Protein AF-A0A968YUV8-F1 (afdb_monomer)

Nearest PDB structures (foldseek):
  7p9b-assembly1_A  TM=7.953E-01  e=9.844E-22  Providencia stuartii
  5xx1-assembly1_D  TM=7.504E-01  e=1.394E-21  Salmonella enterica subsp. enterica serovar Typhi
  4isy-assembly1_C  TM=7.098E-01  e=1.917E-12  Mycobacterium tuberculosis
  1z7d-assembly3_F  TM=7.131E-01  e=1.363E-08  Plasmodium yoelii yoelii
  1z7d-assembly3_E  TM=6.632E-01  e=4.603E-08  Plasmodium yoelii yoelii

Structure (mmCIF, N/CA/C/O backbone):
data_AF-A0A968YUV8-F1
#
_entry.id   AF-A0A968YUV8-F1
#
loop_
_atom_site.group_PDB
_atom_site.id
_atom_site.type_symbol
_atom_site.label_atom_id
_atom_site.label_alt_id
_atom_site.label_comp_id
_atom_site.label_asym_id
_atom_site.label_entity_id
_atom_site.label_seq_id
_atom_site.pdbx_PDB_ins_code
_atom_site.Cartn_x
_atom_site.Cartn_y
_atom_site.Cartn_z
_atom_site.occupancy
_atom_site.B_iso_or_equiv
_atom_site.auth_seq_id
_atom_site.auth_comp_id
_atom_site.auth_asym_id
_atom_site.auth_atom_id
_atom_site.pdbx_PDB_model_num
ATOM 1 N N . MET A 1 1 ? -18.590 -7.197 -27.940 1.00 33.62 1 MET A N 1
ATOM 2 C CA . MET A 1 1 ? -18.731 -5.840 -28.508 1.00 33.62 1 MET A CA 1
ATOM 3 C C . MET A 1 1 ? -18.703 -4.886 -27.334 1.00 33.62 1 MET A C 1
ATOM 5 O O . MET A 1 1 ? -19.716 -4.773 -26.659 1.00 33.62 1 MET A O 1
ATOM 9 N N . LEU A 1 2 ? -17.546 -4.288 -27.047 1.00 39.06 2 LEU A N 1
ATOM 10 C CA . LEU A 1 2 ? -17.448 -3.199 -26.077 1.00 39.06 2 LEU A CA 1
ATOM 11 C C . LEU A 1 2 ? -18.312 -2.055 -26.619 1.00 39.06 2 LEU A C 1
ATOM 13 O O . LEU A 1 2 ? -18.036 -1.543 -27.708 1.00 39.06 2 LEU A O 1
ATOM 17 N N . GLN A 1 3 ? -19.401 -1.705 -25.930 1.00 37.09 3 GLN A N 1
ATOM 18 C CA . GLN A 1 3 ? -20.016 -0.398 -26.156 1.00 37.09 3 GLN A CA 1
ATOM 19 C C . GLN A 1 3 ? -18.906 0.627 -25.945 1.00 37.09 3 GLN A C 1
ATOM 21 O O . GLN A 1 3 ? -18.137 0.486 -25.001 1.00 37.09 3 GLN A O 1
ATOM 26 N N . ALA A 1 4 ? -18.774 1.602 -26.843 1.00 42.03 4 ALA A N 1
ATOM 27 C CA . ALA A 1 4 ? -17.791 2.664 -26.698 1.00 42.03 4 ALA A CA 1
ATOM 28 C C . ALA A 1 4 ? -18.073 3.423 -25.389 1.00 42.03 4 ALA A C 1
ATOM 30 O O . ALA A 1 4 ? -18.876 4.353 -25.354 1.00 42.03 4 ALA A O 1
ATOM 31 N N . THR A 1 5 ? -17.466 2.975 -24.292 1.00 56.03 5 THR A N 1
ATOM 32 C CA . THR A 1 5 ? -17.476 3.657 -23.005 1.00 56.03 5 THR A CA 1
ATOM 33 C C . THR A 1 5 ? -16.756 4.973 -23.231 1.00 56.03 5 THR A C 1
ATOM 35 O O . THR A 1 5 ? -15.581 4.980 -23.603 1.00 56.03 5 THR A O 1
ATOM 38 N N . SER A 1 6 ? -17.482 6.080 -23.097 1.00 68.75 6 SER A N 1
ATOM 39 C CA . SER A 1 6 ? -16.951 7.426 -23.286 1.00 68.75 6 SER A CA 1
ATOM 40 C C . SER A 1 6 ? -15.714 7.622 -22.410 1.00 68.75 6 SER A C 1
ATOM 42 O O . SER A 1 6 ? -15.828 7.546 -21.186 1.00 68.75 6 SER A O 1
ATOM 44 N N . SER A 1 7 ? -14.558 7.879 -23.026 1.00 83.19 7 SER A N 1
ATOM 45 C CA . SER A 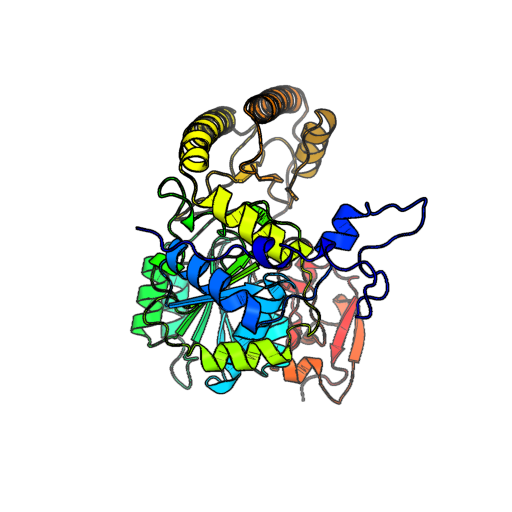1 7 ? -13.336 8.213 -22.289 1.00 83.19 7 SER A CA 1
ATOM 46 C C . SER A 1 7 ? -13.521 9.512 -21.505 1.00 83.19 7 SER A C 1
ATOM 48 O O . SER A 1 7 ? -14.225 10.414 -21.971 1.00 83.19 7 SER A O 1
ATOM 50 N N . LEU A 1 8 ? -12.849 9.661 -20.361 1.00 87.50 8 LEU A N 1
ATOM 51 C CA . LEU A 1 8 ? -12.784 10.944 -19.653 1.00 87.50 8 LEU A CA 1
ATOM 52 C C . LEU A 1 8 ? -12.232 12.063 -20.546 1.00 87.50 8 LEU A C 1
ATOM 54 O O . LEU A 1 8 ? -12.669 13.205 -20.411 1.00 87.50 8 LEU A O 1
ATOM 58 N N . LYS A 1 9 ? -11.354 11.747 -21.511 1.00 81.31 9 LYS A N 1
ATOM 59 C CA . LYS A 1 9 ? -10.840 12.714 -22.500 1.00 81.31 9 LYS A CA 1
ATOM 60 C C . LYS A 1 9 ? -11.964 13.375 -23.309 1.00 81.31 9 LYS A C 1
ATOM 62 O O . LYS A 1 9 ? -11.861 14.555 -23.622 1.00 81.31 9 LYS A O 1
ATOM 67 N N . SER A 1 10 ? -13.086 12.684 -23.532 1.00 83.12 10 SER A N 1
ATOM 68 C CA . SER A 1 10 ? -14.238 13.264 -24.243 1.00 83.12 10 SER A CA 1
ATOM 69 C C . SER A 1 10 ? -14.897 14.441 -23.512 1.00 83.12 10 SER A C 1
ATOM 71 O O . SER A 1 10 ? -15.624 15.221 -24.120 1.00 83.12 10 SER A O 1
ATOM 73 N N . LYS A 1 11 ? -14.633 14.631 -22.211 1.00 82.88 11 LYS A N 1
ATOM 74 C CA . LYS A 1 11 ? -15.097 15.815 -21.465 1.00 82.88 11 LYS A CA 1
ATOM 75 C C . LYS A 1 11 ? -14.399 17.104 -21.877 1.00 82.88 11 LYS A C 1
ATOM 77 O O . LYS A 1 11 ? -14.942 18.182 -21.641 1.00 82.88 11 LYS A O 1
ATOM 82 N N . PHE A 1 12 ? -13.225 16.987 -22.481 1.00 83.44 12 PHE A N 1
ATOM 83 C CA . PHE A 1 12 ? -12.457 18.111 -22.994 1.00 83.44 12 PHE A CA 1
ATOM 84 C C . PHE A 1 12 ? -12.844 18.429 -24.447 1.00 83.44 12 PHE A C 1
ATOM 86 O O . PHE A 1 12 ? -12.547 19.518 -24.939 1.00 83.44 12 PHE A O 1
ATOM 93 N N . ASP A 1 13 ? -13.579 17.536 -25.124 1.00 79.44 13 ASP A N 1
ATOM 94 C CA . ASP A 1 13 ? -14.019 17.751 -26.500 1.00 79.44 13 ASP A CA 1
ATOM 95 C C . ASP A 1 13 ? -14.919 18.988 -26.605 1.00 79.44 13 ASP A C 1
ATOM 97 O O . ASP A 1 13 ? -15.966 19.117 -25.963 1.00 79.44 13 ASP A O 1
ATOM 101 N N . GLY A 1 14 ? -14.502 19.926 -27.455 1.00 72.69 14 GLY A N 1
ATOM 102 C CA . GLY A 1 14 ? -15.211 21.184 -27.652 1.00 72.69 14 GLY A CA 1
ATOM 103 C C . GLY A 1 14 ? -15.078 22.166 -26.490 1.00 72.69 14 GLY A C 1
ATOM 104 O O . GLY A 1 14 ? -15.770 23.182 -26.509 1.00 72.69 14 GLY A O 1
ATOM 105 N N . PHE A 1 15 ? -14.206 21.928 -25.507 1.00 76.44 15 PHE A N 1
ATOM 106 C CA . PHE A 1 15 ? -13.905 22.921 -24.473 1.00 76.44 15 PHE A CA 1
ATOM 107 C C . PHE A 1 15 ? -13.150 24.134 -25.059 1.00 76.44 15 PHE A C 1
ATOM 109 O O . PHE A 1 15 ? -13.434 25.269 -24.681 1.00 76.44 15 PHE A O 1
ATOM 116 N N . ASP A 1 16 ? -12.359 23.927 -26.118 1.00 75.62 16 ASP A N 1
ATOM 117 C CA . ASP A 1 16 ? -11.696 24.988 -26.906 1.00 75.62 16 ASP A CA 1
ATOM 118 C C . ASP A 1 16 ? -12.649 25.921 -27.662 1.00 75.62 16 ASP A C 1
ATOM 120 O O . ASP A 1 16 ? -12.242 26.972 -28.159 1.00 75.62 16 ASP A O 1
ATOM 124 N N . ARG A 1 17 ? -13.935 25.564 -27.787 1.00 79.81 17 ARG A N 1
ATOM 125 C CA . ARG A 1 17 ? -14.904 26.408 -28.508 1.00 79.81 17 ARG A CA 1
ATOM 126 C C . ARG A 1 17 ? -15.236 27.697 -27.754 1.00 79.81 17 ARG A C 1
ATOM 128 O O . ARG A 1 17 ? -15.878 28.585 -28.316 1.00 79.81 17 ARG A O 1
ATOM 135 N N . PHE A 1 18 ? -14.881 27.777 -26.474 1.00 82.00 18 PHE A N 1
ATOM 136 C CA . PHE A 1 18 ? -15.180 28.913 -25.619 1.00 82.00 18 PHE A CA 1
ATOM 137 C C . PHE A 1 18 ? -13.998 29.884 -25.600 1.00 82.00 18 PHE A C 1
ATOM 139 O O . PHE A 1 18 ? -12.914 29.556 -25.147 1.00 82.00 18 PHE A O 1
ATOM 146 N N . ALA A 1 19 ? -14.223 31.117 -26.058 1.00 82.00 19 ALA A N 1
ATOM 147 C CA . ALA A 1 19 ? -13.194 32.163 -26.052 1.00 82.00 19 ALA A CA 1
ATOM 148 C C . ALA A 1 19 ? -12.966 32.801 -24.665 1.00 82.00 19 ALA A C 1
ATOM 150 O O . ALA A 1 19 ? -12.009 33.550 -24.477 1.00 82.00 19 ALA A O 1
ATOM 151 N N . LEU A 1 20 ? -13.868 32.554 -23.710 1.00 86.25 20 LEU A N 1
ATOM 152 C CA . LEU A 1 20 ? -13.816 33.092 -22.355 1.00 86.25 20 LEU A CA 1
ATOM 153 C C . LEU A 1 20 ? -14.309 32.034 -21.366 1.00 86.25 20 LEU A C 1
ATOM 155 O O . LEU A 1 20 ? -15.459 31.598 -21.429 1.00 86.25 20 LEU A O 1
ATOM 159 N N . HIS A 1 21 ? -13.445 31.672 -20.426 1.00 86.25 21 HIS A N 1
ATOM 160 C CA . HIS A 1 21 ? -13.748 30.761 -19.331 1.00 86.25 21 HIS A CA 1
ATOM 161 C C . HIS A 1 21 ? -14.087 31.585 -18.079 1.00 86.25 21 HIS A C 1
ATOM 163 O O . HIS A 1 21 ? -13.369 32.515 -17.736 1.00 86.25 21 HIS A O 1
ATOM 169 N N . LEU A 1 22 ? -15.207 31.296 -17.408 1.00 89.50 22 LEU A N 1
ATOM 170 C CA . LEU A 1 22 ? -15.669 32.018 -16.205 1.00 89.50 22 LEU A CA 1
ATOM 171 C C . LEU A 1 22 ? -16.064 31.037 -15.097 1.00 89.50 22 LEU A C 1
ATOM 173 O O . LEU A 1 22 ? -17.147 31.107 -14.522 1.00 89.50 22 LEU A O 1
ATOM 177 N N . HIS A 1 23 ? -15.184 30.083 -14.829 1.00 87.19 23 HIS A N 1
ATOM 178 C CA . HIS A 1 23 ? -15.353 29.074 -13.791 1.00 87.19 23 HIS A CA 1
ATOM 179 C C . HIS A 1 23 ? -14.056 28.934 -12.990 1.00 87.19 23 HIS A C 1
ATOM 181 O O . HIS A 1 23 ? -13.018 29.499 -13.340 1.00 87.19 23 HIS A O 1
ATOM 187 N N . THR A 1 24 ? -14.124 28.191 -11.894 1.00 86.94 24 THR A N 1
ATOM 188 C CA . THR A 1 24 ? -12.942 27.665 -11.215 1.00 86.94 24 THR A CA 1
ATOM 189 C C . THR A 1 24 ? -12.350 26.498 -12.032 1.00 86.94 24 THR A C 1
ATOM 191 O O . THR A 1 24 ? -13.085 25.883 -12.811 1.00 86.94 24 THR A O 1
ATOM 194 N N . PRO A 1 25 ? -11.064 26.146 -11.862 1.00 89.06 25 PRO A N 1
ATOM 195 C CA . PRO A 1 25 ? -10.045 26.854 -11.080 1.00 89.06 25 PRO A CA 1
ATOM 196 C C . PRO A 1 25 ? -9.649 28.190 -11.732 1.00 89.06 25 PRO A C 1
ATOM 198 O O . PRO A 1 25 ? -9.822 28.380 -12.930 1.00 89.06 25 PRO A O 1
ATOM 201 N N . ALA A 1 26 ? -9.113 29.133 -10.946 1.00 90.19 26 ALA A N 1
ATOM 202 C CA . ALA A 1 26 ? -8.850 30.511 -11.393 1.00 90.19 26 ALA A CA 1
ATOM 203 C C . ALA A 1 26 ? -7.865 30.627 -12.570 1.00 90.19 26 ALA A C 1
ATOM 205 O O . ALA A 1 26 ? -7.883 31.629 -13.278 1.00 90.19 26 ALA A O 1
ATOM 206 N N . HIS A 1 27 ? -7.019 29.614 -12.783 1.00 89.38 27 HIS A N 1
ATOM 207 C CA . HIS A 1 27 ? -6.126 29.579 -13.936 1.00 89.38 27 HIS A CA 1
ATOM 208 C C . HIS A 1 27 ? -6.891 29.336 -15.244 1.00 89.38 27 HIS A C 1
ATOM 210 O O . HIS A 1 27 ? -6.444 29.807 -16.275 1.00 89.38 27 HIS A O 1
ATOM 216 N N . GLN A 1 28 ? -8.056 28.672 -15.225 1.00 88.00 28 GLN A N 1
ATOM 217 C CA . GLN A 1 28 ? -8.953 28.541 -16.385 1.00 88.00 28 GLN A CA 1
ATOM 218 C C . GLN A 1 28 ? -8.273 27.993 -17.656 1.00 88.00 28 GLN A C 1
ATOM 220 O O . GLN A 1 28 ? -8.500 28.488 -18.755 1.00 88.00 28 GLN A O 1
ATOM 225 N N . GLY A 1 29 ? -7.372 27.019 -17.506 1.00 85.31 29 GLY A N 1
ATOM 226 C CA . GLY A 1 29 ? -6.545 26.524 -18.619 1.00 85.31 29 GLY A CA 1
ATOM 227 C C . GLY A 1 29 ? -5.423 27.467 -19.081 1.00 85.31 29 GLY A C 1
ATOM 228 O O . GLY A 1 29 ? -4.641 27.132 -19.965 1.00 85.31 29 GLY A O 1
ATOM 229 N N . MET A 1 30 ? -5.301 28.638 -18.463 1.00 81.94 30 MET A N 1
ATOM 230 C CA . MET A 1 30 ? -4.320 29.672 -18.769 1.00 81.94 30 MET A CA 1
ATOM 231 C C . MET A 1 30 ? -3.229 29.719 -17.700 1.00 81.94 30 MET A C 1
ATOM 233 O O . MET A 1 30 ? -3.464 29.468 -16.525 1.00 81.94 30 MET A O 1
ATOM 237 N N . GLY A 1 31 ? -2.015 30.087 -18.097 1.00 77.00 31 GLY A N 1
ATOM 238 C CA . GLY A 1 31 ? -0.882 30.253 -17.189 1.00 77.00 31 GLY A CA 1
ATOM 239 C C . GLY A 1 31 ? -0.056 31.490 -17.536 1.00 77.00 31 GLY A C 1
ATOM 240 O O . GLY A 1 31 ? -0.245 32.072 -18.612 1.00 77.00 31 GLY A O 1
ATOM 241 N N . PRO A 1 32 ? 0.863 31.909 -16.647 1.00 76.56 32 PRO A N 1
ATOM 242 C CA . PRO A 1 32 ? 1.800 32.985 -16.949 1.00 76.56 32 PRO A CA 1
ATOM 243 C C . PRO A 1 32 ? 2.667 32.631 -18.168 1.00 76.56 32 PRO A C 1
ATOM 245 O O . PRO A 1 32 ? 2.844 31.460 -18.502 1.00 76.56 32 PRO A O 1
ATOM 248 N N . GLN A 1 33 ? 3.221 33.646 -18.844 1.00 70.88 33 GLN A N 1
ATOM 249 C CA . GLN A 1 33 ? 4.026 33.449 -20.063 1.00 70.88 33 GLN A CA 1
ATOM 250 C C . GLN A 1 33 ? 5.253 32.551 -19.840 1.00 70.88 33 GLN A C 1
ATOM 252 O O . GLN A 1 33 ? 5.664 31.847 -20.757 1.00 70.88 33 GLN A O 1
ATOM 257 N N . VAL A 1 34 ? 5.805 32.557 -18.625 1.00 75.31 34 VAL A N 1
ATOM 258 C CA . VAL A 1 34 ? 6.846 31.631 -18.174 1.00 75.31 34 VAL A CA 1
ATOM 259 C C . VAL A 1 34 ? 6.282 30.872 -16.977 1.00 75.31 34 VAL A C 1
ATOM 261 O O . VAL A 1 34 ? 5.961 31.479 -15.957 1.00 75.31 34 VAL A O 1
ATOM 264 N N . SER A 1 35 ? 6.122 29.559 -17.119 1.00 82.50 35 SER A N 1
ATOM 265 C CA . SER A 1 35 ? 5.526 28.678 -16.114 1.00 82.50 35 SER A CA 1
ATOM 266 C C . SER A 1 35 ? 6.266 27.346 -16.095 1.00 82.50 35 SER A C 1
ATOM 268 O O . SER A 1 35 ? 6.693 26.864 -17.142 1.00 82.50 35 SER A O 1
ATOM 270 N N . LEU A 1 36 ? 6.383 26.743 -14.910 1.00 87.19 36 LEU A N 1
ATOM 271 C CA . LEU A 1 36 ? 6.841 25.359 -14.765 1.00 87.19 36 LEU A CA 1
ATOM 272 C C . LEU A 1 36 ? 5.846 24.373 -15.403 1.00 87.19 36 LEU A C 1
ATOM 274 O O . LEU A 1 36 ? 6.250 23.357 -15.956 1.00 87.19 36 LEU A O 1
ATOM 278 N N . LEU A 1 37 ? 4.549 24.684 -15.327 1.00 87.25 37 LEU A N 1
ATOM 279 C CA . LEU A 1 37 ? 3.474 23.887 -15.917 1.00 87.25 37 LEU A CA 1
ATOM 280 C C . LEU A 1 37 ? 3.105 24.436 -17.294 1.00 87.25 37 LEU A C 1
ATOM 282 O O . LEU A 1 37 ? 2.886 25.644 -17.439 1.00 87.25 37 LEU A O 1
ATOM 286 N N . SER A 1 38 ? 3.005 23.550 -18.288 1.00 87.94 38 SER A N 1
ATOM 287 C CA . SER A 1 38 ? 2.548 23.918 -19.627 1.00 87.94 38 SER A CA 1
ATOM 288 C C . SER A 1 38 ? 1.078 24.346 -19.612 1.00 87.94 38 SER A C 1
ATOM 290 O O . SER A 1 38 ? 0.303 23.964 -18.731 1.00 87.94 38 SER A O 1
ATOM 292 N N . LYS A 1 39 ? 0.677 25.126 -20.621 1.00 85.56 39 LYS A N 1
ATOM 293 C CA . LYS A 1 39 ? -0.736 25.470 -20.824 1.00 85.56 39 LYS A CA 1
ATOM 294 C C . LYS A 1 39 ? -1.593 24.221 -21.023 1.00 85.56 39 LYS A C 1
ATOM 296 O O . LYS A 1 39 ? -2.679 24.169 -20.472 1.00 85.56 39 LYS A O 1
ATOM 301 N N . ASP A 1 40 ? -1.069 23.202 -21.700 1.00 86.31 40 ASP A N 1
ATOM 302 C CA . ASP A 1 40 ? -1.778 21.938 -21.918 1.00 86.31 40 ASP A CA 1
ATOM 303 C C . ASP A 1 40 ? -2.083 21.213 -20.598 1.00 86.31 40 ASP A C 1
ATOM 305 O O . ASP A 1 40 ? -3.174 20.683 -20.426 1.00 86.31 40 ASP A O 1
ATOM 309 N N . LEU A 1 41 ? -1.170 21.236 -19.618 1.00 89.38 41 LEU A N 1
ATOM 310 C CA . LEU A 1 41 ? -1.437 20.657 -18.295 1.00 89.38 41 LEU A CA 1
ATOM 311 C C . LEU A 1 41 ? -2.510 21.438 -17.534 1.00 89.38 41 LEU A C 1
ATOM 313 O O . LEU A 1 41 ? -3.407 20.840 -16.947 1.00 89.38 41 LEU A O 1
ATOM 317 N N . LEU A 1 42 ? -2.440 22.771 -17.563 1.00 89.38 42 LEU A N 1
ATOM 318 C CA . LEU A 1 42 ? -3.464 23.624 -16.952 1.00 89.38 42 LEU A CA 1
ATOM 319 C C . LEU A 1 42 ? -4.815 23.462 -17.651 1.00 89.38 42 LEU A C 1
ATOM 321 O O . LEU A 1 42 ? -5.857 23.576 -17.011 1.00 89.38 42 LEU A O 1
ATOM 325 N N . TYR A 1 43 ? -4.802 23.204 -18.955 1.00 88.19 43 TYR A N 1
ATOM 326 C CA . TYR A 1 43 ? -5.989 22.883 -19.723 1.00 88.19 43 TYR A CA 1
ATOM 327 C C . TYR A 1 43 ? -6.570 21.542 -19.286 1.00 88.19 43 TYR A C 1
ATOM 329 O O . TYR A 1 43 ? -7.744 21.480 -18.978 1.00 88.19 43 TYR A O 1
ATOM 337 N N . LEU A 1 44 ? -5.771 20.484 -19.146 1.00 89.94 44 LEU A N 1
ATOM 338 C CA . LEU A 1 44 ? -6.271 19.184 -18.675 1.00 89.94 44 LEU A CA 1
ATOM 339 C C . LEU A 1 44 ? -6.801 19.219 -17.231 1.00 89.94 44 LEU A C 1
ATOM 341 O O . LEU A 1 44 ? -7.646 18.405 -16.860 1.00 89.94 44 LEU A O 1
ATOM 345 N N . ASP A 1 45 ? -6.378 20.190 -16.423 1.00 90.19 45 ASP A N 1
ATOM 346 C CA . ASP A 1 45 ? -6.956 20.447 -15.098 1.00 90.19 45 ASP A CA 1
ATOM 347 C C . ASP A 1 45 ? -8.319 21.186 -15.156 1.00 90.19 45 ASP A C 1
ATOM 349 O O . ASP A 1 45 ? -8.898 21.526 -14.126 1.00 90.19 45 ASP A O 1
ATOM 353 N N . SER A 1 46 ? -8.869 21.429 -16.358 1.00 85.19 46 SER A N 1
ATOM 354 C CA . SER A 1 46 ? -10.129 22.149 -16.592 1.00 85.19 46 SER A CA 1
ATOM 355 C C . SER A 1 46 ? -10.897 21.653 -17.844 1.00 85.19 46 SER A C 1
ATOM 357 O O . SER A 1 46 ? -10.355 21.671 -18.939 1.00 85.19 46 SER A O 1
ATOM 359 N N . PRO A 1 47 ? -12.201 21.317 -17.779 1.00 82.62 47 PRO A N 1
ATOM 360 C CA . PRO A 1 47 ? -13.162 21.629 -16.719 1.00 82.62 47 PRO A CA 1
ATOM 361 C C . PRO A 1 47 ? -13.177 20.597 -15.585 1.00 82.62 47 PRO A C 1
ATOM 363 O O . PRO A 1 47 ? -12.682 19.485 -15.738 1.00 82.62 47 PRO A O 1
ATOM 366 N N . TYR A 1 48 ? -13.784 20.944 -14.445 1.00 83.94 48 TYR A N 1
ATOM 367 C CA . TYR A 1 48 ? -13.903 20.026 -13.305 1.00 83.94 48 TYR A CA 1
ATOM 368 C C . TYR A 1 48 ? -14.645 18.734 -13.650 1.00 83.94 48 TYR A C 1
ATOM 370 O O . TYR A 1 48 ? -15.782 18.771 -14.123 1.00 83.94 48 TYR A O 1
ATOM 378 N N . ILE A 1 49 ? -14.037 17.600 -13.299 1.00 88.38 49 ILE A N 1
ATOM 379 C CA . ILE A 1 49 ? -14.680 16.286 -13.330 1.00 88.38 49 ILE A CA 1
ATOM 380 C C . ILE A 1 49 ? -15.373 16.032 -11.984 1.00 88.38 49 ILE A C 1
ATOM 382 O O . ILE A 1 49 ? -14.747 16.046 -10.920 1.00 88.38 49 ILE A O 1
ATOM 386 N N . THR A 1 50 ? -16.682 15.781 -12.019 1.00 88.69 50 THR A N 1
ATOM 387 C CA . THR A 1 50 ? -17.480 15.438 -10.832 1.00 88.69 50 THR A CA 1
ATOM 388 C C . THR A 1 50 ? -17.583 13.925 -10.642 1.00 88.69 50 THR A C 1
ATOM 390 O O . THR A 1 50 ? -17.276 13.145 -11.540 1.00 88.69 50 THR A O 1
ATOM 393 N N . ARG A 1 51 ? -18.081 13.465 -9.485 1.00 88.94 51 ARG A N 1
ATOM 394 C CA . ARG A 1 51 ? -18.295 12.025 -9.253 1.00 88.94 51 ARG A CA 1
ATOM 395 C C . ARG A 1 51 ? -19.294 11.410 -10.240 1.00 88.94 51 ARG A C 1
ATOM 397 O O . ARG A 1 51 ? -19.108 10.277 -10.664 1.00 88.94 51 ARG A O 1
ATOM 404 N N . CYS A 1 52 ? -20.311 12.167 -10.660 1.00 89.69 52 CYS A N 1
ATOM 405 C CA . CYS A 1 52 ? -21.255 11.724 -11.689 1.00 89.69 52 CYS A CA 1
ATOM 406 C C . CYS A 1 52 ? -20.562 11.435 -13.026 1.00 89.69 52 CYS A C 1
ATOM 408 O O . CYS A 1 52 ? -20.965 10.511 -13.730 1.00 89.69 52 CYS A O 1
ATOM 410 N N . ASP A 1 53 ? -19.513 12.192 -13.346 1.00 91.12 53 ASP A N 1
ATOM 411 C CA . ASP A 1 53 ? -18.730 12.022 -14.568 1.00 91.12 53 ASP A CA 1
ATOM 412 C C . ASP A 1 53 ? -17.807 10.798 -14.518 1.00 91.12 53 ASP A C 1
ATOM 414 O O . ASP A 1 53 ? -17.363 10.342 -15.567 1.00 91.12 53 ASP A O 1
ATOM 418 N N . LEU A 1 54 ? -17.548 10.237 -13.328 1.00 93.75 54 LEU A N 1
ATOM 419 C CA . LEU A 1 54 ? -16.734 9.029 -13.165 1.00 93.75 54 LEU A CA 1
ATOM 420 C C . LEU A 1 54 ? -17.505 7.740 -13.441 1.00 93.75 54 LEU A C 1
ATOM 422 O O . LEU A 1 54 ? -16.869 6.725 -13.688 1.00 93.75 54 LEU A O 1
ATOM 426 N N . LYS A 1 55 ? -18.846 7.758 -13.451 1.00 93.50 55 LYS A N 1
ATOM 427 C CA . LYS A 1 55 ? -19.660 6.542 -13.637 1.00 93.50 55 LYS A CA 1
ATOM 428 C C . LYS A 1 55 ? -19.273 5.722 -14.879 1.00 93.50 55 LYS A C 1
ATOM 430 O O . LYS A 1 55 ? -19.160 4.507 -14.742 1.00 93.50 55 LYS A O 1
ATOM 435 N N . PRO A 1 56 ? -19.041 6.319 -16.070 1.00 94.06 56 PRO A N 1
ATOM 436 C CA . PRO A 1 56 ? -18.612 5.553 -17.240 1.00 94.06 56 PRO A CA 1
ATOM 437 C C . PRO A 1 56 ? -17.227 4.925 -17.062 1.00 94.06 56 PRO A C 1
ATOM 439 O O . PRO A 1 56 ? -17.032 3.778 -17.457 1.00 94.06 56 PRO A O 1
ATOM 442 N N . LEU A 1 57 ? -16.287 5.651 -16.443 1.00 94.88 57 LEU A N 1
ATOM 443 C CA . LEU A 1 57 ? -14.960 5.120 -16.143 1.00 94.88 57 LEU A CA 1
ATOM 444 C C . LEU A 1 57 ? -15.064 3.981 -15.124 1.00 94.88 57 LEU A C 1
ATOM 446 O O . LEU A 1 57 ? -14.596 2.890 -15.401 1.00 94.88 57 LEU A O 1
ATOM 450 N N . GLU A 1 58 ? -15.722 4.189 -13.986 1.00 97.06 58 GLU A N 1
ATOM 451 C CA . GLU A 1 58 ? -15.913 3.171 -12.943 1.00 97.06 58 GLU A CA 1
ATOM 452 C C . GLU A 1 58 ? -16.604 1.908 -13.484 1.00 97.06 58 GLU A C 1
ATOM 454 O O . GLU A 1 58 ? -16.196 0.798 -13.146 1.00 97.06 58 GLU A O 1
ATOM 459 N N . ALA A 1 59 ? -17.579 2.048 -14.391 1.00 96.31 59 ALA A N 1
ATOM 460 C CA . ALA A 1 59 ? -18.204 0.917 -15.078 1.00 96.31 59 ALA A CA 1
ATOM 461 C C . ALA A 1 59 ? -17.221 0.173 -16.000 1.00 96.31 59 ALA A C 1
ATOM 463 O O . ALA A 1 59 ? -17.128 -1.052 -15.930 1.00 96.31 59 ALA A O 1
ATOM 464 N N . LYS A 1 60 ? -16.443 0.903 -16.812 1.00 95.50 60 LYS A N 1
ATOM 465 C CA . LYS A 1 60 ? -15.383 0.340 -17.667 1.00 95.50 60 LYS A CA 1
ATOM 466 C C . LYS A 1 60 ? -14.330 -0.405 -16.841 1.00 95.50 60 LYS A C 1
ATOM 468 O O . LYS A 1 60 ? -13.960 -1.527 -17.173 1.00 95.50 60 LYS A O 1
ATOM 473 N N . VAL A 1 61 ? -13.880 0.183 -15.732 1.00 96.75 61 VAL A N 1
ATOM 474 C CA . VAL A 1 61 ? -12.936 -0.468 -14.813 1.00 96.75 61 VAL A CA 1
ATOM 475 C C . VAL A 1 61 ? -13.574 -1.704 -14.174 1.00 96.75 61 VAL A C 1
ATOM 477 O O . VAL A 1 61 ? -12.929 -2.743 -14.076 1.00 96.75 61 VAL A O 1
ATOM 480 N N . SER A 1 62 ? -14.850 -1.641 -13.795 1.00 97.81 62 SER A N 1
ATOM 481 C CA . SER A 1 62 ? -15.545 -2.803 -13.231 1.00 97.81 62 SER A CA 1
ATOM 482 C C . SER A 1 62 ? -15.620 -3.968 -14.221 1.00 97.81 62 SER A C 1
ATOM 484 O O . SER A 1 62 ? -15.452 -5.114 -13.806 1.00 97.81 62 SER A O 1
ATOM 486 N N . GLU A 1 63 ? -15.789 -3.685 -15.519 1.00 96.56 63 GLU A N 1
ATOM 487 C CA . GLU A 1 63 ? -15.725 -4.681 -16.596 1.00 96.56 63 GLU A CA 1
ATOM 488 C C . GLU A 1 63 ? -14.327 -5.300 -16.714 1.00 96.56 63 GLU A C 1
ATOM 490 O O . GLU A 1 63 ? -14.216 -6.525 -16.679 1.00 96.56 63 GLU A O 1
ATOM 495 N N . TYR A 1 64 ? -13.269 -4.481 -16.777 1.00 95.38 64 TYR A N 1
ATOM 496 C CA . TYR A 1 64 ? -11.884 -4.967 -16.850 1.00 95.38 64 TYR A CA 1
ATOM 497 C C . TYR A 1 64 ? -11.523 -5.911 -15.696 1.00 95.38 64 TYR A C 1
ATOM 499 O O . TYR A 1 64 ? -10.891 -6.943 -15.910 1.00 95.38 64 TYR A O 1
ATOM 507 N N . TYR A 1 65 ? -11.954 -5.581 -14.478 1.00 97.06 65 TYR A N 1
ATOM 508 C CA . TYR A 1 65 ? -11.635 -6.347 -13.270 1.00 97.06 65 TYR A CA 1
ATOM 509 C C . TYR A 1 65 ? -12.677 -7.423 -12.915 1.00 97.06 65 TYR A C 1
ATOM 511 O O . TYR A 1 65 ? -12.476 -8.180 -11.967 1.00 97.06 65 TYR A O 1
ATOM 519 N N . GLY A 1 66 ? -13.810 -7.494 -13.623 1.00 96.81 66 GLY A N 1
ATOM 520 C CA . GLY A 1 66 ? -14.891 -8.444 -13.332 1.00 96.81 66 GLY A CA 1
ATOM 521 C C . GLY A 1 66 ? -15.609 -8.221 -11.990 1.00 96.81 66 GLY A C 1
ATOM 522 O O . GLY A 1 66 ? -16.135 -9.172 -11.410 1.00 96.81 66 GLY A O 1
ATOM 523 N N . THR A 1 67 ? -15.645 -6.984 -11.494 1.00 98.38 67 THR A N 1
ATOM 524 C CA . THR A 1 67 ? -16.199 -6.618 -10.172 1.00 98.38 67 THR A CA 1
ATOM 525 C C . THR A 1 67 ? -17.674 -6.209 -10.253 1.00 98.38 67 THR A C 1
ATOM 527 O O . THR A 1 67 ? -18.206 -6.033 -11.349 1.00 98.38 67 THR A O 1
ATOM 530 N N . GLU A 1 68 ? -18.355 -6.104 -9.106 1.00 97.94 68 GLU A N 1
ATOM 531 C CA . GLU A 1 68 ? -19.691 -5.489 -9.039 1.00 97.94 68 GLU A CA 1
ATOM 532 C C . GLU A 1 68 ? -19.576 -3.974 -9.214 1.00 97.94 68 GLU A C 1
ATOM 534 O O . GLU A 1 68 ? -20.273 -3.378 -10.030 1.00 97.94 68 GLU A O 1
ATOM 539 N N . HIS A 1 69 ? -18.647 -3.362 -8.476 1.00 98.62 69 HIS A N 1
ATOM 540 C CA . HIS A 1 69 ? -18.327 -1.946 -8.605 1.00 98.62 69 HIS A CA 1
ATOM 541 C C . HIS A 1 69 ? -16.851 -1.704 -8.301 1.00 98.62 69 HIS A C 1
ATOM 543 O O . HIS A 1 69 ? -16.275 -2.319 -7.402 1.00 98.62 69 HIS A O 1
ATOM 549 N N . THR A 1 70 ? -16.244 -0.763 -9.013 1.00 98.62 70 THR A N 1
ATOM 550 C CA . THR A 1 70 ? -14.908 -0.247 -8.720 1.00 98.62 70 THR A CA 1
ATOM 551 C C . THR A 1 70 ? -14.959 1.264 -8.569 1.00 98.62 70 THR A C 1
ATOM 553 O O . THR A 1 70 ? -15.437 1.969 -9.452 1.00 98.62 70 THR A O 1
ATOM 556 N N . PHE A 1 71 ? -14.421 1.768 -7.463 1.00 98.50 71 PHE A N 1
ATOM 557 C CA . PHE A 1 71 ? -14.283 3.191 -7.194 1.00 98.50 71 PHE A CA 1
ATOM 558 C C . PHE A 1 71 ? -12.897 3.686 -7.600 1.00 98.50 71 PHE A C 1
ATOM 560 O O . PHE A 1 71 ? -11.881 3.117 -7.190 1.00 98.50 71 PHE A O 1
ATOM 567 N N . VAL A 1 72 ? -12.855 4.785 -8.351 1.00 97.88 72 VAL A N 1
ATOM 568 C CA . VAL A 1 72 ? -11.605 5.467 -8.712 1.00 97.88 72 VAL A CA 1
ATOM 569 C C . VAL A 1 72 ? -11.247 6.494 -7.642 1.00 97.88 72 VAL A C 1
ATOM 571 O O . VAL A 1 72 ? -12.093 7.295 -7.243 1.00 97.88 72 VAL A O 1
ATOM 574 N N . LEU A 1 73 ? -9.992 6.490 -7.185 1.00 97.88 73 LEU A N 1
ATOM 575 C CA . LEU A 1 73 ? -9.514 7.338 -6.092 1.00 97.88 73 LEU A CA 1
ATOM 576 C C . LEU A 1 73 ? -8.343 8.227 -6.520 1.00 97.88 73 LEU A C 1
ATOM 578 O O . LEU A 1 73 ? -7.419 7.781 -7.203 1.00 97.88 73 LEU A O 1
ATOM 582 N N . THR A 1 74 ? -8.349 9.475 -6.043 1.00 96.94 74 THR A N 1
ATOM 583 C CA . THR A 1 74 ? -7.299 10.473 -6.329 1.00 96.94 74 THR A CA 1
ATOM 584 C C . THR A 1 74 ? -6.456 10.849 -5.109 1.00 96.94 74 THR A C 1
ATOM 586 O O . THR A 1 74 ? -5.638 11.760 -5.194 1.00 96.94 74 THR A O 1
ATOM 589 N N . ALA A 1 75 ? -6.660 10.199 -3.959 1.00 97.06 75 ALA A N 1
ATOM 590 C CA . ALA A 1 75 ? -5.869 10.409 -2.740 1.00 97.06 75 ALA A CA 1
ATOM 591 C C . ALA A 1 75 ? -5.198 9.111 -2.237 1.00 97.06 75 ALA A C 1
ATOM 593 O O . ALA A 1 75 ? -4.953 8.920 -1.043 1.00 97.06 75 ALA A O 1
ATOM 594 N N . GLY A 1 76 ? -4.859 8.226 -3.177 1.00 97.06 76 GLY A N 1
ATOM 595 C CA . GLY A 1 76 ? -4.100 6.994 -2.975 1.00 97.06 76 GLY A CA 1
ATOM 596 C C . GLY A 1 76 ? -4.867 5.894 -2.244 1.00 97.06 76 GLY A C 1
ATOM 597 O O . GLY A 1 76 ? -5.980 6.088 -1.759 1.00 97.06 76 GLY A O 1
ATOM 598 N N . ALA A 1 77 ? -4.238 4.722 -2.107 1.00 97.62 77 ALA A N 1
ATOM 599 C CA . ALA A 1 77 ? -4.824 3.598 -1.368 1.00 97.62 77 ALA A CA 1
ATOM 600 C C . ALA A 1 77 ? -5.075 3.934 0.108 1.00 97.62 77 ALA A C 1
ATOM 602 O O . ALA A 1 77 ? -5.945 3.338 0.730 1.00 97.62 77 ALA A O 1
ATOM 603 N N . SER A 1 78 ? -4.381 4.935 0.661 1.00 97.44 78 SER A N 1
ATOM 604 C CA . SER A 1 78 ? -4.700 5.482 1.980 1.00 97.44 78 SER A CA 1
ATOM 605 C C . SER A 1 78 ? -6.155 5.936 2.071 1.00 97.44 78 SER A C 1
ATOM 607 O O . SER A 1 78 ? -6.832 5.538 3.010 1.00 97.44 78 SER A O 1
ATOM 609 N N . GLN A 1 79 ? -6.665 6.692 1.092 1.00 98.25 79 GLN A N 1
ATOM 610 C CA . GLN A 1 79 ? -8.082 7.069 1.043 1.00 98.25 79 GLN A CA 1
ATOM 611 C C . GLN A 1 79 ? -8.985 5.833 0.981 1.00 98.25 79 GLN A C 1
ATOM 613 O O . GLN A 1 79 ? -9.986 5.772 1.693 1.00 98.25 79 GLN A O 1
ATOM 618 N N . GLY A 1 80 ? -8.608 4.833 0.179 1.00 98.44 80 GLY A N 1
ATOM 619 C CA . GLY A 1 80 ? -9.344 3.575 0.055 1.00 98.44 80 GLY A CA 1
ATOM 620 C C . GLY A 1 80 ? -9.438 2.813 1.375 1.00 98.44 80 GLY A C 1
ATOM 621 O O . GLY A 1 80 ? -10.529 2.418 1.780 1.00 98.44 80 GLY A O 1
ATOM 622 N N . LEU A 1 81 ? -8.327 2.685 2.104 1.00 98.56 81 LEU A N 1
ATOM 623 C CA . LEU A 1 81 ? -8.285 2.040 3.417 1.00 98.56 81 LEU A CA 1
ATOM 624 C C . LEU A 1 81 ? -9.073 2.835 4.464 1.00 98.56 81 LEU A C 1
ATOM 626 O O . LEU A 1 81 ? -9.886 2.250 5.170 1.00 98.56 81 LEU A O 1
ATOM 630 N N . LEU A 1 82 ? -8.912 4.162 4.538 1.00 98.69 82 LEU A N 1
ATOM 631 C CA . LEU A 1 82 ? -9.699 4.991 5.464 1.00 98.69 82 LEU A CA 1
ATOM 632 C C . LEU A 1 82 ? -11.203 4.824 5.212 1.00 98.69 82 LEU A C 1
ATOM 634 O O . LEU A 1 82 ? -11.957 4.569 6.149 1.00 98.69 82 LEU A O 1
ATOM 638 N N . THR A 1 83 ? -11.619 4.889 3.946 1.00 98.75 83 THR A N 1
ATOM 639 C CA . THR A 1 83 ? -13.013 4.675 3.531 1.00 98.75 83 THR A CA 1
ATOM 640 C C . THR A 1 83 ? -13.498 3.281 3.911 1.00 98.75 83 THR A C 1
ATOM 642 O O . THR A 1 83 ? -14.592 3.129 4.453 1.00 98.75 83 THR A O 1
ATOM 645 N N . THR A 1 84 ? -12.665 2.264 3.687 1.00 98.69 84 THR A N 1
ATOM 646 C CA . THR A 1 84 ? -12.969 0.874 4.038 1.00 98.69 84 THR A CA 1
ATOM 647 C C . THR A 1 84 ? -13.245 0.737 5.529 1.00 98.69 84 THR A C 1
ATOM 649 O O . THR A 1 84 ? -14.295 0.231 5.911 1.00 98.69 84 THR A O 1
ATOM 652 N N . LEU A 1 85 ? -12.360 1.242 6.392 1.00 98.62 85 LEU A N 1
ATOM 653 C CA . LEU A 1 85 ? -12.533 1.129 7.841 1.00 98.62 85 LEU A CA 1
ATOM 654 C C . LEU A 1 85 ? -13.746 1.936 8.340 1.00 98.62 85 LEU A C 1
ATOM 656 O O . LEU A 1 85 ? -14.465 1.457 9.215 1.00 98.62 85 LEU A O 1
ATOM 660 N N . ILE A 1 86 ? -14.025 3.113 7.767 1.00 98.56 86 ILE A N 1
ATOM 661 C CA . ILE A 1 86 ? -15.247 3.884 8.071 1.00 98.56 86 ILE A CA 1
ATOM 662 C C . ILE A 1 86 ? -16.503 3.097 7.668 1.00 98.56 86 ILE A C 1
ATOM 664 O O . ILE A 1 86 ? -17.463 3.049 8.435 1.00 98.56 86 ILE A O 1
ATOM 668 N N . THR A 1 87 ? -16.482 2.446 6.501 1.00 98.56 87 THR A N 1
ATOM 669 C CA . THR A 1 87 ? -17.579 1.591 6.017 1.00 98.56 87 THR A CA 1
ATOM 670 C C . THR A 1 87 ? -17.820 0.432 6.980 1.00 98.56 87 THR A C 1
ATOM 672 O O . THR A 1 87 ? -18.945 0.227 7.428 1.00 98.56 87 THR A O 1
ATOM 675 N N . LEU A 1 88 ? -16.758 -0.276 7.378 1.00 97.94 88 LEU A N 1
ATOM 676 C CA . LEU A 1 88 ? -16.841 -1.387 8.329 1.00 97.94 88 LEU A CA 1
ATOM 677 C C . LEU A 1 88 ? -17.339 -0.943 9.714 1.00 97.94 88 LEU A C 1
ATOM 679 O O . LEU A 1 88 ? -18.089 -1.672 10.358 1.00 97.94 88 LEU A O 1
ATOM 683 N N . GLY A 1 89 ? -16.986 0.264 10.163 1.00 96.81 89 GLY A N 1
ATOM 684 C CA . GLY A 1 89 ? -17.459 0.834 11.432 1.00 96.81 89 GLY A CA 1
ATOM 685 C C . GLY A 1 89 ? -18.978 1.021 11.528 1.00 96.81 89 GLY A C 1
ATOM 686 O O . GLY A 1 89 ? -19.496 1.231 12.623 1.00 96.81 89 GLY A O 1
ATOM 687 N N . ARG A 1 90 ? -19.714 0.921 10.412 1.00 94.50 90 ARG A N 1
ATOM 688 C CA . ARG A 1 90 ? -21.187 0.975 10.392 1.00 94.50 90 ARG A CA 1
ATOM 689 C C . ARG A 1 90 ? -21.823 -0.288 10.974 1.00 94.50 90 ARG A C 1
ATOM 691 O O . ARG A 1 90 ? -22.895 -0.210 11.568 1.00 94.50 90 ARG A O 1
ATOM 698 N N . THR A 1 91 ? -21.180 -1.439 10.791 1.00 92.56 91 THR A N 1
ATOM 699 C CA . THR A 1 91 ? -21.740 -2.766 11.104 1.00 92.56 91 THR A CA 1
ATOM 700 C C . THR A 1 91 ? -20.882 -3.574 12.070 1.00 92.56 91 THR A C 1
ATOM 702 O O . THR A 1 91 ? -21.361 -4.550 12.647 1.00 92.56 91 THR A O 1
ATOM 705 N N . HIS A 1 92 ? -19.629 -3.173 12.282 1.00 94.75 92 HIS A N 1
ATOM 706 C CA . HIS A 1 92 ? -18.677 -3.865 13.141 1.00 94.75 92 HIS A CA 1
ATOM 707 C C . HIS A 1 92 ? -18.193 -2.941 14.261 1.00 94.75 92 HIS A C 1
ATOM 709 O O . HIS A 1 92 ? -17.955 -1.758 14.050 1.00 94.75 92 HIS A O 1
ATOM 715 N N . GLN A 1 93 ? -18.018 -3.499 15.461 1.00 93.44 93 GLN A N 1
ATOM 716 C CA . GLN A 1 93 ? -17.331 -2.821 16.573 1.00 93.44 93 GLN A CA 1
ATOM 717 C C . GLN A 1 93 ? -15.886 -3.306 16.721 1.00 93.44 93 GLN A C 1
ATOM 719 O O . GLN A 1 93 ? -14.994 -2.520 17.028 1.00 93.44 93 GLN A O 1
ATOM 724 N N . ARG A 1 94 ? -15.649 -4.599 16.466 1.00 94.69 94 ARG A N 1
ATOM 725 C CA . ARG A 1 94 ? -14.332 -5.238 16.528 1.00 94.69 94 ARG A CA 1
ATOM 726 C C . ARG A 1 94 ? -13.963 -5.817 15.170 1.00 94.69 94 ARG A C 1
ATOM 728 O O . ARG A 1 94 ? -14.840 -6.343 14.482 1.00 94.69 94 ARG A O 1
ATOM 735 N N . VAL A 1 95 ? -12.681 -5.764 14.816 1.00 97.12 95 VAL A N 1
ATOM 736 C CA . VAL A 1 95 ? -12.147 -6.285 13.543 1.00 97.12 95 VAL A CA 1
ATOM 737 C C . VAL A 1 95 ? -10.842 -7.041 13.762 1.00 97.12 95 VAL A C 1
ATOM 739 O O . VAL A 1 95 ? -10.019 -6.630 14.576 1.00 97.12 95 VAL A O 1
ATOM 742 N N . TRP A 1 96 ? -10.631 -8.130 13.028 1.00 97.50 96 TRP A N 1
ATOM 743 C CA . TRP A 1 96 ? -9.313 -8.752 12.923 1.00 97.50 96 TRP A CA 1
ATOM 744 C C . TRP A 1 96 ? -8.422 -7.908 12.011 1.00 97.50 96 TRP A C 1
ATOM 746 O O . TRP A 1 96 ? -8.869 -7.448 10.959 1.00 97.50 96 TRP A O 1
ATOM 756 N N . VAL A 1 97 ? -7.164 -7.705 12.393 1.00 97.50 97 VAL A N 1
ATOM 757 C CA . VAL A 1 97 ? -6.217 -6.891 11.618 1.00 97.50 97 VAL A CA 1
ATOM 758 C C . VAL A 1 97 ? -4.865 -7.579 11.561 1.00 97.50 97 VAL A C 1
ATOM 760 O O . VAL A 1 97 ? -4.248 -7.839 12.592 1.00 97.50 97 VAL A O 1
ATOM 763 N N . GLN A 1 98 ? -4.358 -7.829 10.361 1.00 95.62 98 GLN A N 1
ATOM 764 C CA . GLN A 1 98 ? -2.987 -8.297 10.189 1.00 95.62 98 GLN A CA 1
ATOM 765 C C . GLN A 1 98 ? -1.984 -7.251 10.722 1.00 95.62 98 GLN A C 1
ATOM 767 O O . GLN A 1 98 ? -2.074 -6.060 10.417 1.00 95.62 98 GLN A O 1
ATOM 772 N N . ARG A 1 99 ? -1.027 -7.672 11.559 1.00 93.06 99 ARG A N 1
ATOM 773 C CA . ARG A 1 99 ? -0.144 -6.770 12.325 1.00 93.06 99 ARG A CA 1
ATOM 774 C C . ARG A 1 99 ? 0.742 -5.883 11.458 1.00 93.06 99 ARG A C 1
ATOM 776 O O . ARG A 1 99 ? 0.955 -4.721 11.811 1.00 93.06 99 ARG A O 1
ATOM 783 N N . ASN A 1 100 ? 1.257 -6.423 10.357 1.00 89.62 100 ASN A N 1
ATOM 784 C CA . ASN A 1 100 ? 2.100 -5.715 9.392 1.00 89.62 100 ASN A CA 1
ATOM 785 C C . ASN A 1 100 ? 1.280 -4.968 8.321 1.00 89.62 100 ASN A C 1
ATOM 787 O O . ASN A 1 100 ? 1.750 -4.770 7.204 1.00 89.62 100 ASN A O 1
ATOM 791 N N . CYS A 1 101 ? 0.067 -4.523 8.670 1.00 94.50 101 CYS A N 1
ATOM 792 C CA . CYS A 1 101 ? -0.737 -3.629 7.842 1.00 94.50 101 CYS A CA 1
ATOM 793 C C . CYS A 1 101 ? -0.103 -2.235 7.687 1.00 94.50 101 CYS A C 1
ATOM 795 O O . CYS A 1 101 ? 0.758 -1.814 8.463 1.00 94.50 101 CYS A O 1
ATOM 797 N N . HIS A 1 102 ? -0.565 -1.476 6.694 1.00 95.94 102 HIS A N 1
ATOM 798 C CA . HIS A 1 102 ? -0.135 -0.096 6.493 1.00 95.94 102 HIS A CA 1
ATOM 799 C C . HIS A 1 102 ? -0.716 0.850 7.561 1.00 95.94 102 HIS A C 1
ATOM 801 O O . HIS A 1 102 ? -1.855 0.694 8.003 1.00 95.94 102 HIS A O 1
ATOM 807 N N . LYS A 1 103 ? 0.015 1.914 7.918 1.00 95.62 103 LYS A N 1
ATOM 808 C CA . LYS A 1 103 ? -0.398 2.947 8.890 1.00 95.62 103 LYS A CA 1
ATOM 809 C C . LYS A 1 103 ? -1.791 3.543 8.643 1.00 95.62 103 LYS A C 1
ATOM 811 O O . LYS A 1 103 ? -2.452 3.976 9.584 1.00 95.62 103 LYS A O 1
ATOM 816 N N . SER A 1 104 ? -2.261 3.556 7.393 1.00 97.25 104 SER A N 1
ATOM 817 C CA . SER A 1 104 ? -3.610 4.031 7.053 1.00 97.25 104 SER A CA 1
ATOM 818 C C . SER A 1 104 ? -4.714 3.129 7.605 1.00 97.25 104 SER A C 1
ATOM 820 O O . SER A 1 104 ? -5.790 3.636 7.902 1.00 97.25 104 SER A O 1
ATOM 822 N N . VAL A 1 105 ? -4.457 1.833 7.819 1.00 98.25 105 VAL A N 1
ATOM 823 C CA . VAL A 1 105 ? -5.388 0.946 8.536 1.00 98.25 105 VAL A CA 1
ATOM 824 C C . VAL A 1 105 ? -5.557 1.437 9.969 1.00 98.25 105 VAL A C 1
ATOM 826 O O . VAL A 1 105 ? -6.685 1.630 10.410 1.00 98.25 105 VAL A O 1
ATOM 829 N N . ILE A 1 106 ? -4.461 1.760 10.666 1.00 97.94 106 ILE A N 1
ATOM 830 C CA . ILE A 1 106 ? -4.515 2.322 12.026 1.00 97.94 106 ILE A CA 1
ATOM 831 C C . ILE A 1 106 ? -5.249 3.666 12.046 1.00 97.94 106 ILE A C 1
ATOM 833 O O . ILE A 1 106 ? -6.109 3.882 12.900 1.00 97.94 106 ILE A O 1
ATOM 837 N N . GLY A 1 107 ? -4.975 4.545 11.077 1.00 97.69 107 GLY A N 1
ATOM 838 C CA . GLY A 1 107 ? -5.733 5.788 10.898 1.00 97.69 107 GLY A CA 1
ATOM 839 C C . GLY A 1 107 ? -7.234 5.535 10.725 1.00 97.69 107 GLY A C 1
ATOM 840 O O . GLY A 1 107 ? -8.052 6.187 11.370 1.00 97.69 107 GLY A O 1
ATOM 841 N N . GLY A 1 108 ? -7.600 4.533 9.926 1.00 98.12 108 GLY A N 1
ATOM 842 C CA . GLY A 1 108 ? -8.982 4.111 9.719 1.00 98.12 108 GLY A CA 1
ATOM 843 C C . GLY A 1 108 ? -9.641 3.591 10.997 1.00 98.12 108 GLY A C 1
ATOM 844 O O . GLY A 1 108 ? -10.767 3.982 11.296 1.00 98.12 108 GLY A O 1
ATOM 845 N N . LEU A 1 109 ? -8.931 2.787 11.798 1.00 98.44 109 LEU A N 1
ATOM 846 C CA . LEU A 1 109 ? -9.410 2.315 13.105 1.00 98.44 109 LEU A CA 1
ATOM 847 C C . LEU A 1 109 ? -9.704 3.485 14.055 1.00 98.44 109 LEU A C 1
ATOM 849 O O . LEU A 1 109 ? -10.728 3.480 14.739 1.00 98.44 109 LEU A O 1
ATOM 853 N N . ILE A 1 110 ? -8.843 4.510 14.069 1.00 98.19 110 ILE A N 1
ATOM 854 C CA . ILE A 1 110 ? -9.041 5.726 14.874 1.00 98.19 110 ILE A CA 1
ATOM 855 C C . ILE A 1 110 ? -10.297 6.478 14.421 1.00 98.19 110 ILE A C 1
ATOM 857 O O . ILE A 1 110 ? -11.125 6.835 15.261 1.00 98.19 110 ILE A O 1
ATOM 861 N N . LEU A 1 111 ? -10.458 6.711 13.114 1.00 97.56 111 LEU A N 1
ATOM 862 C CA . LEU A 1 111 ? -11.607 7.446 12.571 1.00 97.56 111 LEU A CA 1
ATOM 863 C C . LEU A 1 111 ? -12.926 6.702 12.809 1.00 97.56 111 LEU A C 1
ATOM 865 O O . LEU A 1 111 ? -13.903 7.302 13.261 1.00 97.56 111 LEU A O 1
ATOM 869 N N . ALA A 1 112 ? -12.939 5.394 12.556 1.00 97.56 112 ALA A N 1
ATOM 870 C CA . ALA A 1 112 ? -14.122 4.555 12.697 1.00 97.56 112 ALA A CA 1
ATOM 871 C C . ALA A 1 112 ? -14.453 4.229 14.164 1.00 97.56 112 ALA A C 1
ATOM 873 O O . ALA A 1 112 ? -15.604 3.964 14.491 1.00 97.56 112 ALA A O 1
ATOM 874 N N . GLY A 1 113 ? -13.478 4.293 15.078 1.00 96.81 113 GLY A N 1
ATOM 875 C CA . GLY A 1 113 ? -13.646 3.812 16.455 1.00 96.81 113 GLY A CA 1
ATOM 876 C C . GLY A 1 113 ? -13.739 2.295 16.559 1.00 96.81 113 GLY A C 1
ATOM 877 O O . GLY A 1 113 ? -14.407 1.793 17.455 1.00 96.81 113 GLY A O 1
ATOM 878 N N . LEU A 1 114 ? -13.081 1.590 15.640 1.00 97.25 114 LEU A N 1
ATOM 879 C CA . LEU A 1 114 ? -13.019 0.135 15.624 1.00 97.25 114 LEU A CA 1
ATOM 880 C C . LEU A 1 114 ? -11.978 -0.377 16.623 1.00 97.25 114 LEU A C 1
ATOM 882 O O . LEU A 1 114 ? -10.880 0.173 16.747 1.00 97.25 114 LEU A O 1
ATOM 886 N N . GLU A 1 115 ? -12.307 -1.473 17.295 1.00 96.06 115 GLU A N 1
ATOM 887 C CA . GLU A 1 115 ? -11.410 -2.185 18.201 1.00 96.06 115 GLU A CA 1
ATOM 888 C C . GLU A 1 115 ? -10.685 -3.322 17.457 1.00 96.06 115 GLU A C 1
ATOM 890 O O . GLU A 1 115 ? -11.315 -4.322 17.093 1.00 96.06 115 GLU A O 1
ATOM 895 N N . PRO A 1 116 ? -9.369 -3.209 17.211 1.00 96.31 116 PRO A N 1
ATOM 896 C CA . PRO A 1 116 ? -8.632 -4.250 16.512 1.00 96.31 116 PRO A CA 1
ATOM 897 C C . PRO A 1 116 ? -8.323 -5.442 17.422 1.00 96.31 116 PRO A C 1
ATOM 899 O O . PRO A 1 116 ? -7.935 -5.285 18.581 1.00 96.31 116 PRO A O 1
ATOM 902 N N . VAL A 1 117 ? -8.401 -6.639 16.852 1.00 95.25 117 VAL A N 1
ATOM 903 C CA . VAL A 1 117 ? -7.717 -7.835 17.343 1.00 95.25 117 VAL A CA 1
ATOM 904 C C . VAL A 1 117 ? -6.614 -8.151 16.340 1.00 95.25 117 VAL A C 1
ATOM 906 O O . VAL A 1 117 ? -6.885 -8.518 15.197 1.00 95.25 117 VAL A O 1
ATOM 909 N N . PHE A 1 118 ? -5.364 -7.919 16.736 1.00 94.94 118 PHE A N 1
ATOM 910 C CA . PHE A 1 118 ? -4.238 -8.057 15.821 1.00 94.94 118 PHE A CA 1
ATOM 911 C C . PHE A 1 118 ? -3.822 -9.512 15.627 1.00 94.94 118 PHE A C 1
ATOM 913 O O . PHE A 1 118 ? -3.890 -10.315 16.554 1.00 94.94 118 PHE A O 1
ATOM 920 N N . LEU A 1 119 ? -3.338 -9.813 14.427 1.00 93.19 119 LEU A N 1
ATOM 921 C CA . LEU A 1 119 ? -2.758 -11.093 14.043 1.00 93.19 119 LEU A CA 1
ATOM 922 C C . LEU A 1 119 ? -1.313 -10.851 13.617 1.00 93.19 119 LEU A C 1
ATOM 924 O O . LEU A 1 119 ? -1.070 -10.336 12.521 1.00 93.19 119 LEU A O 1
ATOM 928 N N . ALA A 1 120 ? -0.359 -11.150 14.496 1.00 90.19 120 ALA A N 1
ATOM 929 C CA . ALA A 1 120 ? 1.054 -11.085 14.152 1.00 90.19 120 ALA A CA 1
ATOM 930 C C . ALA A 1 120 ? 1.464 -12.327 13.348 1.00 90.19 120 ALA A C 1
ATOM 932 O O . ALA A 1 120 ? 1.288 -13.444 13.841 1.00 90.19 120 ALA A O 1
ATOM 933 N N . PRO A 1 121 ? 2.007 -12.166 12.127 1.00 84.56 121 PRO A N 1
ATOM 934 C CA . PRO A 1 121 ? 2.637 -13.286 11.447 1.00 84.56 121 PRO A CA 1
ATOM 935 C C . PRO A 1 121 ? 3.869 -13.725 12.248 1.00 84.56 121 PRO A C 1
ATOM 937 O O . PRO A 1 121 ? 4.593 -12.886 12.790 1.00 84.56 121 PRO A O 1
ATOM 940 N N . LYS A 1 122 ? 4.106 -15.039 12.338 1.00 77.62 122 LYS A N 1
ATOM 941 C CA . LYS A 1 122 ? 5.306 -15.580 13.008 1.00 77.62 122 LYS A CA 1
ATOM 942 C C . LYS A 1 122 ? 6.588 -15.163 12.288 1.00 77.62 122 LYS A C 1
ATOM 944 O O . LYS A 1 122 ? 7.597 -14.881 12.925 1.00 77.62 122 LYS A O 1
ATOM 949 N N . GLU A 1 123 ? 6.503 -15.093 10.964 1.00 76.75 123 GLU A N 1
ATOM 950 C CA . GLU A 1 123 ? 7.550 -14.607 10.070 1.00 76.75 123 GLU A CA 1
ATOM 951 C C . GLU A 1 123 ? 7.054 -13.356 9.325 1.00 76.75 123 GLU A C 1
ATOM 953 O O . GLU A 1 123 ? 6.381 -12.510 9.909 1.00 76.75 123 GLU A O 1
ATOM 958 N N . ARG A 1 124 ? 7.356 -13.211 8.029 1.00 81.19 124 ARG A N 1
ATOM 959 C CA . ARG A 1 124 ? 6.925 -12.063 7.210 1.00 81.19 124 ARG A CA 1
ATOM 960 C C . ARG A 1 124 ? 5.497 -12.154 6.672 1.00 81.19 124 ARG A C 1
ATOM 962 O O . ARG A 1 124 ? 4.906 -11.134 6.314 1.00 81.19 124 ARG A O 1
ATOM 969 N N . ILE A 1 125 ? 4.933 -13.357 6.644 1.00 89.31 125 ILE A N 1
ATOM 970 C CA . ILE A 1 125 ? 3.676 -13.669 5.963 1.00 89.31 125 ILE A CA 1
ATOM 971 C C . ILE A 1 125 ? 2.718 -14.323 6.952 1.00 89.31 125 ILE A C 1
ATOM 973 O O . ILE A 1 125 ? 3.117 -15.181 7.736 1.00 89.31 125 ILE A O 1
ATOM 977 N N . LEU A 1 126 ? 1.451 -13.910 6.913 1.00 90.31 126 LEU A N 1
ATOM 978 C CA . LEU A 1 126 ? 0.394 -14.540 7.694 1.00 90.31 126 LEU A CA 1
ATOM 979 C C . LEU A 1 126 ? -0.039 -15.841 7.011 1.00 90.31 126 LEU A C 1
ATOM 981 O O . LEU A 1 126 ? -0.450 -15.820 5.851 1.00 90.31 126 LEU A O 1
ATOM 985 N N . SER A 1 127 ? 0.028 -16.958 7.729 1.00 91.44 127 SER A N 1
ATOM 986 C CA . SER A 1 127 ? -0.394 -18.264 7.218 1.00 91.44 127 SER A CA 1
ATOM 987 C C . SER A 1 127 ? -1.834 -18.610 7.614 1.00 91.44 127 SER A C 1
ATOM 989 O O . SER A 1 127 ? -2.393 -18.059 8.568 1.00 91.44 127 SER A O 1
ATOM 991 N N . VAL A 1 128 ? -2.436 -19.594 6.936 1.00 93.38 128 VAL A N 1
ATOM 992 C CA . VAL A 1 128 ? -3.737 -20.141 7.361 1.00 93.38 128 VAL A CA 1
ATOM 993 C C . VAL A 1 128 ? -3.648 -20.786 8.751 1.00 93.38 128 VAL A C 1
ATOM 995 O O . VAL A 1 128 ? -4.612 -20.771 9.514 1.00 93.38 128 VAL A O 1
ATOM 998 N N . GLN A 1 129 ? -2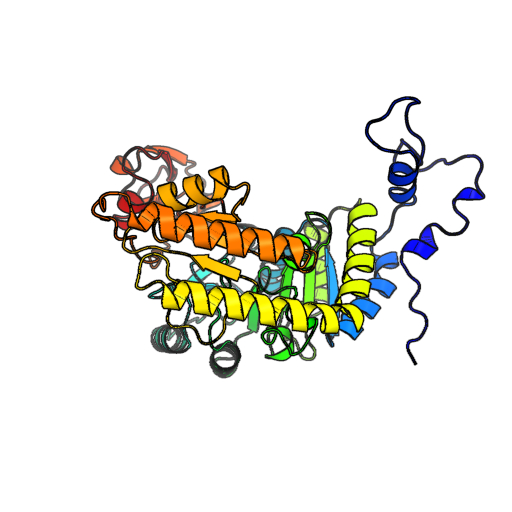.488 -21.331 9.121 1.00 92.06 129 GLN A N 1
ATOM 999 C CA . GLN A 1 129 ? -2.257 -21.908 10.442 1.00 92.06 129 GLN A CA 1
ATOM 1000 C C . GLN A 1 129 ? -2.334 -20.834 11.530 1.00 92.06 129 GLN A C 1
ATOM 1002 O O . GLN A 1 129 ? -2.925 -21.090 12.579 1.00 92.06 129 GLN A O 1
ATOM 1007 N N . ASP A 1 130 ? -1.801 -19.637 11.272 1.00 91.75 130 ASP A N 1
ATOM 1008 C CA . ASP A 1 130 ? -1.902 -18.504 12.198 1.00 91.75 130 ASP A CA 1
ATOM 1009 C C . ASP A 1 130 ? -3.362 -18.053 12.362 1.00 91.75 130 ASP A C 1
ATOM 1011 O O . ASP A 1 130 ? -3.808 -17.815 13.485 1.00 91.75 130 ASP A O 1
ATOM 1015 N N . LEU A 1 131 ? -4.137 -18.022 11.269 1.00 93.50 131 LEU A N 1
ATOM 1016 C CA . LEU A 1 131 ? -5.576 -17.726 11.308 1.00 93.50 131 LEU A CA 1
ATOM 1017 C C . LEU A 1 131 ? -6.354 -18.752 12.136 1.00 93.50 131 LEU A C 1
ATOM 1019 O O . LEU A 1 131 ? -7.091 -18.386 13.049 1.00 93.50 131 LEU A O 1
ATOM 1023 N N . ASN A 1 132 ? -6.179 -20.041 11.844 1.00 93.50 132 ASN A N 1
ATOM 1024 C CA . ASN A 1 132 ? -6.902 -21.110 12.531 1.00 93.50 132 ASN A CA 1
ATOM 1025 C C . ASN A 1 132 ? -6.579 -21.153 14.029 1.00 93.50 132 ASN A C 1
ATOM 1027 O O . ASN A 1 132 ? -7.484 -21.365 14.836 1.00 93.50 132 ASN A O 1
ATOM 1031 N N . ALA A 1 133 ? -5.316 -20.925 14.403 1.00 91.69 133 ALA A N 1
ATOM 1032 C CA . ALA A 1 133 ? -4.917 -20.821 15.803 1.00 91.69 133 ALA A CA 1
ATOM 1033 C C . ALA A 1 133 ? -5.620 -19.643 16.494 1.00 91.69 133 ALA A C 1
ATOM 1035 O O . ALA A 1 133 ? -6.247 -19.830 17.536 1.00 91.69 133 ALA A O 1
ATOM 1036 N N . ALA A 1 134 ? -5.606 -18.458 15.875 1.00 90.75 134 ALA A N 1
ATOM 1037 C CA . ALA A 1 134 ? -6.256 -17.277 16.435 1.00 90.75 134 ALA A CA 1
ATOM 1038 C C . ALA A 1 134 ? -7.781 -17.430 16.563 1.00 90.75 134 ALA A C 1
ATOM 1040 O O . ALA A 1 134 ? -8.365 -16.994 17.555 1.00 90.75 134 ALA A O 1
ATOM 1041 N N . PHE A 1 135 ? -8.438 -18.070 15.591 1.00 91.69 135 PHE A N 1
ATOM 1042 C CA . PHE A 1 135 ? -9.877 -18.335 15.650 1.00 91.69 135 PHE A CA 1
ATOM 1043 C C . PHE A 1 135 ? -10.239 -19.343 16.747 1.00 91.69 135 PHE A C 1
ATOM 1045 O O . PHE A 1 135 ? -11.261 -19.172 17.407 1.00 91.69 135 PHE A O 1
ATOM 1052 N N . ALA A 1 136 ? -9.406 -20.361 16.981 1.00 89.81 136 ALA A N 1
ATOM 1053 C CA . ALA A 1 136 ? -9.647 -21.364 18.020 1.00 89.81 136 ALA A CA 1
ATOM 1054 C C . ALA A 1 136 ? -9.548 -20.793 19.447 1.00 89.81 136 ALA A C 1
ATOM 1056 O O . ALA A 1 136 ? -10.248 -21.256 20.345 1.00 89.81 136 ALA A O 1
ATOM 1057 N N . GLU A 1 137 ? -8.703 -19.784 19.661 1.00 86.12 137 GLU A N 1
ATOM 1058 C CA . GLU A 1 137 ? -8.519 -19.137 20.967 1.00 86.12 137 GLU A CA 1
ATOM 1059 C C . GLU A 1 137 ? -9.644 -18.147 21.325 1.00 86.12 137 GLU A C 1
ATOM 1061 O O . GLU A 1 137 ? -9.750 -17.715 22.475 1.00 86.12 137 GLU A O 1
ATOM 1066 N N . PHE A 1 138 ? -10.512 -17.788 20.372 1.00 81.62 138 PHE A N 1
ATOM 1067 C CA . PHE A 1 138 ? -11.505 -16.726 20.536 1.00 81.62 138 PHE A CA 1
ATOM 1068 C C . PHE A 1 138 ? -12.931 -17.278 20.688 1.00 81.62 138 PHE A C 1
ATOM 1070 O O . PHE A 1 138 ? -13.582 -17.626 19.707 1.00 81.62 138 PHE A O 1
ATOM 1077 N N . SER A 1 139 ? -13.457 -17.331 21.920 1.00 68.19 139 SER A N 1
ATOM 1078 C CA . SER A 1 139 ? -14.750 -17.985 22.201 1.00 68.19 139 SER A CA 1
ATOM 1079 C C . SER A 1 139 ? -15.944 -17.051 22.467 1.00 68.19 139 SER A C 1
ATOM 1081 O O . SER A 1 139 ? -17.080 -17.493 22.322 1.00 68.19 139 SER A O 1
ATOM 1083 N N . GLU A 1 140 ? -15.752 -15.764 22.802 1.00 61.78 140 GLU A N 1
ATOM 1084 C CA . GLU A 1 140 ? -16.863 -14.806 22.993 1.00 61.78 140 GLU A CA 1
ATOM 1085 C C . GLU A 1 140 ? -16.612 -13.450 22.302 1.00 61.78 140 GLU A C 1
ATOM 1087 O O . GLU A 1 140 ? -15.547 -12.846 22.440 1.00 61.78 140 GLU A O 1
ATOM 1092 N N . LYS A 1 141 ? -17.618 -12.943 21.565 1.00 74.56 141 LYS A N 1
ATOM 1093 C CA . LYS A 1 141 ? -17.578 -11.677 20.791 1.00 74.56 141 LYS A CA 1
ATOM 1094 C C . LYS A 1 141 ? -16.407 -11.592 19.799 1.00 74.56 141 LYS A C 1
ATOM 1096 O O . LYS A 1 141 ? -15.702 -10.574 19.744 1.00 74.56 141 LYS A O 1
ATOM 1101 N N . ALA A 1 142 ? -16.205 -12.662 19.032 1.00 83.31 142 ALA A N 1
ATOM 1102 C CA . ALA A 1 142 ? -15.235 -12.680 17.946 1.00 83.31 142 ALA A CA 1
ATOM 1103 C C . ALA A 1 142 ? -15.570 -11.598 16.899 1.00 83.31 142 ALA A C 1
ATOM 1105 O O . ALA A 1 142 ? -16.749 -11.391 16.587 1.00 83.31 142 ALA A O 1
ATOM 1106 N N . PRO A 1 143 ? -14.561 -10.887 16.365 1.00 92.56 143 PRO A N 1
ATOM 1107 C CA . PRO A 1 143 ? -14.767 -9.989 15.237 1.00 92.56 143 PRO A CA 1
ATOM 1108 C C . PRO A 1 143 ? -15.399 -10.717 14.045 1.00 92.56 143 PRO A C 1
ATOM 1110 O O . PRO A 1 143 ? -15.046 -11.859 13.769 1.00 92.56 143 PRO A O 1
ATOM 1113 N N . THR A 1 144 ? -16.287 -10.040 13.314 1.00 93.56 144 THR A N 1
ATOM 1114 C CA . THR A 1 144 ? -16.980 -10.582 12.124 1.00 93.56 144 THR A CA 1
ATOM 1115 C C . THR A 1 144 ? -16.418 -10.055 10.799 1.00 93.56 144 THR A C 1
ATOM 1117 O O . THR A 1 144 ? -16.994 -10.263 9.733 1.00 93.56 144 THR A O 1
ATOM 1120 N N . CYS A 1 145 ? -15.273 -9.375 10.852 1.00 97.31 145 CYS A N 1
ATOM 1121 C CA . CYS A 1 145 ? -14.546 -8.876 9.693 1.00 97.31 145 CYS A CA 1
ATOM 1122 C C . CYS A 1 145 ? -13.039 -8.995 9.932 1.00 97.31 145 CYS A C 1
ATOM 1124 O O . CYS A 1 145 ? -12.584 -8.872 11.074 1.00 97.31 145 CYS A O 1
ATOM 1126 N N . ILE A 1 146 ? -12.278 -9.196 8.859 1.00 98.19 146 ILE A N 1
ATOM 1127 C CA . ILE A 1 146 ? -10.817 -9.250 8.862 1.00 98.19 146 ILE A CA 1
ATOM 1128 C C . ILE A 1 146 ? -10.223 -8.373 7.759 1.00 98.19 146 ILE A C 1
ATOM 1130 O O . ILE A 1 146 ? -10.751 -8.319 6.650 1.00 98.19 146 ILE A O 1
ATOM 1134 N N . ILE A 1 147 ? -9.127 -7.688 8.086 1.00 98.56 147 ILE A N 1
ATOM 1135 C CA . ILE A 1 147 ? -8.309 -6.917 7.153 1.00 98.56 147 ILE A CA 1
ATOM 1136 C C . ILE A 1 147 ? -6.957 -7.620 7.016 1.00 98.56 147 ILE A C 1
ATOM 1138 O O . ILE A 1 147 ? -6.205 -7.725 7.991 1.00 98.56 147 ILE A O 1
ATOM 1142 N N . LEU A 1 148 ? -6.663 -8.079 5.803 1.00 98.06 148 LEU A N 1
ATOM 1143 C CA . LEU A 1 148 ? -5.415 -8.733 5.417 1.00 98.06 148 LEU A CA 1
ATOM 1144 C C . LEU A 1 148 ? -4.586 -7.813 4.518 1.00 98.06 148 LEU A C 1
ATOM 1146 O O . LEU A 1 148 ? -5.134 -6.979 3.799 1.00 98.06 148 LEU A O 1
ATOM 1150 N N . THR A 1 149 ? -3.270 -7.989 4.529 1.00 96.31 149 THR A N 1
ATOM 1151 C CA . THR A 1 149 ? -2.349 -7.343 3.585 1.00 96.31 149 THR A CA 1
ATOM 1152 C C . THR A 1 149 ? -1.668 -8.434 2.777 1.00 96.31 149 THR A C 1
ATOM 1154 O O . THR A 1 149 ? -0.932 -9.247 3.340 1.00 96.31 149 THR A O 1
ATOM 1157 N N . ASN A 1 150 ? -1.930 -8.461 1.471 1.00 96.06 150 ASN A N 1
ATOM 1158 C CA . ASN A 1 150 ? -1.362 -9.444 0.556 1.00 96.06 150 ASN A CA 1
ATOM 1159 C C . ASN A 1 150 ? -1.221 -8.838 -0.852 1.00 96.06 150 ASN A C 1
ATOM 1161 O O . ASN A 1 150 ? -2.225 -8.363 -1.379 1.00 96.06 150 ASN A O 1
ATOM 1165 N N . PRO A 1 151 ? -0.032 -8.881 -1.481 1.00 95.56 151 PRO A N 1
ATOM 1166 C CA . PRO A 1 151 ? 1.231 -9.386 -0.932 1.00 95.56 151 PRO A CA 1
ATOM 1167 C C . PRO A 1 151 ? 1.830 -8.440 0.123 1.00 95.56 151 PRO A C 1
ATOM 1169 O O . PRO A 1 151 ? 1.346 -7.326 0.339 1.00 95.56 151 PRO A O 1
ATOM 1172 N N . THR A 1 152 ? 2.927 -8.863 0.752 1.00 93.19 152 THR A N 1
ATOM 1173 C CA . THR A 1 152 ? 3.819 -7.968 1.497 1.00 93.19 152 THR A CA 1
ATOM 1174 C C . THR A 1 152 ? 4.469 -6.941 0.561 1.00 93.19 152 THR A C 1
ATOM 1176 O O . THR A 1 152 ? 4.378 -7.023 -0.670 1.00 93.19 152 THR A O 1
ATOM 1179 N N . TYR A 1 153 ? 5.166 -5.961 1.138 1.00 92.12 153 TYR A N 1
ATOM 1180 C CA . TYR A 1 153 ? 5.864 -4.926 0.373 1.00 92.12 153 TYR A CA 1
ATOM 1181 C C . TYR A 1 153 ? 6.865 -5.518 -0.630 1.00 92.12 153 TYR A C 1
ATOM 1183 O O . TYR A 1 153 ? 6.886 -5.149 -1.809 1.00 92.12 153 TYR A O 1
ATOM 1191 N N . GLU A 1 154 ? 7.623 -6.505 -0.159 1.00 92.38 154 GLU A N 1
ATOM 1192 C CA . GLU A 1 154 ? 8.648 -7.260 -0.876 1.00 92.38 154 GLU A CA 1
ATOM 1193 C C . GLU A 1 154 ? 8.074 -8.157 -1.980 1.00 92.38 154 GLU A C 1
ATOM 1195 O O . GLU A 1 154 ? 8.815 -8.597 -2.852 1.00 92.38 154 GLU A O 1
ATOM 1200 N N . GLY A 1 155 ? 6.754 -8.378 -1.993 1.00 94.00 155 GLY A N 1
ATOM 1201 C CA . GLY A 1 155 ? 6.071 -9.171 -3.015 1.00 94.00 155 GLY A CA 1
ATOM 1202 C C . GLY A 1 155 ? 5.812 -10.618 -2.643 1.00 94.00 155 GLY A C 1
ATOM 1203 O O . GLY A 1 155 ? 5.498 -11.402 -3.535 1.00 94.00 155 GLY A O 1
ATOM 1204 N N . TRP A 1 156 ? 5.924 -10.997 -1.374 1.00 94.12 156 TRP A N 1
ATOM 1205 C CA . TRP A 1 156 ? 5.565 -12.348 -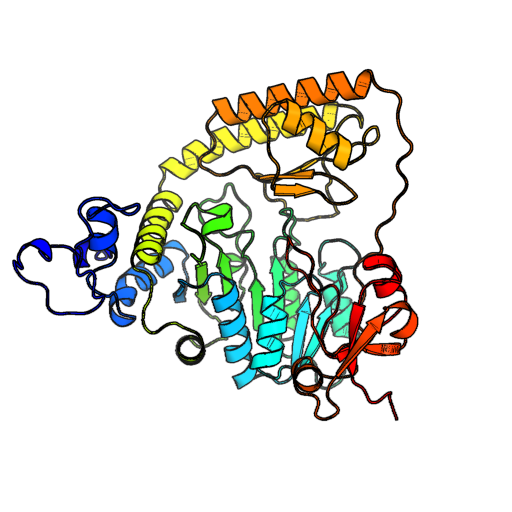0.957 1.00 94.12 156 TRP A CA 1
ATOM 1206 C C . TRP A 1 156 ? 4.101 -12.416 -0.537 1.00 94.12 156 TRP A C 1
ATOM 1208 O O . TRP A 1 156 ? 3.580 -11.498 0.093 1.00 94.12 156 TRP A O 1
ATOM 1218 N N . GLY A 1 157 ? 3.430 -13.504 -0.886 1.00 92.75 157 GLY A N 1
ATOM 1219 C CA . GLY A 1 157 ? 2.037 -13.752 -0.545 1.00 92.75 157 GLY A CA 1
ATOM 1220 C C . GLY A 1 157 ? 1.844 -15.105 0.125 1.00 92.75 157 GLY A C 1
ATOM 1221 O O . GLY A 1 157 ? 2.652 -16.029 -0.026 1.00 92.75 157 GLY A O 1
ATOM 1222 N N . CYS A 1 158 ? 0.753 -15.210 0.873 1.00 92.31 158 CYS A N 1
ATOM 1223 C CA . CYS A 1 158 ? 0.275 -16.481 1.397 1.00 92.31 158 CYS A CA 1
ATOM 1224 C C . CYS A 1 158 ? -0.588 -17.210 0.361 1.00 92.31 158 CYS A C 1
ATOM 1226 O O . CYS A 1 158 ? -0.939 -16.658 -0.685 1.00 92.31 158 CYS A O 1
ATOM 1228 N N . ASP A 1 159 ? -0.972 -18.446 0.676 1.00 95.19 159 ASP A N 1
ATOM 1229 C CA . ASP A 1 159 ? -2.128 -19.082 0.050 1.00 95.19 159 ASP A CA 1
ATOM 1230 C C . ASP A 1 159 ? -3.403 -18.337 0.484 1.00 95.19 159 ASP A C 1
ATOM 1232 O O . ASP A 1 159 ? -4.079 -18.681 1.463 1.00 95.19 159 ASP A O 1
ATOM 1236 N N . LEU A 1 160 ? -3.674 -17.234 -0.216 1.00 96.94 160 LEU A N 1
ATOM 1237 C CA . LEU A 1 160 ? -4.755 -16.321 0.116 1.00 96.94 160 LEU A CA 1
ATOM 1238 C C . LEU A 1 160 ? -6.125 -16.965 -0.123 1.00 96.94 160 LEU A C 1
ATOM 1240 O O . LEU A 1 160 ? -7.053 -16.663 0.622 1.00 96.94 160 LEU A O 1
ATOM 1244 N N . GLU A 1 161 ? -6.256 -17.873 -1.094 1.00 97.31 161 GLU A N 1
ATOM 1245 C CA . GLU A 1 161 ? -7.501 -18.611 -1.339 1.00 97.31 161 GLU A CA 1
ATOM 1246 C C . GLU A 1 161 ? -7.883 -19.434 -0.108 1.00 97.31 161 GLU A C 1
ATOM 1248 O O . GLU A 1 161 ? -8.986 -19.297 0.432 1.00 97.31 161 GLU A O 1
ATOM 1253 N N . THR A 1 162 ? -6.933 -20.214 0.410 1.00 97.25 162 THR A N 1
ATOM 1254 C CA . THR A 1 162 ? -7.136 -21.011 1.620 1.00 97.25 162 THR A CA 1
ATOM 1255 C C . THR A 1 162 ? -7.376 -20.121 2.847 1.00 97.25 162 THR A C 1
ATOM 1257 O O . THR A 1 162 ? -8.247 -20.422 3.670 1.00 97.25 162 THR A O 1
ATOM 1260 N N . CYS A 1 163 ? -6.676 -18.985 2.967 1.00 97.19 163 CYS A N 1
ATOM 1261 C CA . CYS A 1 163 ? -6.920 -18.010 4.039 1.00 97.19 163 CYS A CA 1
ATOM 1262 C C . CYS A 1 163 ? -8.337 -17.417 3.976 1.00 97.19 163 CYS A C 1
ATOM 1264 O O . CYS A 1 163 ? -9.025 -17.349 5.000 1.00 97.19 163 CYS A O 1
ATOM 1266 N N . ILE A 1 164 ? -8.798 -17.015 2.788 1.00 98.06 164 ILE A N 1
ATOM 1267 C CA . ILE A 1 164 ? -10.153 -16.498 2.570 1.00 98.06 164 ILE A CA 1
ATOM 1268 C C . ILE A 1 164 ? -11.168 -17.586 2.917 1.00 98.06 164 ILE A C 1
ATOM 1270 O O . ILE A 1 164 ? -12.087 -17.313 3.687 1.00 98.06 164 ILE A O 1
ATOM 1274 N N . ALA A 1 165 ? -10.990 -18.819 2.439 1.00 97.62 165 ALA A N 1
ATOM 1275 C CA . ALA A 1 165 ? -11.885 -19.935 2.744 1.00 97.62 165 ALA A CA 1
ATOM 1276 C C . ALA A 1 165 ? -12.012 -20.186 4.259 1.00 97.62 165 ALA A C 1
ATOM 1278 O O . ALA A 1 165 ? -13.129 -20.323 4.767 1.00 97.62 165 ALA A O 1
ATOM 1279 N N . ALA A 1 166 ? -10.898 -20.156 5.000 1.00 97.06 166 ALA A N 1
ATOM 1280 C CA . ALA A 1 166 ? -10.902 -20.269 6.460 1.00 97.06 166 ALA A CA 1
ATOM 1281 C C . ALA A 1 166 ? -11.678 -19.119 7.129 1.00 97.06 166 ALA A C 1
ATOM 1283 O O . ALA A 1 166 ? -12.505 -19.353 8.012 1.00 97.06 166 ALA A O 1
ATOM 1284 N N . CYS A 1 167 ? -11.489 -17.881 6.664 1.00 96.88 167 CYS A N 1
ATOM 1285 C CA . CYS A 1 167 ? -12.241 -16.722 7.151 1.00 96.88 167 CYS A CA 1
ATOM 1286 C C . CYS A 1 167 ? -13.744 -16.837 6.841 1.00 96.88 167 CYS A C 1
ATOM 1288 O O . CYS A 1 167 ? -14.590 -16.534 7.685 1.00 96.88 167 CYS A O 1
ATOM 1290 N N . ARG A 1 168 ? -14.104 -17.314 5.643 1.00 95.25 168 ARG A N 1
ATOM 1291 C CA . ARG A 1 168 ? -15.501 -17.520 5.232 1.00 95.25 168 ARG A CA 1
ATOM 1292 C C . ARG A 1 168 ? -16.198 -18.584 6.064 1.00 95.25 168 ARG A C 1
ATOM 1294 O O . ARG A 1 168 ? -17.363 -18.379 6.403 1.00 95.25 168 ARG A O 1
ATOM 1301 N N . ALA A 1 169 ? -15.504 -19.662 6.427 1.00 95.00 169 ALA A N 1
ATOM 1302 C CA . ALA A 1 169 ? -16.033 -20.703 7.309 1.00 95.00 169 ALA A CA 1
ATOM 1303 C C . ALA A 1 169 ? -16.415 -20.158 8.699 1.00 95.00 169 ALA A C 1
ATOM 1305 O O . ALA A 1 169 ? -17.349 -20.660 9.316 1.00 95.00 169 ALA A O 1
ATOM 1306 N N . GLN A 1 170 ? -15.754 -19.085 9.148 1.00 93.44 170 GLN A N 1
ATOM 1307 C CA . GLN A 1 170 ? -16.084 -18.345 10.375 1.00 93.44 170 GLN A CA 1
ATOM 1308 C C . GLN A 1 170 ? -17.126 -17.230 10.161 1.00 93.44 170 GLN A C 1
ATOM 1310 O O . GLN A 1 170 ? -17.420 -16.458 11.070 1.00 93.44 170 GLN A O 1
ATOM 1315 N N . GLY A 1 171 ? -17.682 -17.100 8.953 1.00 93.69 171 GLY A N 1
ATOM 1316 C CA . GLY A 1 171 ? -18.654 -16.059 8.629 1.00 93.69 171 GLY A CA 1
ATOM 1317 C C . GLY A 1 171 ? -18.054 -14.658 8.468 1.00 93.69 171 GLY A C 1
ATOM 1318 O O . GLY A 1 171 ? -18.815 -13.695 8.436 1.00 93.69 171 GLY A O 1
ATOM 1319 N N . LEU A 1 172 ? -16.734 -14.513 8.298 1.00 96.62 172 LEU A N 1
ATOM 1320 C CA . LEU A 1 172 ? -16.083 -13.200 8.221 1.00 96.62 172 LEU A CA 1
ATOM 1321 C C . LEU A 1 172 ? -16.276 -12.501 6.869 1.00 96.62 172 LEU A C 1
ATOM 1323 O O . LEU A 1 172 ? -16.206 -13.125 5.801 1.00 96.62 172 LEU A O 1
ATOM 1327 N N . THR A 1 173 ? -16.465 -11.184 6.926 1.00 98.06 173 THR A N 1
ATOM 1328 C CA . THR A 1 173 ? -16.186 -10.277 5.804 1.00 98.06 173 THR A CA 1
ATOM 1329 C C . THR A 1 173 ? -14.669 -10.138 5.647 1.00 98.06 173 THR A C 1
ATOM 1331 O O . THR A 1 173 ? -13.972 -9.929 6.641 1.00 98.06 173 THR A O 1
ATOM 1334 N N . VAL A 1 174 ? -14.143 -10.277 4.431 1.00 98.62 174 VAL A N 1
ATOM 1335 C CA . VAL A 1 174 ? -12.698 -10.287 4.156 1.00 98.62 174 VAL A CA 1
ATOM 1336 C C . VAL A 1 174 ? -12.310 -9.099 3.288 1.00 98.62 174 VAL A C 1
ATOM 1338 O O . VAL A 1 174 ? -12.707 -9.005 2.128 1.00 98.62 174 VAL A O 1
ATOM 1341 N N . VAL A 1 175 ? -11.497 -8.213 3.850 1.00 98.81 175 VAL A N 1
ATOM 1342 C CA . VAL A 1 175 ? -10.881 -7.079 3.159 1.00 98.81 175 VAL A CA 1
ATOM 1343 C C . VAL A 1 175 ? -9.416 -7.392 2.896 1.00 98.81 175 VAL A C 1
ATOM 1345 O O . VAL A 1 175 ? -8.711 -7.825 3.809 1.00 98.81 175 VAL A O 1
ATOM 1348 N N . VAL A 1 176 ? -8.943 -7.114 1.683 1.00 98.81 176 VAL A N 1
ATOM 1349 C CA . VAL A 1 176 ? -7.532 -7.275 1.320 1.00 98.81 176 VAL A CA 1
ATOM 1350 C C . VAL A 1 176 ? -6.945 -5.946 0.848 1.00 98.81 176 VAL A C 1
ATOM 1352 O O . VAL A 1 176 ? -7.372 -5.358 -0.147 1.00 98.81 176 VAL A O 1
ATOM 1355 N N . ASP A 1 177 ? -5.932 -5.471 1.566 1.00 98.50 177 ASP A N 1
ATOM 1356 C CA . ASP A 1 177 ? -5.004 -4.461 1.072 1.00 98.50 177 ASP A CA 1
ATOM 1357 C C . ASP A 1 177 ? -4.029 -5.130 0.096 1.00 98.50 177 ASP A C 1
ATOM 1359 O O . ASP A 1 177 ? -3.021 -5.713 0.501 1.00 98.50 177 ASP A O 1
ATOM 1363 N N . GLU A 1 178 ? -4.363 -5.059 -1.192 1.00 98.31 178 GLU A N 1
ATOM 1364 C CA . GLU A 1 178 ? -3.546 -5.536 -2.311 1.00 98.31 178 GLU A CA 1
ATOM 1365 C C . GLU A 1 178 ? -2.860 -4.353 -3.010 1.00 98.31 178 GLU A C 1
ATOM 1367 O O . GLU A 1 178 ? -2.586 -4.360 -4.212 1.00 98.31 178 GLU A O 1
ATOM 1372 N N . ALA A 1 179 ? -2.523 -3.296 -2.258 1.00 96.94 179 ALA A N 1
ATOM 1373 C CA . ALA A 1 179 ? -1.834 -2.138 -2.816 1.00 96.94 179 ALA A CA 1
ATOM 1374 C C . ALA A 1 179 ? -0.516 -2.516 -3.508 1.00 96.94 179 ALA A C 1
ATOM 1376 O O . ALA A 1 179 ? -0.069 -1.784 -4.391 1.00 96.94 179 ALA A O 1
ATOM 1377 N N . HIS A 1 180 ? 0.090 -3.637 -3.104 1.00 95.62 180 HIS A N 1
ATOM 1378 C CA . HIS A 1 180 ? 1.333 -4.159 -3.655 1.00 95.62 180 HIS A CA 1
ATOM 1379 C C . HIS A 1 180 ? 1.193 -5.207 -4.764 1.00 95.62 180 HIS A C 1
ATOM 1381 O O . HIS A 1 180 ? 2.217 -5.605 -5.311 1.00 95.62 180 HIS A O 1
ATOM 1387 N N . GLY A 1 181 ? -0.038 -5.598 -5.108 1.00 96.38 181 GLY A N 1
ATOM 1388 C CA . GLY A 1 181 ? -0.372 -6.548 -6.176 1.00 96.38 181 GLY A CA 1
ATOM 1389 C C . GLY A 1 181 ? -1.285 -5.942 -7.247 1.00 96.38 181 GLY A C 1
ATOM 1390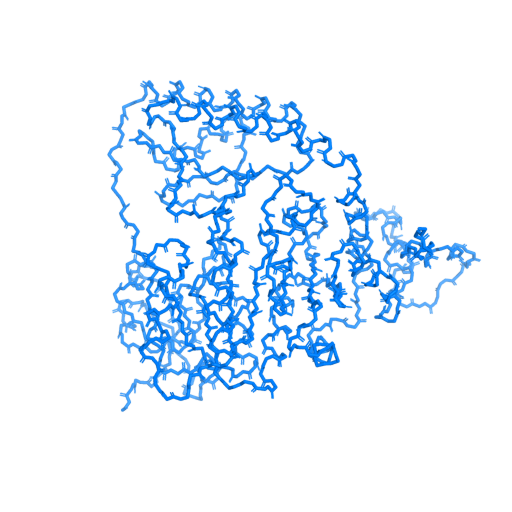 O O . GLY A 1 181 ? -2.009 -6.659 -7.921 1.00 96.38 181 GLY A O 1
ATOM 1391 N N . SER A 1 182 ? -1.283 -4.616 -7.417 1.00 96.44 182 SER A N 1
ATOM 1392 C CA . SER A 1 182 ? -2.234 -3.908 -8.292 1.00 96.44 182 SER A CA 1
ATOM 1393 C C . SER A 1 182 ? -2.123 -4.250 -9.785 1.00 96.44 182 SER A C 1
ATOM 1395 O O . SER A 1 182 ? -3.083 -4.041 -10.524 1.00 96.44 182 SER A O 1
ATOM 1397 N N . LEU A 1 183 ? -0.985 -4.798 -10.229 1.00 96.31 183 LEU A N 1
ATOM 1398 C CA . LEU A 1 183 ? -0.774 -5.265 -11.604 1.00 96.31 183 LEU A CA 1
ATOM 1399 C C . LEU A 1 183 ? -1.286 -6.698 -11.839 1.00 96.31 183 LEU A C 1
ATOM 1401 O O . LEU A 1 183 ? -1.523 -7.086 -12.978 1.00 96.31 183 LEU A O 1
ATOM 1405 N N . TRP A 1 184 ? -1.470 -7.493 -10.783 1.00 96.38 184 TRP A N 1
ATOM 1406 C CA . TRP A 1 184 ? -1.818 -8.917 -10.867 1.00 96.38 184 TRP A CA 1
ATOM 1407 C C . TRP A 1 184 ? -3.069 -9.231 -11.709 1.00 96.38 184 TRP A C 1
ATOM 1409 O O . TRP A 1 184 ? -3.045 -10.212 -12.449 1.00 96.38 184 TRP A O 1
ATOM 1419 N N . PRO A 1 185 ? -4.131 -8.400 -11.711 1.00 95.94 185 PRO A N 1
ATOM 1420 C CA . PRO A 1 185 ? -5.291 -8.618 -12.581 1.00 95.94 185 PRO A CA 1
ATOM 1421 C C . PRO A 1 185 ? -5.016 -8.512 -14.088 1.00 95.94 185 PRO A C 1
ATOM 1423 O O . PRO A 1 185 ? -5.852 -8.945 -14.875 1.00 95.94 185 PRO A O 1
ATOM 1426 N N . ALA A 1 186 ? -3.891 -7.923 -14.506 1.00 93.50 186 ALA A N 1
ATOM 1427 C CA . ALA A 1 186 ? -3.622 -7.612 -15.910 1.00 93.50 186 ALA A CA 1
ATOM 1428 C C . ALA A 1 186 ? -3.451 -8.860 -16.792 1.00 93.50 186 ALA A C 1
ATOM 1430 O O . ALA A 1 186 ? -3.766 -8.834 -17.980 1.00 93.50 186 ALA A O 1
ATOM 1431 N N . THR A 1 187 ? -2.909 -9.949 -16.239 1.00 93.62 187 THR A N 1
ATOM 1432 C CA . THR A 1 187 ? -2.575 -11.158 -17.001 1.00 93.62 187 THR A CA 1
ATOM 1433 C C . THR A 1 187 ? -2.397 -12.370 -16.091 1.00 93.62 187 THR A C 1
ATOM 1435 O O . THR A 1 187 ? -1.938 -12.250 -14.960 1.00 93.62 187 THR A O 1
ATOM 1438 N N . SER A 1 188 ? -2.669 -13.567 -16.615 1.00 93.75 188 SER A N 1
ATOM 1439 C CA . SER A 1 188 ? -2.438 -14.839 -15.918 1.00 93.75 188 SER A CA 1
ATOM 1440 C C . SER A 1 188 ? -0.957 -15.212 -15.753 1.00 93.75 188 SER A C 1
ATOM 1442 O O . SER A 1 188 ? -0.657 -16.257 -15.187 1.00 93.75 188 SER A O 1
ATOM 1444 N N . LEU A 1 189 ? -0.030 -14.409 -16.290 1.00 94.44 189 LEU A N 1
ATOM 1445 C CA . LEU A 1 189 ? 1.413 -14.557 -16.049 1.00 94.44 189 LEU A CA 1
ATOM 1446 C C . LEU A 1 189 ? 1.821 -14.103 -14.640 1.00 94.44 189 LEU A C 1
ATOM 1448 O O . LEU A 1 189 ? 2.915 -14.426 -14.181 1.00 94.44 189 LEU A O 1
ATOM 1452 N N . LEU A 1 190 ? 0.967 -13.317 -13.984 1.00 96.06 190 LEU A N 1
ATOM 1453 C CA . LEU A 1 190 ? 1.163 -12.804 -12.635 1.00 96.06 190 LEU A CA 1
ATOM 1454 C C . LEU A 1 190 ? 0.303 -13.602 -11.640 1.00 96.06 190 LEU A C 1
ATOM 1456 O O . LEU A 1 190 ? -0.599 -14.335 -12.058 1.00 96.06 190 LEU A O 1
ATOM 1460 N N . PRO A 1 191 ? 0.570 -13.489 -10.325 1.00 97.12 191 PRO A N 1
ATOM 1461 C CA . PRO A 1 191 ? -0.268 -14.123 -9.314 1.00 97.12 191 PRO A CA 1
ATOM 1462 C C . PRO A 1 191 ? -1.747 -13.740 -9.425 1.00 97.12 191 PRO A C 1
ATOM 1464 O O . PRO A 1 191 ? -2.094 -12.695 -9.966 1.00 97.12 191 PRO A O 1
ATOM 1467 N N . GLN A 1 192 ? -2.638 -14.571 -8.883 1.00 97.06 192 GLN A N 1
ATOM 1468 C CA . GLN A 1 192 ? -4.060 -14.237 -8.848 1.00 97.06 192 GLN A CA 1
ATOM 1469 C C . GLN A 1 192 ? -4.343 -13.143 -7.814 1.00 97.06 192 GLN A C 1
ATOM 1471 O O . GLN A 1 192 ? -3.915 -13.229 -6.665 1.00 97.06 192 GLN A O 1
ATOM 1476 N N . SER A 1 193 ? -5.109 -12.134 -8.229 1.00 97.81 193 SER A N 1
ATOM 1477 C CA . SER A 1 193 ? -5.587 -11.071 -7.345 1.00 97.81 193 SER A CA 1
ATOM 1478 C C . SER A 1 193 ? -6.639 -11.573 -6.358 1.00 97.81 193 SER A C 1
ATOM 1480 O O . SER A 1 193 ? -7.492 -12.398 -6.701 1.00 97.81 193 SER A O 1
ATOM 1482 N N . ALA A 1 194 ? -6.663 -10.972 -5.169 1.00 98.25 194 ALA A N 1
ATOM 1483 C CA . ALA A 1 194 ? -7.692 -11.147 -4.147 1.00 98.25 194 ALA A CA 1
ATOM 1484 C C . ALA A 1 194 ? -9.134 -10.969 -4.666 1.00 98.25 194 ALA A C 1
ATOM 1486 O O . ALA A 1 194 ? -10.067 -11.531 -4.090 1.00 98.25 194 ALA A O 1
ATOM 1487 N N . ILE A 1 195 ? -9.324 -10.228 -5.767 1.00 98.12 195 ILE A N 1
ATOM 1488 C CA . ILE A 1 195 ? -10.620 -10.075 -6.445 1.00 98.12 195 ILE A CA 1
ATOM 1489 C C . ILE A 1 195 ? -11.125 -11.436 -6.937 1.00 98.12 195 ILE A C 1
ATOM 1491 O O . ILE A 1 195 ? -12.272 -11.799 -6.682 1.00 98.12 195 ILE A O 1
ATOM 1495 N N . ALA A 1 196 ? -10.262 -12.200 -7.611 1.00 97.06 196 ALA A N 1
ATOM 1496 C CA . ALA A 1 196 ? -10.597 -13.516 -8.149 1.00 97.06 196 ALA A CA 1
ATOM 1497 C C . ALA A 1 196 ? -10.704 -14.586 -7.050 1.00 97.06 196 ALA A C 1
ATOM 1499 O O . ALA A 1 196 ? -11.435 -15.557 -7.213 1.00 97.06 196 ALA A O 1
ATOM 1500 N N . LEU A 1 197 ? -10.016 -14.381 -5.922 1.00 97.12 197 LEU A N 1
ATOM 1501 C CA . LEU A 1 197 ? -9.977 -15.313 -4.789 1.00 97.12 197 LEU A CA 1
ATOM 1502 C C . LEU A 1 197 ? -11.140 -15.133 -3.794 1.00 97.12 197 LEU A C 1
ATOM 1504 O O . LEU A 1 197 ? -11.195 -15.808 -2.768 1.00 97.12 197 LEU A O 1
ATOM 1508 N N . GLY A 1 198 ? -12.091 -14.238 -4.082 1.00 95.31 198 GLY A N 1
ATOM 1509 C CA . GLY A 1 198 ? -13.341 -14.123 -3.322 1.00 95.31 198 GLY A CA 1
ATOM 1510 C C . GLY A 1 198 ? -13.284 -13.219 -2.086 1.00 95.31 198 GLY A C 1
ATOM 1511 O O . GLY A 1 198 ? -14.079 -13.406 -1.152 1.00 95.31 198 GLY A O 1
ATOM 1512 N N . ALA A 1 199 ? -12.377 -12.237 -2.057 1.00 98.31 199 ALA A N 1
ATOM 1513 C CA . ALA A 1 199 ? -12.432 -11.148 -1.081 1.00 98.31 199 ALA A CA 1
ATOM 1514 C C . ALA A 1 199 ? -13.714 -10.302 -1.254 1.00 98.31 199 ALA A C 1
ATOM 1516 O O . ALA A 1 199 ? -14.289 -10.241 -2.338 1.00 98.31 199 ALA A O 1
ATOM 1517 N N . ASP A 1 200 ? -14.177 -9.634 -0.194 1.00 98.62 200 ASP A N 1
ATOM 1518 C CA . ASP A 1 200 ? -15.322 -8.707 -0.270 1.00 98.62 200 ASP A CA 1
ATOM 1519 C C . ASP A 1 200 ? -14.918 -7.309 -0.731 1.00 98.62 200 ASP A C 1
ATOM 1521 O O . ASP A 1 200 ? -15.734 -6.579 -1.292 1.00 98.62 200 ASP A O 1
ATOM 1525 N N . LEU A 1 201 ? -13.678 -6.911 -0.462 1.00 98.81 201 LEU A N 1
ATOM 1526 C CA . LEU A 1 201 ? -13.150 -5.616 -0.862 1.00 98.81 201 LEU A CA 1
ATOM 1527 C C . LEU A 1 201 ? -11.650 -5.719 -1.072 1.00 98.81 201 LEU A C 1
ATOM 1529 O O . LEU A 1 201 ? -10.942 -6.286 -0.235 1.00 98.81 201 LEU A O 1
ATOM 1533 N N . VAL A 1 202 ? -11.174 -5.138 -2.169 1.00 98.94 202 VAL A N 1
ATOM 1534 C CA . VAL A 1 202 ? -9.750 -5.103 -2.507 1.00 98.94 202 VAL A CA 1
ATOM 1535 C C . VAL A 1 202 ? -9.314 -3.671 -2.779 1.00 98.94 202 VAL A C 1
ATOM 1537 O O . VAL A 1 202 ? -9.978 -2.948 -3.521 1.00 98.94 202 VAL A O 1
ATOM 1540 N N . VAL A 1 203 ? -8.204 -3.249 -2.175 1.00 98.81 203 VAL A N 1
ATOM 1541 C CA . VAL A 1 203 ? -7.615 -1.919 -2.392 1.00 98.81 203 VAL A CA 1
ATOM 1542 C C . VAL A 1 203 ? -6.357 -2.043 -3.243 1.00 98.81 203 VAL A C 1
ATOM 1544 O O . VAL A 1 203 ? -5.458 -2.798 -2.891 1.00 98.81 203 VAL A O 1
ATOM 1547 N N . HIS A 1 204 ? -6.249 -1.259 -4.318 1.00 98.69 204 HIS A N 1
ATOM 1548 C CA . HIS A 1 204 ? -5.077 -1.219 -5.205 1.00 98.69 204 HIS A CA 1
ATOM 1549 C C . HIS A 1 204 ? -4.424 0.166 -5.227 1.00 98.69 204 HIS A C 1
ATOM 1551 O O . HIS A 1 204 ? -5.101 1.190 -5.282 1.00 98.69 204 HIS A O 1
ATOM 1557 N N . SER A 1 205 ? -3.086 0.213 -5.247 1.00 97.69 205 SER A N 1
ATOM 1558 C CA . SER A 1 205 ? -2.306 1.427 -5.543 1.00 97.69 205 SER A CA 1
ATOM 1559 C C . SER A 1 205 ? -1.771 1.350 -6.970 1.00 97.69 205 SER A C 1
ATOM 1561 O O . SER A 1 205 ? -0.801 0.635 -7.225 1.00 97.69 205 SER A O 1
ATOM 1563 N N . LEU A 1 206 ? -2.361 2.094 -7.904 1.00 97.50 206 LEU A N 1
ATOM 1564 C CA . LEU A 1 206 ? -1.958 2.020 -9.314 1.00 97.50 206 LEU A CA 1
ATOM 1565 C C . LEU A 1 206 ? -0.578 2.642 -9.564 1.00 97.50 206 LEU A C 1
ATOM 1567 O O . LEU A 1 206 ? 0.196 2.130 -10.368 1.00 97.50 206 LEU A O 1
ATOM 1571 N N . HIS A 1 207 ? -0.227 3.699 -8.831 1.00 95.19 207 HIS A N 1
ATOM 1572 C CA . HIS A 1 207 ? 1.061 4.374 -9.007 1.00 95.19 207 HIS A CA 1
ATOM 1573 C C . HIS A 1 207 ? 2.286 3.568 -8.590 1.00 95.19 207 HIS A C 1
ATOM 1575 O O . HIS A 1 207 ? 3.396 3.932 -8.961 1.00 95.19 207 HIS A O 1
ATOM 1581 N N . LYS A 1 208 ? 2.107 2.502 -7.804 1.00 93.19 208 LYS A N 1
ATOM 1582 C CA . LYS A 1 208 ? 3.236 1.680 -7.373 1.00 93.19 208 LYS A CA 1
ATOM 1583 C C . LYS A 1 208 ? 3.715 0.758 -8.496 1.00 93.19 208 LYS A C 1
ATOM 1585 O O . LYS A 1 208 ? 4.904 0.717 -8.776 1.00 93.19 208 LYS A O 1
ATOM 1590 N N . TYR A 1 209 ? 2.788 0.039 -9.136 1.00 90.44 209 TYR A N 1
ATOM 1591 C CA . TYR A 1 209 ? 3.134 -1.083 -10.025 1.00 90.44 209 TYR A CA 1
ATOM 1592 C C . TYR A 1 209 ? 2.493 -1.025 -11.411 1.00 90.44 209 TYR A C 1
ATOM 1594 O O . TYR A 1 209 ? 2.974 -1.686 -12.326 1.00 90.44 209 TYR A O 1
ATOM 1602 N N . CYS A 1 210 ? 1.440 -0.226 -11.592 1.00 93.12 210 CYS A N 1
ATOM 1603 C CA . CYS A 1 210 ? 0.724 -0.129 -12.866 1.00 93.12 210 CYS A CA 1
ATOM 1604 C C . CYS A 1 210 ? 1.207 1.054 -13.713 1.00 93.12 210 CYS A C 1
ATOM 1606 O O . CYS A 1 210 ? 0.931 1.097 -14.906 1.00 93.12 210 CYS A O 1
ATOM 1608 N N . GLY A 1 211 ? 1.911 2.028 -13.120 1.00 91.81 211 GLY A N 1
ATOM 1609 C CA . GLY A 1 211 ? 2.470 3.160 -13.862 1.00 91.81 211 GLY A CA 1
ATOM 1610 C C . GLY A 1 211 ? 1.649 4.440 -13.886 1.00 91.81 211 GLY A C 1
ATOM 1611 O O . GLY A 1 211 ? 2.000 5.364 -14.613 1.00 91.81 211 GLY A O 1
ATOM 1612 N N . ALA A 1 212 ? 0.544 4.500 -13.145 1.00 96.62 212 ALA A N 1
ATOM 1613 C CA . ALA A 1 212 ? -0.219 5.738 -13.008 1.00 96.62 212 ALA A CA 1
ATOM 1614 C C . ALA A 1 212 ? 0.531 6.754 -12.124 1.00 96.62 212 ALA A C 1
ATOM 1616 O O . ALA A 1 212 ? 1.411 6.394 -11.344 1.00 96.62 212 ALA A O 1
ATOM 1617 N N . ILE A 1 213 ? 0.188 8.039 -12.202 1.00 97.38 213 ILE A N 1
ATOM 1618 C CA . ILE A 1 213 ? 0.848 9.055 -11.369 1.00 97.38 213 ILE A CA 1
ATOM 1619 C C . ILE A 1 213 ? 0.497 8.888 -9.885 1.00 97.38 213 ILE A C 1
ATOM 1621 O O . ILE A 1 213 ? -0.568 8.364 -9.539 1.00 97.38 213 ILE A O 1
ATOM 1625 N N . VAL A 1 214 ? 1.402 9.332 -9.003 1.00 97.44 214 VAL A N 1
ATOM 1626 C CA . VAL A 1 214 ? 1.281 9.232 -7.536 1.00 97.44 214 VAL A CA 1
ATOM 1627 C 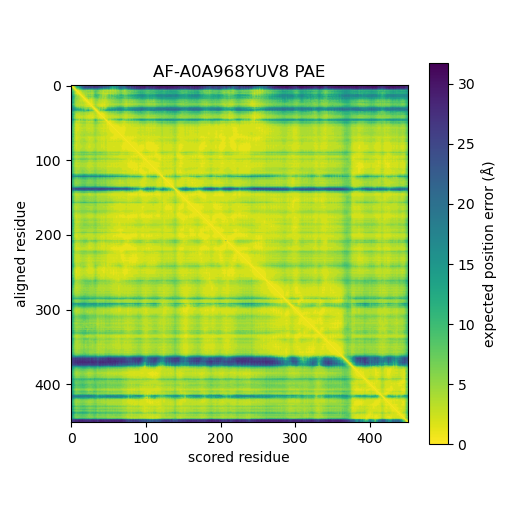C . VAL A 1 214 ? -0.104 9.685 -7.060 1.00 97.44 214 VAL A C 1
ATOM 1629 O O . VAL A 1 214 ? -0.674 10.629 -7.595 1.00 97.44 214 VAL A O 1
ATOM 1632 N N . GLN A 1 215 ? -0.630 9.008 -6.031 1.00 97.62 215 GLN A N 1
ATOM 1633 C CA . GLN A 1 215 ? -1.997 9.144 -5.491 1.00 97.62 215 GLN A CA 1
ATOM 1634 C C . GLN A 1 215 ? -3.111 8.467 -6.307 1.00 97.62 215 GLN A C 1
ATOM 1636 O O . GLN A 1 215 ? -4.251 8.431 -5.846 1.00 97.62 215 GLN A O 1
ATOM 1641 N N . SER A 1 216 ? -2.814 7.852 -7.450 1.00 98.38 216 SER A N 1
ATOM 1642 C CA . SER A 1 216 ? -3.777 6.978 -8.129 1.00 98.38 216 SER A CA 1
ATOM 1643 C C . SER A 1 216 ? -4.000 5.667 -7.365 1.00 98.38 216 SER A C 1
ATOM 1645 O O . SER A 1 216 ? -3.048 4.995 -6.936 1.00 98.38 216 SER A O 1
ATOM 1647 N N . ALA A 1 217 ? -5.268 5.302 -7.184 1.00 98.44 217 ALA A N 1
ATOM 1648 C CA . ALA A 1 217 ? -5.689 4.072 -6.524 1.00 98.44 217 ALA A CA 1
ATOM 1649 C C . ALA A 1 217 ? -7.102 3.660 -6.948 1.00 98.44 217 ALA A C 1
ATOM 1651 O O . ALA A 1 217 ? -7.864 4.477 -7.467 1.00 98.44 217 ALA A O 1
ATOM 1652 N N . LEU A 1 218 ? -7.442 2.401 -6.682 1.00 98.75 218 LEU A N 1
ATOM 1653 C CA . LEU A 1 218 ? -8.771 1.837 -6.893 1.00 98.75 218 LEU A CA 1
ATOM 1654 C C . LEU A 1 218 ? -9.239 1.112 -5.632 1.00 98.75 218 LEU A C 1
ATOM 1656 O O . LEU A 1 218 ? -8.424 0.594 -4.861 1.00 98.75 218 LEU A O 1
ATOM 1660 N N . VAL A 1 219 ? -10.554 1.057 -5.445 1.00 98.88 219 VAL A N 1
ATOM 1661 C CA . VAL A 1 219 ? -11.191 0.117 -4.518 1.00 98.88 219 VAL A CA 1
ATOM 1662 C C . VAL A 1 219 ? -12.217 -0.701 -5.270 1.00 98.88 219 VAL A C 1
ATOM 1664 O O . VAL A 1 219 ? -13.088 -0.150 -5.936 1.00 98.88 219 VAL A O 1
ATOM 1667 N N . HIS A 1 220 ? -12.123 -2.011 -5.124 1.00 98.88 220 HIS A N 1
ATOM 1668 C CA . HIS A 1 220 ? -12.952 -2.983 -5.808 1.00 98.88 220 HIS A CA 1
ATOM 1669 C C . HIS A 1 220 ? -13.915 -3.626 -4.820 1.00 98.88 220 HIS A C 1
ATOM 1671 O O . HIS A 1 220 ? -13.490 -4.084 -3.760 1.00 98.88 220 HIS A O 1
ATOM 1677 N N . LEU A 1 221 ? -15.186 -3.713 -5.200 1.00 98.69 221 LEU A N 1
ATOM 1678 C CA . LEU A 1 221 ? -16.187 -4.574 -4.582 1.00 98.69 221 LEU A CA 1
ATOM 1679 C C . LEU A 1 221 ? -16.466 -5.731 -5.552 1.00 98.69 221 LEU A C 1
ATOM 1681 O O . LEU A 1 221 ? -17.155 -5.532 -6.558 1.00 98.69 221 LEU A O 1
ATOM 1685 N N . PRO A 1 222 ? -15.902 -6.930 -5.319 1.00 98.00 222 PRO A N 1
ATOM 1686 C CA . PRO A 1 222 ? -16.156 -8.089 -6.168 1.00 98.00 222 PRO A CA 1
ATOM 1687 C C . PRO A 1 222 ? -17.632 -8.506 -6.167 1.00 98.00 222 PRO A C 1
ATOM 1689 O O . PRO A 1 222 ? -18.407 -8.159 -5.272 1.00 98.00 222 PRO A O 1
ATOM 1692 N N . LYS A 1 223 ? -18.032 -9.283 -7.177 1.00 95.88 223 LYS A N 1
ATOM 1693 C CA . LYS A 1 223 ? -19.396 -9.821 -7.272 1.00 95.88 223 LYS A CA 1
ATOM 1694 C C . LYS A 1 223 ? -19.710 -10.694 -6.060 1.00 95.88 223 LYS A C 1
ATOM 1696 O O . LYS A 1 223 ? -18.941 -11.588 -5.721 1.00 95.88 223 LYS A O 1
ATOM 1701 N N . GLY A 1 224 ? -20.853 -10.444 -5.424 1.00 94.81 224 GLY A N 1
ATOM 1702 C CA . GLY A 1 224 ? -21.235 -11.134 -4.189 1.00 94.81 224 GLY A CA 1
ATOM 1703 C C . GLY A 1 224 ? -20.525 -10.623 -2.930 1.00 94.81 224 GLY A C 1
ATOM 1704 O O . GLY A 1 224 ? -20.595 -11.296 -1.900 1.00 94.81 224 GLY A O 1
ATOM 1705 N N . SER A 1 225 ? -19.868 -9.457 -2.993 1.00 97.31 225 SER A N 1
ATOM 1706 C CA . SER A 1 225 ? -19.343 -8.771 -1.810 1.00 97.31 225 SER A CA 1
ATOM 1707 C C . SER A 1 225 ? -20.420 -8.610 -0.736 1.00 97.31 225 SER A C 1
ATOM 1709 O O . SER A 1 225 ? -21.569 -8.266 -1.017 1.00 97.31 225 SER A O 1
ATOM 1711 N N . ARG A 1 226 ? -20.032 -8.825 0.524 1.00 95.88 226 ARG A N 1
ATOM 1712 C CA . ARG A 1 226 ? -20.872 -8.550 1.701 1.00 95.88 226 ARG A CA 1
ATOM 1713 C C . ARG A 1 226 ? -20.946 -7.065 2.068 1.00 95.88 226 ARG A C 1
ATOM 1715 O O . ARG A 1 226 ? -21.616 -6.725 3.040 1.00 95.88 226 ARG A O 1
ATOM 1722 N N . ILE A 1 227 ? -20.251 -6.195 1.335 1.00 97.69 227 ILE A N 1
ATOM 1723 C CA . ILE A 1 227 ? -20.260 -4.743 1.527 1.00 97.69 227 ILE A CA 1
ATOM 1724 C C . ILE A 1 227 ? -21.109 -4.114 0.422 1.00 97.69 227 ILE A C 1
ATOM 1726 O O . ILE A 1 227 ? -20.826 -4.291 -0.762 1.00 97.69 227 ILE A O 1
ATOM 1730 N N . ALA A 1 228 ? -22.143 -3.366 0.809 1.00 97.62 228 ALA A N 1
ATOM 1731 C CA . ALA A 1 228 ? -22.998 -2.667 -0.142 1.00 97.62 228 ALA A CA 1
ATOM 1732 C C . ALA A 1 228 ? -22.262 -1.483 -0.791 1.00 97.62 228 ALA A C 1
ATOM 1734 O O . ALA A 1 228 ? -21.542 -0.733 -0.122 1.00 97.62 228 ALA A O 1
ATOM 1735 N N . VAL A 1 229 ? -22.489 -1.287 -2.093 1.00 98.12 229 VAL A N 1
ATOM 1736 C CA . VAL A 1 229 ? -21.896 -0.192 -2.879 1.00 98.12 229 VAL A CA 1
ATOM 1737 C C . VAL A 1 229 ? -22.271 1.161 -2.272 1.00 98.12 229 VAL A C 1
ATOM 1739 O O . VAL A 1 229 ? -21.418 2.036 -2.124 1.00 98.12 229 VAL A O 1
ATOM 1742 N N . GLU A 1 230 ? -23.523 1.320 -1.845 1.00 97.75 230 GLU A N 1
ATOM 1743 C CA . GLU A 1 230 ? -24.061 2.555 -1.272 1.00 97.75 230 GLU A CA 1
ATOM 1744 C C . GLU A 1 230 ? -23.437 2.890 0.087 1.00 97.75 230 GLU A C 1
ATOM 1746 O O . GLU A 1 230 ? -23.205 4.064 0.390 1.00 97.75 230 GLU A O 1
ATOM 1751 N N . ASP A 1 231 ? -23.134 1.874 0.900 1.00 98.12 231 ASP A N 1
ATOM 1752 C CA . ASP A 1 231 ? -22.473 2.063 2.192 1.00 98.12 231 ASP A CA 1
ATOM 1753 C C . ASP A 1 231 ? -21.033 2.550 2.001 1.00 98.12 231 ASP A C 1
ATOM 1755 O O . ASP A 1 231 ? -20.609 3.491 2.681 1.00 98.12 231 ASP A O 1
ATOM 1759 N N . PHE A 1 232 ? -20.302 1.964 1.045 1.00 98.50 232 PHE A N 1
ATOM 1760 C CA . PHE A 1 232 ? -18.943 2.402 0.726 1.00 98.50 232 PHE A CA 1
ATOM 1761 C C . PHE A 1 232 ? -18.928 3.801 0.098 1.00 98.50 232 PHE A C 1
ATOM 1763 O O . PHE A 1 232 ? -18.148 4.654 0.519 1.00 98.50 232 PHE A O 1
ATOM 1770 N N . GLN A 1 233 ? -19.821 4.072 -0.860 1.00 97.62 233 GLN A N 1
ATOM 1771 C CA . GLN A 1 233 ? -20.010 5.395 -1.467 1.00 97.62 233 GLN A CA 1
ATOM 1772 C C . GLN A 1 233 ? -20.258 6.462 -0.387 1.00 97.62 233 GLN A C 1
ATOM 1774 O O . GLN A 1 233 ? -19.590 7.495 -0.377 1.00 97.62 233 GLN A O 1
ATOM 1779 N N . SER A 1 234 ? -21.160 6.186 0.562 1.00 97.56 234 SER A N 1
ATOM 1780 C CA . SER A 1 234 ? -21.484 7.109 1.659 1.00 97.56 234 SER A CA 1
ATOM 1781 C C . SER A 1 234 ? -20.282 7.382 2.569 1.00 97.56 234 SER A C 1
ATOM 1783 O O . SER A 1 234 ? -20.098 8.502 3.043 1.00 97.56 234 SER A O 1
ATOM 1785 N N . ALA A 1 23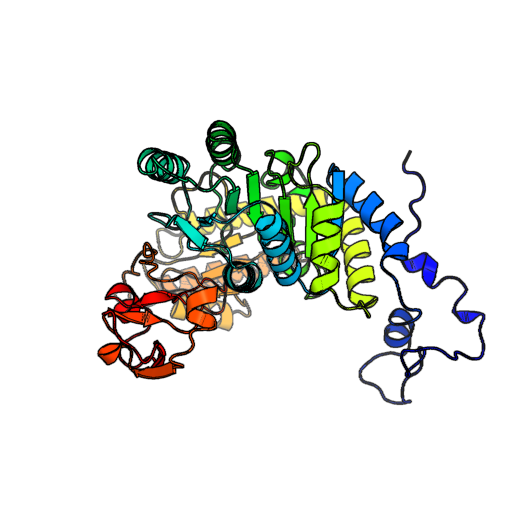5 ? -19.447 6.372 2.830 1.00 98.31 235 ALA A N 1
ATOM 1786 C CA . ALA A 1 235 ? -18.212 6.552 3.590 1.00 98.31 235 ALA A CA 1
ATOM 1787 C C . ALA A 1 235 ? -17.157 7.341 2.800 1.00 98.31 235 ALA A C 1
ATOM 1789 O O . ALA A 1 235 ? -16.435 8.153 3.382 1.00 98.31 235 ALA A O 1
ATOM 1790 N N . LEU A 1 236 ? -17.072 7.127 1.484 1.00 97.88 236 LEU A N 1
ATOM 1791 C CA . LEU A 1 236 ? -16.096 7.786 0.619 1.00 97.88 236 LEU A CA 1
ATOM 1792 C C . LEU A 1 236 ? -16.327 9.297 0.583 1.00 97.88 236 LEU A C 1
ATOM 1794 O O . LEU A 1 236 ? -15.370 10.064 0.663 1.00 97.88 236 LEU A O 1
ATOM 1798 N N . GLU A 1 237 ? -17.589 9.724 0.549 1.00 96.06 237 GLU A N 1
ATOM 1799 C CA . GLU A 1 237 ? -17.990 11.137 0.577 1.00 96.06 237 GLU A CA 1
ATOM 1800 C C . GLU A 1 237 ? -17.479 11.900 1.813 1.00 96.06 237 GLU A C 1
ATOM 1802 O O . GLU A 1 237 ? -17.317 13.117 1.751 1.00 96.06 237 GLU A O 1
ATOM 1807 N N . LEU A 1 238 ? -17.162 11.210 2.916 1.00 96.50 238 LEU A N 1
ATOM 1808 C CA . LEU A 1 238 ? -16.621 11.834 4.131 1.00 96.50 238 LEU A CA 1
ATOM 1809 C C . LEU A 1 238 ? -15.135 12.198 4.023 1.00 96.50 238 LEU A C 1
ATOM 1811 O O . LEU A 1 238 ? -14.671 13.089 4.734 1.00 96.50 238 LEU A O 1
ATOM 1815 N N . VAL A 1 239 ? -14.374 11.484 3.190 1.00 96.06 239 VAL A N 1
ATOM 1816 C CA . VAL A 1 239 ? -12.905 11.613 3.104 1.00 96.06 239 VAL A CA 1
ATOM 1817 C C . VAL A 1 239 ? -12.420 12.039 1.722 1.00 96.06 239 VAL A C 1
ATOM 1819 O O . VAL A 1 239 ? -11.235 12.316 1.533 1.00 96.06 239 VAL A O 1
ATOM 1822 N N . GLU A 1 240 ? -13.311 12.075 0.739 1.00 94.88 240 GLU A N 1
ATOM 1823 C CA . GLU A 1 240 ? -13.001 12.477 -0.619 1.00 94.88 240 GLU A CA 1
ATOM 1824 C C . GLU A 1 240 ? -13.047 13.993 -0.806 1.00 94.88 240 GLU A C 1
ATOM 1826 O O . GLU A 1 240 ? -13.963 14.683 -0.369 1.00 94.88 240 GLU A O 1
ATOM 1831 N N . THR A 1 241 ? -12.054 14.517 -1.527 1.00 93.12 241 THR A N 1
ATOM 1832 C CA . THR A 1 241 ? -12.065 15.916 -1.952 1.00 93.12 241 THR A CA 1
ATOM 1833 C C . THR A 1 241 ? -13.239 16.198 -2.897 1.00 93.12 241 THR A C 1
ATOM 1835 O O . THR A 1 241 ? -13.521 15.449 -3.844 1.00 93.12 241 THR A O 1
ATOM 1838 N N . THR A 1 242 ? -13.890 17.340 -2.687 1.00 89.94 242 THR A N 1
ATOM 1839 C CA . THR A 1 242 ? -14.888 17.885 -3.617 1.00 89.94 242 THR A CA 1
ATOM 1840 C C . THR A 1 242 ? -14.255 18.393 -4.919 1.00 89.94 242 THR A C 1
ATOM 1842 O O . THR A 1 242 ? -14.960 18.533 -5.914 1.00 89.94 242 THR A O 1
ATOM 1845 N N . SER A 1 243 ? -12.930 18.581 -4.938 1.00 90.94 243 SER A N 1
ATOM 1846 C CA . SER A 1 243 ? -12.128 19.022 -6.085 1.00 90.94 243 SER A CA 1
ATOM 1847 C C . SER A 1 243 ? -11.086 17.956 -6.432 1.00 90.94 243 SER A C 1
ATOM 1849 O O . SER A 1 243 ? -9.958 17.990 -5.935 1.00 90.94 243 SER A O 1
ATOM 1851 N N . LYS A 1 244 ? -11.483 16.961 -7.229 1.00 92.38 244 LYS A N 1
ATOM 1852 C CA . LYS A 1 244 ? -10.609 15.861 -7.673 1.00 92.38 244 LYS A CA 1
ATOM 1853 C C . LYS A 1 244 ? -9.616 16.364 -8.719 1.00 92.38 244 LYS A C 1
ATOM 1855 O O . LYS A 1 244 ? -9.949 17.246 -9.501 1.00 92.38 244 LYS A O 1
ATOM 1860 N N . SER A 1 245 ? -8.416 15.783 -8.750 1.00 94.31 245 SER A N 1
ATOM 1861 C CA . SER A 1 245 ? -7.438 16.109 -9.791 1.00 94.31 245 SER A CA 1
ATOM 1862 C C . SER A 1 245 ? -7.784 15.384 -11.086 1.00 94.31 245 SER A C 1
ATOM 1864 O O . SER A 1 245 ? -7.749 14.151 -11.139 1.00 94.31 245 SER A O 1
ATOM 1866 N N . ASN A 1 246 ? -8.056 16.148 -12.142 1.00 94.06 246 ASN A N 1
ATOM 1867 C CA . ASN A 1 246 ? -8.286 15.596 -13.474 1.00 94.06 246 ASN A CA 1
ATOM 1868 C C . ASN A 1 246 ? -7.051 14.860 -13.998 1.00 94.06 246 ASN A C 1
ATOM 1870 O O . ASN A 1 246 ? -7.184 13.812 -14.618 1.00 94.06 246 ASN A O 1
ATOM 1874 N N . LEU A 1 247 ? -5.850 15.376 -13.714 1.00 94.50 247 LEU A N 1
ATOM 1875 C CA . LEU A 1 247 ? -4.592 14.771 -14.158 1.00 94.50 247 LEU A CA 1
ATOM 1876 C C . LEU A 1 247 ? -4.421 13.351 -13.604 1.00 94.50 247 LEU A C 1
ATOM 1878 O O . LEU A 1 247 ? -4.015 12.449 -14.335 1.00 94.50 247 LEU A O 1
ATOM 1882 N N . ILE A 1 248 ? -4.794 13.130 -12.338 1.00 96.88 248 ILE A N 1
ATOM 1883 C CA . ILE A 1 248 ? -4.775 11.791 -11.734 1.00 96.88 248 ILE A CA 1
ATOM 1884 C C . ILE A 1 248 ? -5.813 10.892 -12.409 1.00 96.88 248 ILE A C 1
ATOM 1886 O O . ILE A 1 248 ? -5.493 9.766 -12.770 1.00 96.88 248 ILE A O 1
ATOM 1890 N N . LEU A 1 249 ? -7.036 11.382 -12.625 1.00 96.56 249 LEU A N 1
ATOM 1891 C CA . LEU A 1 249 ? -8.111 10.604 -13.253 1.00 96.56 249 LEU A CA 1
ATOM 1892 C C . LEU A 1 249 ? -7.781 10.196 -14.697 1.00 96.56 249 LEU A C 1
ATOM 1894 O O . LEU A 1 249 ? -7.991 9.045 -15.075 1.00 96.56 249 LEU A O 1
ATOM 1898 N N . LEU A 1 250 ? -7.225 11.118 -15.484 1.00 95.19 250 LEU A N 1
ATOM 1899 C CA . LEU A 1 250 ? -6.762 10.859 -16.847 1.00 95.19 250 LEU A CA 1
ATOM 1900 C C . LEU A 1 250 ? -5.610 9.852 -16.864 1.00 95.19 250 LEU A C 1
ATOM 1902 O O . LEU A 1 250 ? -5.617 8.935 -17.681 1.00 95.19 250 LEU A O 1
ATOM 1906 N N . SER A 1 251 ? -4.658 9.982 -15.936 1.00 96.88 251 SER A N 1
ATOM 1907 C CA . SER A 1 251 ? -3.579 9.006 -15.781 1.00 96.88 251 SER A CA 1
ATOM 1908 C C . SER A 1 251 ? -4.109 7.621 -15.411 1.00 96.88 251 SER A C 1
ATOM 1910 O O . SER A 1 251 ? -3.603 6.639 -15.937 1.00 96.88 251 SER A O 1
ATOM 1912 N N . ILE A 1 252 ? -5.129 7.525 -14.551 1.00 97.62 252 ILE A N 1
ATOM 1913 C CA . ILE A 1 252 ? -5.760 6.245 -14.203 1.00 97.62 252 ILE A CA 1
ATOM 1914 C C . ILE A 1 252 ? -6.380 5.597 -15.438 1.00 97.62 252 ILE A C 1
ATOM 1916 O O . ILE A 1 252 ? -6.096 4.434 -15.707 1.00 97.62 252 ILE A O 1
ATOM 1920 N N . GLU A 1 253 ? -7.202 6.330 -16.194 1.00 96.12 253 GLU A N 1
ATOM 1921 C CA . GLU A 1 253 ? -7.836 5.786 -17.400 1.00 96.12 253 GLU A CA 1
ATOM 1922 C C . GLU A 1 253 ? -6.792 5.288 -18.409 1.00 96.12 253 GLU A C 1
ATOM 1924 O O . GLU A 1 253 ? -6.890 4.160 -18.892 1.00 96.12 253 GLU A O 1
ATOM 1929 N N . GLU A 1 254 ? -5.765 6.096 -18.678 1.00 94.88 254 GLU A N 1
ATOM 1930 C CA . GLU A 1 254 ? -4.713 5.753 -19.634 1.00 94.88 254 GLU A CA 1
ATOM 1931 C C . GLU A 1 254 ? -3.887 4.542 -19.187 1.00 94.88 254 GLU A C 1
ATOM 1933 O O . GLU A 1 254 ? -3.644 3.632 -19.981 1.00 94.88 254 GLU A O 1
ATOM 1938 N N . THR A 1 255 ? -3.508 4.483 -17.909 1.00 95.56 255 THR A N 1
ATOM 1939 C CA . THR A 1 255 ? -2.797 3.336 -17.338 1.00 95.56 255 THR A CA 1
ATOM 1940 C C . THR A 1 255 ? -3.618 2.055 -17.440 1.00 95.56 255 THR A C 1
ATOM 1942 O O . THR A 1 255 ? -3.070 1.011 -17.780 1.00 95.56 255 THR A O 1
ATOM 1945 N N . LEU A 1 256 ? -4.923 2.105 -17.166 1.00 95.38 256 LEU A N 1
ATOM 1946 C CA . LEU A 1 256 ? -5.779 0.919 -17.220 1.00 95.38 256 LEU A CA 1
ATOM 1947 C C . LEU A 1 256 ? -5.959 0.402 -18.650 1.00 95.38 256 LEU A C 1
ATOM 1949 O O . LEU A 1 256 ? -5.913 -0.808 -18.865 1.00 95.38 256 LEU A O 1
ATOM 1953 N N . ASP A 1 257 ? -6.085 1.297 -19.629 1.00 93.88 257 ASP A N 1
ATOM 1954 C CA . ASP A 1 257 ? -6.156 0.910 -21.041 1.00 93.88 257 ASP A CA 1
ATOM 1955 C C . ASP A 1 257 ? -4.865 0.243 -21.527 1.00 93.88 257 ASP A C 1
ATOM 1957 O O . ASP A 1 257 ? -4.916 -0.732 -22.276 1.00 93.88 257 ASP A O 1
ATOM 1961 N N . GLN A 1 258 ? -3.705 0.719 -21.069 1.00 92.81 258 GLN A N 1
ATOM 1962 C CA . GLN A 1 258 ? -2.428 0.060 -21.351 1.00 92.81 258 GLN A CA 1
ATOM 1963 C C . GLN A 1 258 ? -2.317 -1.286 -20.630 1.00 92.81 258 GLN A C 1
ATOM 1965 O O . GLN A 1 258 ? -1.888 -2.275 -21.230 1.00 92.81 258 GLN A O 1
ATOM 1970 N N . MET A 1 259 ? -2.730 -1.334 -19.363 1.00 93.25 259 MET A N 1
ATOM 1971 C CA . MET A 1 259 ? -2.604 -2.510 -18.510 1.00 93.25 259 MET A CA 1
ATOM 1972 C C . MET A 1 259 ? -3.419 -3.702 -19.019 1.00 93.25 259 MET A C 1
ATOM 1974 O O . MET A 1 259 ? -2.931 -4.824 -18.992 1.00 93.25 259 MET A O 1
ATOM 1978 N N . PHE A 1 260 ? -4.626 -3.479 -19.537 1.00 92.62 260 PHE A N 1
ATOM 1979 C CA . PHE A 1 260 ? -5.460 -4.547 -20.105 1.00 92.62 260 PHE A CA 1
ATOM 1980 C C . PHE A 1 260 ? -5.282 -4.726 -21.623 1.00 92.62 260 PHE A C 1
ATOM 1982 O O . PHE A 1 260 ? -6.085 -5.393 -22.278 1.00 92.62 260 PHE A O 1
ATOM 1989 N N . SER A 1 261 ? -4.227 -4.151 -22.209 1.00 91.31 261 SER A N 1
ATOM 1990 C CA . SER A 1 261 ? -3.903 -4.342 -23.625 1.00 91.31 261 SER A CA 1
ATOM 1991 C C . SER A 1 261 ? -3.119 -5.637 -23.868 1.00 91.31 261 SER A C 1
ATOM 1993 O O . SER A 1 261 ? -2.297 -6.055 -23.053 1.00 91.31 261 SER A O 1
ATOM 1995 N N . ALA A 1 262 ? -3.294 -6.241 -25.049 1.00 88.00 262 ALA A N 1
ATOM 1996 C CA . ALA A 1 262 ? -2.521 -7.423 -25.451 1.00 88.00 262 ALA A CA 1
ATOM 1997 C C . ALA A 1 262 ? -0.999 -7.162 -25.486 1.00 88.00 262 ALA A C 1
ATOM 1999 O O . ALA A 1 262 ? -0.208 -8.054 -25.192 1.00 88.00 262 ALA A O 1
ATOM 2000 N N . LEU A 1 263 ? -0.593 -5.920 -25.778 1.00 88.81 263 LEU A N 1
ATOM 2001 C CA . LEU A 1 263 ? 0.812 -5.516 -25.864 1.00 88.81 263 LEU A CA 1
ATOM 2002 C C . LEU A 1 263 ? 1.552 -5.646 -24.528 1.00 88.81 263 LEU A C 1
ATOM 2004 O O . LEU A 1 263 ? 2.748 -5.947 -24.525 1.00 88.81 263 LEU A O 1
ATOM 2008 N N . LEU A 1 264 ? 0.868 -5.424 -23.397 1.00 90.56 264 LEU A N 1
ATOM 2009 C CA . LEU A 1 264 ? 1.490 -5.619 -22.089 1.00 90.56 264 LEU A CA 1
ATOM 2010 C C . LEU A 1 264 ? 1.844 -7.094 -21.872 1.00 90.56 264 LEU A C 1
ATOM 2012 O O . LEU A 1 264 ? 2.937 -7.388 -21.394 1.00 90.56 264 LEU A O 1
ATOM 2016 N N . GLY A 1 265 ? 0.939 -8.007 -22.237 1.00 89.56 265 GLY A N 1
ATOM 2017 C CA . GLY A 1 265 ? 1.151 -9.448 -22.098 1.00 89.56 265 GLY A CA 1
ATOM 2018 C C . GLY A 1 265 ? 2.417 -9.912 -22.815 1.00 89.56 265 GLY A C 1
ATOM 2019 O O . GLY A 1 265 ? 3.274 -10.537 -22.193 1.00 89.56 265 GLY A O 1
ATOM 2020 N N . ASP A 1 266 ? 2.577 -9.529 -24.083 1.00 90.50 266 ASP A N 1
ATOM 2021 C CA . ASP A 1 266 ? 3.749 -9.892 -24.890 1.00 90.50 266 ASP A CA 1
ATOM 2022 C C . ASP A 1 266 ? 5.058 -9.356 -24.287 1.00 90.50 266 ASP A C 1
ATOM 2024 O O . ASP A 1 266 ? 6.054 -10.079 -24.205 1.00 90.50 266 ASP A O 1
ATOM 2028 N N . ARG A 1 267 ? 5.056 -8.106 -23.803 1.00 91.56 267 ARG A N 1
ATOM 2029 C CA . ARG A 1 267 ? 6.222 -7.510 -23.133 1.00 91.56 267 ARG A CA 1
ATOM 2030 C C . ARG A 1 267 ? 6.559 -8.237 -21.832 1.00 91.56 267 ARG A C 1
ATOM 2032 O O . ARG A 1 267 ? 7.729 -8.520 -21.580 1.00 91.56 267 ARG A O 1
ATOM 2039 N N . LEU A 1 268 ? 5.550 -8.542 -21.016 1.00 94.44 268 LEU A N 1
ATOM 2040 C CA . LEU A 1 268 ? 5.745 -9.225 -19.741 1.00 94.44 268 LEU A CA 1
ATOM 2041 C C . LEU A 1 268 ? 6.357 -10.611 -19.937 1.00 94.44 268 LEU A C 1
ATOM 2043 O O . LEU A 1 268 ? 7.233 -10.974 -19.164 1.00 94.44 268 LEU A O 1
ATOM 2047 N N . ILE A 1 269 ? 5.986 -11.365 -20.977 1.00 95.12 269 ILE A N 1
ATOM 2048 C CA . ILE A 1 269 ? 6.609 -12.673 -21.259 1.00 95.12 269 ILE A CA 1
ATOM 2049 C C . ILE A 1 269 ? 8.133 -12.541 -21.376 1.00 95.12 269 ILE A C 1
ATOM 2051 O O . ILE A 1 269 ? 8.872 -13.299 -20.744 1.00 95.12 269 ILE A O 1
ATOM 2055 N N . LEU A 1 270 ? 8.603 -11.567 -22.158 1.00 94.50 270 LEU A N 1
ATOM 2056 C CA . LEU A 1 270 ? 10.033 -11.340 -22.381 1.00 94.50 270 LEU A CA 1
ATOM 2057 C C . LEU A 1 270 ? 10.733 -10.853 -21.106 1.00 94.50 270 LEU A C 1
ATOM 2059 O O . LEU A 1 270 ? 11.763 -11.407 -20.714 1.00 94.50 270 LEU A O 1
ATOM 2063 N N . GLN A 1 271 ? 10.139 -9.875 -20.419 1.00 96.31 271 GLN A N 1
ATOM 2064 C CA . GLN A 1 271 ? 10.679 -9.329 -19.175 1.00 96.31 271 GLN A CA 1
ATOM 2065 C C . GLN A 1 271 ? 10.784 -10.400 -18.081 1.00 96.31 271 GLN A C 1
ATOM 2067 O O . GLN A 1 271 ? 11.820 -10.519 -17.428 1.00 96.31 271 GLN A O 1
ATOM 2072 N N . LEU A 1 272 ? 9.742 -11.213 -17.896 1.00 96.94 272 LEU A N 1
ATOM 2073 C CA . LEU A 1 272 ? 9.720 -12.284 -16.901 1.00 96.94 272 LEU A CA 1
ATOM 2074 C C . LEU A 1 272 ? 10.760 -13.364 -17.213 1.00 96.94 272 LEU A C 1
ATOM 2076 O O . LEU A 1 272 ? 11.446 -13.822 -16.302 1.00 96.94 272 LEU A O 1
ATOM 2080 N N . ALA A 1 273 ? 10.948 -13.725 -18.487 1.00 96.56 273 ALA A N 1
ATOM 2081 C CA . ALA A 1 273 ? 11.991 -14.669 -18.885 1.00 96.56 273 ALA A CA 1
ATOM 2082 C C . ALA A 1 273 ? 13.398 -14.150 -18.539 1.00 96.56 273 ALA A C 1
ATOM 2084 O O . ALA A 1 273 ? 14.223 -14.897 -18.008 1.00 96.56 273 ALA A O 1
ATOM 2085 N N . LYS A 1 274 ? 13.670 -12.864 -18.784 1.00 96.81 274 LYS A N 1
ATOM 2086 C CA . LYS A 1 274 ? 14.947 -12.227 -18.432 1.00 96.81 274 LYS A CA 1
ATOM 2087 C C . LYS A 1 274 ? 15.149 -12.147 -16.916 1.00 96.81 274 LYS A C 1
ATOM 2089 O O . LYS A 1 274 ? 16.221 -12.473 -16.410 1.00 96.81 274 LYS A O 1
ATOM 2094 N N . LEU A 1 275 ? 14.110 -11.779 -16.172 1.00 97.31 275 LEU A N 1
ATOM 2095 C CA . LEU A 1 275 ? 14.142 -11.744 -14.709 1.00 97.31 275 LEU A CA 1
ATOM 2096 C C . LEU A 1 275 ? 14.349 -13.128 -14.088 1.00 97.31 275 LEU A C 1
ATOM 2098 O O . LEU A 1 275 ? 14.976 -13.234 -13.033 1.00 97.31 275 LEU A O 1
ATOM 2102 N N . GLU A 1 276 ? 13.867 -14.185 -14.732 1.00 96.69 276 GLU A N 1
ATOM 2103 C CA . GLU A 1 276 ? 14.133 -15.561 -14.317 1.00 96.69 276 GLU A CA 1
ATOM 2104 C C . GLU A 1 276 ? 15.593 -15.962 -14.589 1.00 96.69 276 GLU A C 1
ATOM 2106 O O . GLU A 1 276 ? 16.230 -16.604 -13.755 1.00 96.69 276 GLU A O 1
ATOM 2111 N N . GLN A 1 277 ? 16.192 -15.521 -15.700 1.00 96.50 277 GLN A N 1
ATOM 2112 C CA . GLN A 1 277 ? 17.634 -15.704 -15.939 1.00 96.50 277 GLN A CA 1
ATOM 2113 C C . GLN A 1 277 ? 18.479 -15.006 -14.864 1.00 96.50 277 GLN A C 1
ATOM 2115 O O . GLN A 1 277 ? 19.413 -15.606 -14.327 1.00 96.50 277 GLN A O 1
ATOM 2120 N N . ILE A 1 278 ? 18.117 -13.772 -14.503 1.00 96.88 278 ILE A N 1
ATOM 2121 C CA . ILE A 1 278 ? 18.769 -13.013 -13.427 1.00 96.88 278 ILE A CA 1
ATOM 2122 C C . ILE A 1 278 ? 18.654 -13.762 -12.091 1.00 96.88 278 ILE A C 1
ATOM 2124 O O . ILE A 1 278 ? 19.657 -13.924 -11.397 1.00 96.88 278 ILE A O 1
ATOM 2128 N N . ARG A 1 279 ? 17.474 -14.298 -11.748 1.00 96.31 279 ARG A N 1
ATOM 2129 C CA . ARG A 1 279 ? 17.293 -15.118 -10.531 1.00 96.31 279 ARG A CA 1
ATOM 2130 C C . ARG A 1 279 ? 18.223 -16.319 -10.507 1.00 96.31 279 ARG A C 1
ATOM 2132 O O . ARG A 1 279 ? 18.927 -16.524 -9.523 1.00 96.31 279 ARG A O 1
ATOM 2139 N N . ASN A 1 280 ? 18.272 -17.071 -11.603 1.00 95.50 280 ASN A N 1
ATOM 2140 C CA . ASN A 1 280 ? 19.127 -18.249 -11.710 1.00 95.50 280 ASN A CA 1
ATOM 2141 C C . ASN A 1 280 ? 20.613 -17.905 -11.539 1.00 95.50 280 ASN A C 1
ATOM 2143 O O . ASN A 1 280 ? 21.343 -18.651 -10.884 1.00 95.50 280 ASN A O 1
ATOM 2147 N N . ARG A 1 281 ? 21.061 -16.756 -12.059 1.00 94.62 281 ARG A N 1
ATOM 2148 C CA . ARG A 1 281 ? 22.426 -16.255 -11.840 1.00 94.62 281 ARG A CA 1
ATOM 2149 C C . ARG A 1 281 ? 22.699 -15.901 -10.380 1.00 94.62 281 ARG A C 1
ATOM 2151 O O . ARG A 1 281 ? 23.733 -16.317 -9.863 1.00 94.62 281 ARG A O 1
ATOM 2158 N N . ILE A 1 282 ? 21.780 -15.201 -9.709 1.00 95.38 282 ILE A N 1
ATOM 2159 C CA . ILE A 1 282 ? 21.902 -14.883 -8.275 1.00 95.38 282 ILE A CA 1
ATOM 2160 C C . ILE A 1 282 ? 22.039 -16.175 -7.468 1.00 95.38 282 ILE A C 1
ATOM 2162 O O . ILE A 1 282 ? 23.001 -16.330 -6.717 1.00 95.38 282 ILE A O 1
ATOM 2166 N N . THR A 1 283 ? 21.137 -17.133 -7.679 1.00 92.69 283 THR A N 1
ATOM 2167 C CA . THR A 1 283 ? 21.153 -18.433 -6.991 1.00 92.69 283 THR A CA 1
ATOM 2168 C C . THR A 1 283 ? 22.436 -19.222 -7.267 1.00 92.69 283 THR A C 1
ATOM 2170 O O . THR A 1 283 ? 22.958 -19.885 -6.375 1.00 92.69 283 THR A O 1
ATOM 2173 N N . SER A 1 284 ? 22.996 -19.110 -8.474 1.00 94.19 284 SER A N 1
ATOM 2174 C CA . SER A 1 284 ? 24.246 -19.784 -8.859 1.00 94.19 284 SER A CA 1
ATOM 2175 C C . SER A 1 284 ? 25.511 -19.127 -8.292 1.00 94.19 284 SER A C 1
ATOM 2177 O O . SER A 1 284 ? 26.601 -19.669 -8.464 1.00 94.19 284 SER A O 1
ATOM 2179 N N . SER A 1 285 ? 25.400 -17.977 -7.619 1.00 91.12 285 SER A N 1
ATOM 2180 C CA . SER A 1 285 ? 26.552 -17.237 -7.083 1.00 91.12 285 SER A CA 1
ATOM 2181 C C . SER A 1 285 ? 27.061 -17.739 -5.719 1.00 91.12 285 SER A C 1
ATOM 2183 O O . SER A 1 285 ? 27.944 -17.116 -5.130 1.00 91.12 285 SER A O 1
ATOM 2185 N N . ASP A 1 286 ? 26.533 -18.864 -5.222 1.00 87.06 286 ASP A N 1
ATOM 2186 C CA . ASP A 1 286 ? 26.994 -19.580 -4.017 1.00 87.06 286 ASP A CA 1
ATOM 2187 C C . ASP A 1 286 ? 27.157 -18.663 -2.783 1.00 87.06 286 ASP A C 1
ATOM 2189 O O . ASP A 1 286 ? 28.238 -18.497 -2.201 1.00 87.06 286 ASP A O 1
ATOM 2193 N N . GLY A 1 287 ? 26.067 -17.964 -2.445 1.00 86.31 287 GLY A N 1
ATOM 2194 C CA . GLY A 1 287 ? 25.968 -17.080 -1.277 1.00 86.31 287 GLY A CA 1
ATOM 2195 C C . GLY A 1 287 ? 26.662 -15.721 -1.426 1.00 86.31 287 GLY A C 1
ATOM 2196 O O . GLY A 1 287 ? 26.571 -14.888 -0.520 1.00 86.31 287 GLY A O 1
ATOM 2197 N N . VAL A 1 288 ? 27.341 -15.446 -2.553 1.00 92.12 288 VAL A N 1
ATOM 2198 C CA . VAL A 1 288 ? 27.852 -14.093 -2.849 1.00 92.12 288 VAL A CA 1
ATOM 2199 C C . VAL A 1 288 ? 26.687 -13.123 -2.986 1.00 92.12 288 VAL A C 1
ATOM 2201 O O . VAL A 1 288 ? 26.677 -12.094 -2.319 1.00 92.12 288 VAL A O 1
ATOM 2204 N N . LEU A 1 289 ? 25.693 -13.478 -3.790 1.00 94.94 289 LEU A N 1
ATOM 2205 C CA . LEU A 1 289 ? 24.348 -12.932 -3.730 1.00 94.94 289 LEU A CA 1
ATOM 2206 C C . LEU A 1 289 ? 23.374 -14.092 -3.512 1.00 94.94 289 LEU A C 1
ATOM 2208 O O . LEU A 1 289 ? 23.637 -15.237 -3.877 1.00 94.94 289 LEU A O 1
ATOM 2212 N N . LYS A 1 290 ? 22.230 -13.803 -2.910 1.00 94.75 290 LYS A N 1
ATOM 2213 C CA . LYS A 1 290 ? 21.130 -14.755 -2.778 1.00 94.75 290 LYS A CA 1
ATOM 2214 C C . LYS A 1 290 ? 19.804 -14.023 -2.825 1.00 94.75 290 LYS A C 1
ATOM 2216 O O . LYS A 1 290 ? 19.727 -12.844 -2.484 1.00 94.75 290 LYS A O 1
ATOM 2221 N N . LEU A 1 291 ? 18.763 -14.733 -3.227 1.00 94.38 291 LEU A N 1
ATOM 2222 C CA . LEU A 1 291 ? 17.401 -14.242 -3.094 1.00 94.38 291 LEU A CA 1
ATOM 2223 C C . LEU A 1 291 ? 16.901 -14.583 -1.701 1.00 94.38 291 LEU A C 1
ATOM 2225 O O . LEU A 1 291 ? 17.068 -15.712 -1.238 1.00 94.38 291 LEU A O 1
ATOM 2229 N N . MET A 1 292 ? 16.308 -13.604 -1.030 1.00 89.69 292 MET A N 1
ATOM 2230 C CA . MET A 1 292 ? 15.563 -13.880 0.182 1.00 89.69 292 MET A CA 1
ATOM 2231 C C . MET A 1 292 ? 14.168 -14.368 -0.187 1.00 89.69 292 MET A C 1
ATOM 2233 O O . MET A 1 292 ? 13.400 -13.660 -0.839 1.00 89.69 292 MET A O 1
ATOM 2237 N N . GLU A 1 293 ? 13.855 -15.582 0.248 1.00 81.50 293 GLU A N 1
ATOM 2238 C CA . GLU A 1 293 ? 12.574 -16.230 0.002 1.00 81.50 293 GLU A CA 1
ATOM 2239 C C . GLU A 1 293 ? 12.093 -16.844 1.320 1.00 81.50 293 GLU A C 1
ATOM 2241 O O . GLU A 1 293 ? 12.555 -17.924 1.694 1.00 81.50 293 GLU A O 1
ATOM 2246 N N . PRO A 1 294 ? 11.228 -16.147 2.084 1.00 83.38 294 PRO A N 1
ATOM 2247 C CA . PRO A 1 294 ? 10.545 -16.782 3.202 1.00 83.38 294 PRO A CA 1
ATOM 2248 C C . PRO A 1 294 ? 9.645 -17.908 2.677 1.00 83.38 294 PRO A C 1
ATOM 2250 O O . PRO A 1 294 ? 9.340 -17.962 1.484 1.00 83.38 294 PRO A O 1
ATOM 2253 N N . ASP A 1 295 ? 9.186 -18.781 3.576 1.00 83.62 295 ASP A N 1
ATOM 2254 C CA . ASP A 1 295 ? 8.185 -19.801 3.250 1.00 83.62 295 ASP A CA 1
ATOM 2255 C C . ASP A 1 295 ? 6.887 -19.115 2.781 1.00 83.62 295 ASP A C 1
ATOM 2257 O O . ASP A 1 295 ? 6.092 -18.615 3.580 1.00 83.62 295 ASP A O 1
ATOM 2261 N N . CYS A 1 296 ? 6.743 -18.985 1.462 1.00 87.19 296 CYS A N 1
ATOM 2262 C CA . CYS A 1 296 ? 5.688 -18.241 0.794 1.00 87.19 296 CYS A CA 1
ATOM 2263 C C . CYS A 1 296 ? 5.060 -19.098 -0.302 1.00 87.19 296 CYS A C 1
ATOM 2265 O O . CYS A 1 296 ? 5.738 -19.842 -1.008 1.00 87.19 296 CYS A O 1
ATOM 2267 N N . SER A 1 297 ? 3.742 -18.985 -0.455 1.00 90.31 297 SER A N 1
ATOM 2268 C CA . SER A 1 297 ? 3.005 -19.716 -1.495 1.00 90.31 297 SER A CA 1
ATOM 2269 C C . SER A 1 297 ? 2.984 -18.952 -2.816 1.00 90.31 297 SER A C 1
ATOM 2271 O O . SER A 1 297 ? 2.806 -19.543 -3.878 1.00 90.31 297 SER A O 1
ATOM 2273 N N . VAL A 1 298 ? 3.149 -17.630 -2.749 1.00 93.06 298 VAL A N 1
ATOM 2274 C CA . VAL A 1 298 ? 3.080 -16.723 -3.891 1.00 93.06 298 VAL A CA 1
ATOM 2275 C C . VAL A 1 298 ? 4.250 -15.746 -3.833 1.00 93.06 298 VAL A C 1
ATOM 2277 O O . VAL A 1 298 ? 4.574 -15.212 -2.773 1.00 93.06 298 VAL A O 1
ATOM 2280 N N . ARG A 1 299 ? 4.856 -15.469 -4.990 1.00 93.62 299 ARG A N 1
ATOM 2281 C CA . ARG A 1 299 ? 5.927 -14.481 -5.155 1.00 93.62 299 ARG A CA 1
ATOM 2282 C C . ARG A 1 299 ? 5.628 -13.596 -6.356 1.00 93.62 299 ARG A C 1
ATOM 2284 O O . ARG A 1 299 ? 5.355 -14.103 -7.442 1.00 93.62 299 ARG A O 1
ATOM 2291 N N . ASP A 1 300 ? 5.740 -12.289 -6.174 1.00 96.25 300 ASP A N 1
ATOM 2292 C CA . ASP A 1 300 ? 5.707 -11.322 -7.264 1.00 96.25 300 ASP A CA 1
ATOM 2293 C C . ASP A 1 300 ? 6.979 -11.467 -8.122 1.00 96.25 300 ASP A C 1
ATOM 2295 O O . ASP A 1 300 ? 8.092 -11.223 -7.636 1.00 96.25 300 ASP A O 1
ATOM 2299 N N . PRO A 1 301 ? 6.865 -11.877 -9.396 1.00 95.81 301 PRO A N 1
ATOM 2300 C CA . PRO A 1 301 ? 8.036 -12.119 -10.227 1.00 95.81 301 PRO A CA 1
ATOM 2301 C C . PRO A 1 301 ? 8.729 -10.821 -10.677 1.00 95.81 301 PRO A C 1
ATOM 2303 O O . PRO A 1 301 ? 9.872 -10.862 -11.138 1.00 95.81 301 PRO A O 1
ATOM 2306 N N . LEU A 1 302 ? 8.103 -9.658 -10.486 1.00 96.94 302 LEU A N 1
ATOM 2307 C CA . LEU A 1 302 ? 8.686 -8.350 -10.786 1.00 96.94 302 LEU A CA 1
ATOM 2308 C C . LEU A 1 302 ? 9.476 -7.763 -9.608 1.00 96.94 302 LEU A C 1
ATOM 2310 O O . LEU A 1 302 ? 9.914 -6.616 -9.676 1.00 96.94 302 LEU A O 1
ATOM 2314 N N . LYS A 1 303 ? 9.689 -8.526 -8.529 1.00 96.75 303 LYS A N 1
ATOM 2315 C CA . LYS A 1 303 ? 10.448 -8.075 -7.356 1.00 96.75 303 LYS A CA 1
ATOM 2316 C C . LYS A 1 303 ? 11.581 -9.024 -7.000 1.00 96.75 303 LYS A C 1
ATOM 2318 O O . LYS A 1 303 ? 11.415 -10.244 -6.994 1.00 96.75 303 LYS A O 1
ATOM 2323 N N . LEU A 1 304 ? 12.738 -8.447 -6.690 1.00 97.12 304 LEU A N 1
ATOM 2324 C CA . LEU A 1 304 ? 13.930 -9.160 -6.245 1.00 97.12 304 LEU A CA 1
ATOM 2325 C C . LEU A 1 304 ? 14.366 -8.625 -4.890 1.00 97.12 304 LEU A C 1
ATOM 2327 O O . LEU A 1 304 ? 14.803 -7.484 -4.794 1.00 97.12 304 LEU A O 1
ATOM 2331 N N . PHE A 1 305 ? 14.286 -9.460 -3.859 1.00 96.00 305 PHE A N 1
ATOM 2332 C CA . PHE A 1 305 ? 14.884 -9.157 -2.567 1.00 96.00 305 PHE A CA 1
ATOM 2333 C C . PHE A 1 305 ? 16.255 -9.832 -2.486 1.00 96.00 305 PHE A C 1
ATOM 2335 O O . PHE A 1 305 ? 16.349 -11.043 -2.290 1.00 96.00 305 PHE A O 1
ATOM 2342 N N . VAL A 1 306 ? 17.318 -9.060 -2.694 1.00 96.81 306 VAL A N 1
ATOM 2343 C CA . VAL A 1 306 ? 18.693 -9.555 -2.821 1.00 96.81 306 VAL A CA 1
ATOM 2344 C C . VAL A 1 306 ? 19.442 -9.381 -1.504 1.00 96.81 306 VAL A C 1
ATOM 2346 O O . VAL A 1 306 ? 19.553 -8.280 -0.973 1.00 96.81 306 VAL A O 1
ATOM 2349 N N . ALA A 1 307 ? 20.000 -10.473 -1.001 1.00 94.62 307 ALA A N 1
ATOM 2350 C CA . ALA A 1 307 ? 20.845 -10.533 0.184 1.00 94.62 307 ALA A CA 1
ATOM 2351 C C . ALA A 1 307 ? 22.234 -11.095 -0.170 1.00 94.62 307 ALA A C 1
ATOM 2353 O O . ALA A 1 307 ? 22.500 -11.472 -1.313 1.00 94.62 307 ALA A O 1
ATOM 2354 N N . SER A 1 308 ? 23.129 -11.167 0.814 1.00 92.75 308 SER A N 1
ATOM 2355 C CA . SER A 1 308 ? 24.465 -11.754 0.668 1.00 92.75 308 SER A CA 1
ATOM 2356 C C . SER A 1 308 ? 24.926 -12.371 1.987 1.00 92.75 308 SER A C 1
ATOM 2358 O O . SER A 1 308 ? 24.639 -11.835 3.054 1.00 92.75 308 SER A O 1
ATOM 2360 N N . ASP A 1 309 ? 25.666 -13.480 1.921 1.00 90.38 309 ASP A N 1
ATOM 2361 C CA . ASP A 1 309 ? 26.362 -14.049 3.087 1.00 90.38 309 ASP A CA 1
ATOM 2362 C C . ASP A 1 309 ? 27.736 -13.396 3.314 1.00 90.38 309 ASP A C 1
ATOM 2364 O O . ASP A 1 309 ? 28.397 -13.644 4.324 1.00 90.38 309 ASP A O 1
ATOM 2368 N N . LYS A 1 310 ? 28.194 -12.581 2.356 1.00 90.12 310 LYS A N 1
ATOM 2369 C CA . LYS A 1 310 ? 29.555 -12.027 2.299 1.00 90.12 310 LYS A CA 1
ATOM 2370 C C . LYS A 1 310 ? 29.592 -10.499 2.360 1.00 90.12 310 LYS A C 1
ATOM 2372 O O . LYS A 1 310 ? 30.668 -9.945 2.572 1.00 90.12 310 LYS A O 1
ATOM 2377 N N . ALA A 1 311 ? 28.448 -9.838 2.200 1.00 90.06 311 ALA A N 1
ATOM 2378 C CA . ALA A 1 311 ? 28.295 -8.392 2.287 1.00 90.06 311 ALA A CA 1
ATOM 2379 C C . ALA A 1 311 ? 27.027 -8.025 3.066 1.00 90.06 311 ALA A C 1
ATOM 2381 O O . ALA A 1 311 ? 26.003 -8.697 2.963 1.00 90.06 311 ALA A O 1
ATOM 2382 N N . ASN A 1 312 ? 27.079 -6.935 3.829 1.00 90.31 312 ASN A N 1
ATOM 2383 C CA . ASN A 1 312 ? 25.889 -6.392 4.478 1.00 90.31 312 ASN A CA 1
ATOM 2384 C C . ASN A 1 312 ? 25.033 -5.588 3.475 1.00 90.31 312 ASN A C 1
ATOM 2386 O O . ASN A 1 312 ? 25.544 -5.125 2.450 1.00 90.31 312 ASN A O 1
ATOM 2390 N N . PRO A 1 313 ? 23.741 -5.358 3.762 1.00 91.69 313 PRO A N 1
ATOM 2391 C CA . PRO A 1 313 ? 22.858 -4.625 2.850 1.00 91.69 313 PRO A CA 1
ATOM 2392 C C . PRO A 1 313 ? 23.335 -3.206 2.505 1.00 91.69 313 PRO A C 1
ATOM 2394 O O . PRO A 1 313 ? 23.175 -2.770 1.368 1.00 91.69 313 PRO A O 1
ATOM 2397 N N . ALA A 1 314 ? 23.994 -2.501 3.433 1.00 92.12 314 ALA A N 1
ATOM 2398 C CA . ALA A 1 314 ? 24.537 -1.166 3.165 1.00 92.12 314 ALA A CA 1
ATOM 2399 C C . ALA A 1 314 ? 25.695 -1.198 2.147 1.00 92.12 314 ALA A C 1
ATOM 2401 O O . ALA A 1 314 ? 25.829 -0.291 1.323 1.00 92.12 314 ALA A O 1
ATOM 2402 N N . GLN A 1 315 ? 26.517 -2.253 2.165 1.00 93.00 315 GLN A N 1
ATOM 2403 C CA . GLN A 1 315 ? 27.527 -2.499 1.135 1.00 93.00 315 GLN A CA 1
ATOM 2404 C C . GLN A 1 315 ? 26.872 -2.804 -0.210 1.00 93.00 315 GLN A C 1
ATOM 2406 O O . GLN A 1 315 ? 27.273 -2.201 -1.202 1.00 93.00 315 GLN A O 1
ATOM 2411 N N . LEU A 1 316 ? 25.855 -3.674 -0.245 1.00 95.12 316 LEU A N 1
ATOM 2412 C CA . LEU A 1 316 ? 25.127 -3.996 -1.478 1.00 95.12 316 LEU A CA 1
ATOM 2413 C C . LEU A 1 316 ? 24.554 -2.735 -2.129 1.00 95.12 316 LEU A C 1
ATOM 2415 O O . LEU A 1 316 ? 24.827 -2.485 -3.300 1.00 95.12 316 LEU A O 1
ATOM 2419 N N . VAL A 1 317 ? 23.850 -1.904 -1.356 1.00 95.75 317 VAL A N 1
ATOM 2420 C CA . VAL A 1 317 ? 23.319 -0.614 -1.821 1.00 95.75 317 VAL A CA 1
ATOM 2421 C C . VAL A 1 317 ? 24.412 0.246 -2.444 1.00 95.75 317 VAL A C 1
ATOM 2423 O O . VAL A 1 317 ? 24.253 0.726 -3.562 1.00 95.75 317 VAL A O 1
ATOM 2426 N N . ARG A 1 318 ? 25.547 0.412 -1.755 1.00 95.94 318 ARG A N 1
ATOM 2427 C CA . ARG A 1 318 ? 26.672 1.192 -2.284 1.00 95.94 318 ARG A CA 1
ATOM 2428 C C . ARG A 1 318 ? 27.209 0.598 -3.586 1.00 95.94 318 ARG A C 1
ATOM 2430 O O . ARG A 1 318 ? 27.509 1.345 -4.506 1.00 95.94 318 ARG A O 1
ATOM 2437 N N . TYR A 1 319 ? 27.342 -0.724 -3.670 1.00 96.50 319 TYR A N 1
ATOM 2438 C CA . TYR A 1 319 ? 27.920 -1.384 -4.842 1.00 96.50 319 TYR A CA 1
ATOM 2439 C C . TYR A 1 319 ? 27.021 -1.281 -6.071 1.00 96.50 319 TYR A C 1
ATOM 2441 O O . TYR A 1 319 ? 27.535 -1.023 -7.154 1.00 96.50 319 TYR A O 1
ATOM 2449 N N . PHE A 1 320 ? 25.705 -1.412 -5.908 1.00 98.06 320 PHE A N 1
ATOM 2450 C CA . PHE A 1 320 ? 24.752 -1.156 -6.989 1.00 98.06 320 PHE A CA 1
ATOM 2451 C C . PHE A 1 320 ? 24.703 0.333 -7.368 1.00 98.06 320 PHE A C 1
ATOM 2453 O O . PHE A 1 320 ? 24.742 0.655 -8.556 1.00 98.06 320 PHE A O 1
ATOM 2460 N N . ALA A 1 321 ? 24.729 1.244 -6.389 1.00 97.50 321 ALA A N 1
ATOM 2461 C CA . ALA A 1 321 ? 24.719 2.685 -6.643 1.00 97.50 321 ALA A CA 1
ATOM 2462 C C . ALA A 1 321 ? 25.966 3.167 -7.410 1.00 97.50 321 ALA A C 1
ATOM 2464 O O . ALA A 1 321 ? 25.839 3.969 -8.335 1.00 97.50 321 ALA A O 1
ATOM 2465 N N . ASP A 1 322 ? 27.155 2.636 -7.093 1.00 97.38 322 ASP A N 1
ATOM 2466 C CA . ASP A 1 322 ? 28.407 2.902 -7.828 1.00 97.38 322 ASP A CA 1
ATOM 2467 C C . ASP A 1 322 ? 28.304 2.514 -9.321 1.00 97.38 322 ASP A C 1
ATOM 2469 O O . ASP A 1 322 ? 29.058 3.019 -10.154 1.00 97.38 322 ASP A O 1
ATOM 2473 N N . LEU A 1 323 ? 27.368 1.621 -9.660 1.00 97.75 323 LEU A N 1
ATOM 2474 C CA . LEU A 1 323 ? 27.100 1.112 -11.007 1.00 97.75 323 LEU A CA 1
ATOM 2475 C C . LEU A 1 323 ? 25.853 1.749 -11.645 1.00 97.75 323 LEU A C 1
ATOM 2477 O O . LEU A 1 323 ? 25.435 1.334 -12.724 1.00 97.75 323 LEU A O 1
ATOM 2481 N N . GLY A 1 324 ? 25.265 2.762 -11.002 1.00 97.12 324 GLY A N 1
ATOM 2482 C CA . GLY A 1 324 ? 24.093 3.479 -11.507 1.00 97.12 324 GLY A CA 1
ATOM 2483 C C . GLY A 1 324 ? 22.764 2.742 -11.326 1.00 97.12 324 GLY A C 1
ATOM 2484 O O . GLY A 1 324 ? 21.796 3.089 -11.999 1.00 97.12 324 GLY A O 1
ATOM 2485 N N . VAL A 1 325 ? 22.701 1.746 -10.437 1.00 98.06 325 VAL A N 1
ATOM 2486 C CA . VAL A 1 325 ? 21.471 1.011 -10.111 1.00 98.06 325 VAL A CA 1
ATOM 2487 C C . VAL A 1 325 ? 20.939 1.478 -8.758 1.00 98.06 325 VAL A C 1
ATOM 2489 O O . VAL A 1 325 ? 21.592 1.295 -7.730 1.00 98.06 325 VAL A O 1
ATOM 2492 N N . ASP A 1 326 ? 19.749 2.079 -8.770 1.00 96.56 326 ASP A N 1
ATOM 2493 C CA . ASP A 1 326 ? 19.019 2.455 -7.555 1.00 96.56 326 ASP A CA 1
ATOM 2494 C C . ASP A 1 326 ? 18.176 1.282 -7.020 1.00 96.56 326 ASP A C 1
ATOM 2496 O O . ASP A 1 326 ? 18.029 0.241 -7.668 1.00 96.56 326 ASP A O 1
ATOM 2500 N N . TYR A 1 327 ? 17.632 1.437 -5.819 1.00 95.50 327 TYR A N 1
ATOM 2501 C CA . TYR A 1 327 ? 16.864 0.424 -5.103 1.00 95.50 327 TYR A CA 1
ATOM 2502 C C . TYR A 1 327 ? 15.573 1.014 -4.523 1.00 95.50 327 TYR A C 1
ATOM 2504 O O . TYR A 1 327 ? 15.432 2.222 -4.360 1.00 95.50 327 TYR A O 1
ATOM 2512 N N . GLU A 1 328 ? 14.621 0.150 -4.175 1.00 94.75 328 GLU A N 1
ATOM 2513 C CA . GLU A 1 328 ? 13.358 0.576 -3.558 1.00 94.75 328 GLU A CA 1
ATOM 2514 C C . GLU A 1 328 ? 13.511 0.796 -2.046 1.00 94.75 328 GLU A C 1
ATOM 2516 O O . GLU A 1 328 ? 13.088 1.799 -1.473 1.00 94.75 328 GLU A O 1
ATOM 2521 N N . LEU A 1 329 ? 14.059 -0.214 -1.377 1.00 91.25 329 LEU A N 1
ATOM 2522 C CA . LEU A 1 329 ? 14.201 -0.304 0.070 1.00 91.25 329 LEU A CA 1
ATOM 2523 C C . LEU A 1 329 ? 15.394 -1.210 0.359 1.00 91.25 329 LEU A C 1
ATOM 2525 O O . LEU A 1 329 ? 15.623 -2.173 -0.367 1.00 91.25 329 LEU A O 1
ATOM 2529 N N . TYR A 1 330 ? 16.109 -0.964 1.448 1.00 90.88 330 TYR A N 1
ATOM 2530 C CA . TYR A 1 330 ? 16.916 -2.006 2.070 1.00 90.88 330 TYR A CA 1
ATOM 2531 C C . TYR A 1 330 ? 16.621 -2.058 3.562 1.00 90.88 330 TYR A C 1
ATOM 2533 O O . TYR A 1 330 ? 16.310 -1.039 4.185 1.00 90.88 330 TYR A O 1
ATOM 2541 N N . ASP A 1 331 ? 16.694 -3.255 4.120 1.00 85.69 331 ASP A N 1
ATOM 2542 C CA . ASP A 1 331 ? 16.615 -3.496 5.553 1.00 85.69 331 ASP A CA 1
ATOM 2543 C C . ASP A 1 331 ? 17.905 -4.181 6.029 1.00 85.69 331 ASP A C 1
ATOM 2545 O O . ASP A 1 331 ? 18.941 -4.137 5.365 1.00 85.69 331 ASP A O 1
ATOM 2549 N N . THR A 1 332 ? 17.884 -4.773 7.219 1.00 81.81 332 THR A N 1
ATOM 2550 C CA . THR A 1 332 ? 19.058 -5.461 7.768 1.00 81.81 332 THR A CA 1
ATOM 2551 C C . THR A 1 332 ? 19.346 -6.812 7.113 1.00 81.81 332 THR A C 1
ATOM 2553 O O . THR A 1 332 ? 20.411 -7.371 7.361 1.00 81.81 332 THR A O 1
ATOM 2556 N N . GLU A 1 333 ? 18.435 -7.345 6.303 1.00 86.00 333 GLU A N 1
ATOM 2557 C CA . GLU A 1 333 ? 18.570 -8.639 5.629 1.00 86.00 333 GLU A CA 1
ATOM 2558 C C . GLU A 1 333 ? 18.963 -8.491 4.155 1.00 86.00 333 GLU A C 1
ATOM 2560 O O . GLU A 1 333 ? 19.701 -9.329 3.637 1.00 86.00 333 GLU A O 1
ATOM 2565 N N . GLY A 1 334 ? 18.542 -7.423 3.474 1.00 92.12 334 GLY A N 1
ATOM 2566 C CA . GLY A 1 334 ? 18.909 -7.218 2.071 1.00 92.12 334 GLY A CA 1
ATOM 2567 C C . GLY A 1 334 ? 18.283 -5.994 1.419 1.00 92.12 334 GLY A C 1
ATOM 2568 O O . GLY A 1 334 ? 17.811 -5.078 2.087 1.00 92.12 334 GLY A O 1
ATOM 2569 N N . VAL A 1 335 ? 18.335 -5.983 0.090 1.00 96.00 335 VAL A N 1
ATOM 2570 C CA . VAL A 1 335 ? 17.960 -4.866 -0.780 1.00 96.00 335 VAL A CA 1
ATOM 2571 C C . VAL A 1 335 ? 16.848 -5.311 -1.723 1.00 96.00 335 VAL A C 1
ATOM 2573 O O . VAL A 1 335 ? 16.983 -6.304 -2.435 1.00 96.00 335 VAL A O 1
ATOM 2576 N N . LEU A 1 336 ? 15.748 -4.569 -1.737 1.00 96.31 336 LEU A N 1
ATOM 2577 C CA . LEU A 1 336 ? 14.611 -4.785 -2.618 1.00 96.31 336 LEU A CA 1
ATOM 2578 C C . LEU A 1 336 ? 14.775 -3.982 -3.911 1.00 96.31 336 LEU A C 1
ATOM 2580 O O . LEU A 1 336 ? 14.904 -2.757 -3.889 1.00 96.31 336 LEU A O 1
ATOM 2584 N N . PHE A 1 337 ? 14.673 -4.681 -5.034 1.00 97.69 337 PHE A N 1
ATOM 2585 C CA . PHE A 1 337 ? 14.586 -4.121 -6.376 1.00 97.69 337 PHE A CA 1
ATOM 2586 C C . PHE A 1 337 ? 13.222 -4.431 -6.982 1.00 97.69 337 PHE A C 1
ATOM 2588 O O . PHE A 1 337 ? 12.699 -5.542 -6.840 1.00 97.69 337 PHE A O 1
ATOM 2595 N N . ILE A 1 338 ? 12.653 -3.445 -7.672 1.00 96.00 338 ILE A N 1
ATOM 2596 C CA . ILE A 1 338 ? 11.332 -3.535 -8.292 1.00 96.00 338 ILE A CA 1
ATOM 2597 C C . ILE A 1 338 ? 11.457 -3.240 -9.781 1.00 96.00 338 ILE A C 1
ATOM 2599 O O . ILE A 1 338 ? 11.962 -2.197 -10.190 1.00 96.00 338 ILE A O 1
ATOM 2603 N N . PHE A 1 339 ? 10.940 -4.152 -10.596 1.00 95.81 339 PHE A N 1
ATOM 2604 C CA . PHE A 1 339 ? 10.982 -4.065 -12.045 1.00 95.81 339 PHE A CA 1
ATOM 2605 C C . PHE A 1 339 ? 9.621 -3.630 -12.579 1.00 95.81 339 PHE A C 1
ATOM 2607 O O . PHE A 1 339 ? 8.692 -4.414 -12.724 1.00 95.81 339 PHE A O 1
ATOM 2614 N N . SER A 1 340 ? 9.516 -2.341 -12.885 1.00 92.69 340 SER A N 1
ATOM 2615 C CA . SER A 1 340 ? 8.384 -1.759 -13.604 1.00 92.69 340 SER A CA 1
ATOM 2616 C C . SER A 1 340 ? 8.188 -2.375 -14.996 1.00 92.69 340 SER A C 1
ATOM 2618 O O . SER A 1 340 ? 9.158 -2.725 -15.673 1.00 92.69 340 SER A O 1
ATOM 2620 N N . ILE A 1 341 ? 6.938 -2.386 -15.464 1.00 91.12 341 ILE A N 1
ATOM 2621 C CA . ILE A 1 341 ? 6.528 -2.761 -16.832 1.00 91.12 341 ILE A CA 1
ATOM 2622 C C . ILE A 1 341 ? 7.084 -1.832 -17.932 1.00 91.12 341 ILE A C 1
ATOM 2624 O O . ILE A 1 341 ? 6.908 -2.088 -19.129 1.00 91.12 341 ILE A O 1
ATOM 2628 N N . TYR A 1 342 ? 7.725 -0.728 -17.536 1.00 91.31 342 TYR A N 1
ATOM 2629 C CA . TYR A 1 342 ? 8.387 0.215 -18.440 1.00 91.31 342 TYR A CA 1
ATOM 2630 C C . TYR A 1 342 ? 9.892 -0.001 -18.580 1.00 91.31 342 TYR A C 1
ATOM 2632 O O . TYR A 1 342 ? 10.484 0.639 -19.446 1.00 91.31 342 TYR A O 1
ATOM 2640 N N . HIS A 1 343 ? 10.509 -0.876 -17.779 1.00 94.25 343 HIS A N 1
ATOM 2641 C CA . HIS A 1 343 ? 11.914 -1.211 -17.993 1.00 94.25 343 HIS A CA 1
ATOM 2642 C C . HIS A 1 343 ? 12.082 -1.908 -19.343 1.00 94.25 343 HIS A C 1
ATOM 2644 O O . HIS A 1 343 ? 11.364 -2.857 -19.668 1.00 94.25 343 HIS A O 1
ATOM 2650 N N . SER A 1 344 ? 13.022 -1.401 -20.128 1.00 93.62 344 SER A N 1
ATOM 2651 C CA . SER A 1 344 ? 13.434 -1.959 -21.408 1.00 93.62 344 SER A CA 1
ATOM 2652 C C . SER A 1 344 ? 14.405 -3.125 -21.220 1.00 93.62 344 SER A C 1
ATOM 2654 O O . SER A 1 344 ? 14.982 -3.302 -20.147 1.00 93.62 344 SER A O 1
ATOM 2656 N N . ASP A 1 345 ? 14.653 -3.884 -22.289 1.00 93.94 345 ASP A N 1
ATOM 2657 C CA . ASP A 1 345 ? 15.677 -4.937 -22.279 1.00 93.94 345 ASP A CA 1
ATOM 2658 C C . ASP A 1 345 ? 17.060 -4.381 -21.899 1.00 93.94 345 ASP A C 1
ATOM 2660 O O . ASP A 1 345 ? 17.793 -5.015 -21.146 1.00 93.94 345 ASP A O 1
ATOM 2664 N N . ALA A 1 346 ? 17.378 -3.154 -22.330 1.00 96.06 346 ALA A N 1
ATOM 2665 C CA . ALA A 1 346 ? 18.629 -2.485 -21.984 1.00 96.06 346 ALA A CA 1
ATOM 2666 C C . ALA A 1 346 ? 18.742 -2.176 -20.479 1.00 96.06 346 ALA A C 1
ATOM 2668 O O . ALA A 1 346 ? 19.836 -2.258 -19.922 1.00 96.06 346 ALA A O 1
ATOM 2669 N N . ASP A 1 347 ? 17.629 -1.860 -19.810 1.00 97.06 347 ASP A N 1
ATOM 2670 C CA . ASP A 1 347 ? 17.614 -1.634 -18.359 1.00 97.06 347 ASP A CA 1
ATOM 2671 C C . ASP A 1 347 ? 17.841 -2.949 -17.594 1.00 97.06 347 ASP A C 1
ATOM 2673 O O . ASP A 1 347 ? 18.552 -2.983 -16.589 1.00 97.06 347 ASP A O 1
ATOM 2677 N N . LEU A 1 348 ? 17.277 -4.056 -18.090 1.00 96.94 348 LEU A N 1
ATOM 2678 C CA . LEU A 1 348 ? 17.498 -5.385 -17.512 1.00 96.94 348 LEU A CA 1
ATOM 2679 C C . LEU A 1 348 ? 18.934 -5.873 -17.744 1.00 96.94 348 LEU A C 1
ATOM 2681 O O . LEU A 1 348 ? 19.528 -6.458 -16.839 1.00 96.94 348 LEU A O 1
ATOM 2685 N N . ASP A 1 349 ? 19.504 -5.605 -18.920 1.00 96.56 349 ASP A N 1
ATOM 2686 C CA . ASP A 1 349 ? 20.909 -5.890 -19.232 1.00 96.56 349 ASP A CA 1
ATOM 2687 C C . ASP A 1 349 ? 21.859 -5.066 -18.348 1.00 96.56 349 ASP A C 1
ATOM 2689 O O . ASP A 1 349 ? 22.860 -5.593 -17.857 1.00 96.56 349 ASP A O 1
ATOM 2693 N N . LEU A 1 350 ? 21.532 -3.793 -18.085 1.00 97.56 350 LEU A N 1
ATOM 2694 C CA . LEU A 1 350 ? 22.275 -2.948 -17.146 1.00 97.56 350 LEU A CA 1
ATOM 2695 C C . LEU A 1 350 ? 22.260 -3.551 -15.736 1.00 97.56 350 LEU A C 1
ATOM 2697 O O . LEU A 1 350 ? 23.312 -3.647 -15.102 1.00 97.56 350 LEU A O 1
ATOM 2701 N N . PHE A 1 351 ? 21.092 -3.987 -15.254 1.00 98.12 351 PHE A N 1
ATOM 2702 C CA . PHE A 1 351 ? 20.975 -4.624 -13.942 1.00 98.12 351 PHE A CA 1
ATOM 2703 C C . PHE A 1 351 ? 21.778 -5.931 -13.865 1.00 98.12 351 PHE A C 1
ATOM 2705 O O . PHE A 1 351 ? 22.491 -6.157 -12.887 1.00 98.12 351 PHE A O 1
ATOM 2712 N N . GLU A 1 352 ? 21.705 -6.776 -14.897 1.00 97.25 352 GLU A N 1
ATOM 2713 C CA . GLU A 1 352 ? 22.468 -8.029 -14.977 1.00 97.25 352 GLU A CA 1
ATOM 2714 C C . GLU A 1 352 ? 23.984 -7.769 -14.939 1.00 97.25 352 GLU A C 1
ATOM 2716 O O . GLU A 1 352 ? 24.699 -8.392 -14.153 1.00 97.25 352 GLU A O 1
ATOM 2721 N N . ALA A 1 353 ? 24.477 -6.800 -15.715 1.00 97.75 353 ALA A N 1
ATOM 2722 C CA . ALA A 1 353 ? 25.890 -6.418 -15.717 1.00 97.75 353 ALA A CA 1
ATOM 2723 C C . ALA A 1 353 ? 26.343 -5.817 -14.375 1.00 97.75 353 ALA A C 1
ATOM 2725 O O . ALA A 1 353 ? 27.463 -6.075 -13.911 1.00 97.75 353 ALA A O 1
ATOM 2726 N N . ALA A 1 354 ? 25.478 -5.029 -13.731 1.00 98.00 354 ALA A N 1
ATOM 2727 C CA . ALA A 1 354 ? 25.753 -4.480 -12.413 1.00 98.00 354 ALA A CA 1
ATOM 2728 C C . ALA A 1 354 ? 25.869 -5.599 -11.371 1.00 98.00 354 ALA A C 1
ATOM 2730 O O . ALA A 1 354 ? 26.848 -5.660 -10.630 1.00 98.00 354 ALA A O 1
ATOM 2731 N N . MET A 1 355 ? 24.925 -6.538 -11.371 1.00 96.81 355 MET A N 1
ATOM 2732 C CA . MET A 1 355 ? 24.938 -7.720 -10.512 1.00 96.81 355 MET A CA 1
ATOM 2733 C C . MET A 1 355 ? 26.218 -8.551 -10.693 1.00 96.81 355 MET A C 1
ATOM 2735 O O . MET A 1 355 ? 26.856 -8.894 -9.697 1.00 96.81 355 MET A O 1
ATOM 2739 N N . ASP A 1 356 ? 26.636 -8.832 -11.929 1.00 96.00 356 ASP A N 1
ATOM 2740 C CA . ASP A 1 356 ? 27.882 -9.565 -12.204 1.00 96.00 356 ASP A CA 1
ATOM 2741 C C . ASP A 1 356 ? 29.109 -8.835 -11.625 1.00 96.00 356 ASP A C 1
ATOM 2743 O O . ASP A 1 356 ? 29.988 -9.448 -11.010 1.00 96.00 356 ASP A O 1
ATOM 2747 N N . SER A 1 357 ? 29.141 -7.506 -11.754 1.00 96.69 357 SER A N 1
ATOM 2748 C CA . SER A 1 357 ? 30.208 -6.665 -11.200 1.00 96.69 357 SER A CA 1
ATOM 2749 C C . SER A 1 357 ? 30.206 -6.665 -9.666 1.00 96.69 357 SER A C 1
ATOM 2751 O O . SER A 1 357 ? 31.269 -6.730 -9.042 1.00 96.69 357 SER A O 1
ATOM 2753 N N . VAL A 1 358 ? 29.025 -6.646 -9.037 1.00 96.12 358 VAL A N 1
ATOM 2754 C CA . VAL A 1 358 ? 28.864 -6.765 -7.579 1.00 96.12 358 VAL A CA 1
ATOM 2755 C C . VAL A 1 358 ? 29.367 -8.124 -7.093 1.00 96.12 358 VAL A C 1
ATOM 2757 O O . VAL A 1 358 ? 30.133 -8.175 -6.128 1.00 96.12 358 VAL A O 1
ATOM 2760 N N . ILE A 1 359 ? 29.012 -9.216 -7.778 1.00 95.00 359 ILE A N 1
ATOM 2761 C CA . ILE A 1 359 ? 29.491 -10.571 -7.458 1.00 95.00 359 ILE A CA 1
ATOM 2762 C C . ILE A 1 359 ? 31.023 -10.617 -7.501 1.00 95.00 359 ILE A C 1
ATOM 2764 O O . ILE A 1 359 ? 31.660 -11.098 -6.559 1.00 95.00 359 ILE A O 1
ATOM 2768 N N . GLN A 1 360 ? 31.630 -10.070 -8.559 1.00 93.62 360 GLN A N 1
ATOM 2769 C CA . GLN A 1 360 ? 33.086 -10.015 -8.695 1.00 93.62 360 GLN A CA 1
ATOM 2770 C C . GLN A 1 360 ? 33.738 -9.195 -7.573 1.00 93.62 360 GLN A C 1
ATOM 2772 O O . GLN A 1 360 ? 34.746 -9.627 -7.011 1.00 93.62 360 GLN A O 1
ATOM 2777 N N . ARG A 1 361 ? 33.169 -8.033 -7.232 1.00 93.31 361 ARG A N 1
ATOM 2778 C CA . ARG A 1 361 ? 33.684 -7.140 -6.184 1.00 93.31 361 ARG A CA 1
ATOM 2779 C C . ARG A 1 361 ? 33.648 -7.796 -4.807 1.00 93.31 361 ARG A C 1
ATOM 2781 O O . ARG A 1 361 ? 34.666 -7.821 -4.122 1.00 93.31 361 ARG A O 1
ATOM 2788 N N . ILE A 1 362 ? 32.510 -8.375 -4.421 1.00 91.19 362 ILE A N 1
ATOM 2789 C CA . ILE A 1 362 ? 32.358 -9.061 -3.127 1.00 91.19 362 ILE A CA 1
ATOM 2790 C C . ILE A 1 362 ? 33.322 -10.248 -3.032 1.00 91.19 362 ILE A C 1
ATOM 2792 O O . ILE A 1 362 ? 33.908 -10.480 -1.978 1.00 91.19 362 ILE A O 1
ATOM 2796 N N . GLY A 1 363 ? 33.544 -10.972 -4.134 1.00 81.62 363 GLY A N 1
ATOM 2797 C CA . GLY A 1 363 ? 34.510 -12.072 -4.181 1.00 81.62 363 GLY A CA 1
ATOM 2798 C C . GLY A 1 363 ? 35.966 -11.665 -3.902 1.00 81.62 363 GLY A C 1
ATOM 2799 O O . GLY A 1 363 ? 36.774 -12.531 -3.567 1.00 81.62 363 GLY A O 1
ATOM 2800 N N . GLN A 1 364 ? 36.314 -10.379 -4.027 1.00 81.44 364 GLN A N 1
ATOM 2801 C CA . GLN A 1 364 ? 37.672 -9.854 -3.823 1.00 81.44 364 GLN A CA 1
ATOM 2802 C C . GLN A 1 364 ? 37.884 -9.213 -2.441 1.00 81.44 364 GLN A C 1
ATOM 2804 O O . GLN A 1 364 ? 39.027 -9.083 -1.995 1.00 81.44 364 GLN A O 1
ATOM 2809 N N . GLU A 1 365 ? 36.816 -8.803 -1.756 1.00 78.19 365 GLU A N 1
ATOM 2810 C CA . GLU A 1 365 ? 36.885 -8.127 -0.458 1.00 78.19 365 GLU A CA 1
ATOM 2811 C C . GLU A 1 365 ? 36.877 -9.136 0.714 1.00 78.19 365 GLU A C 1
ATOM 2813 O O . GLU A 1 365 ? 36.351 -10.246 0.617 1.00 78.19 365 GLU A O 1
ATOM 2818 N N . LYS A 1 366 ? 37.498 -8.781 1.853 1.00 62.12 366 LYS A N 1
ATOM 2819 C CA . LYS A 1 366 ? 37.450 -9.624 3.061 1.00 62.12 366 LYS A CA 1
ATOM 2820 C C . LYS A 1 366 ? 36.051 -9.558 3.672 1.00 62.12 366 LYS A C 1
ATOM 2822 O O . LYS A 1 366 ? 35.568 -8.471 3.961 1.00 62.12 366 LYS A O 1
ATOM 2827 N N . SER A 1 367 ? 35.464 -10.730 3.919 1.00 61.00 367 SER A N 1
ATOM 2828 C CA . SER A 1 367 ? 34.171 -10.880 4.591 1.00 61.00 367 SER A CA 1
ATOM 2829 C C . SER A 1 367 ? 34.169 -10.161 5.943 1.00 61.00 367 SER A C 1
ATOM 2831 O O . SER A 1 367 ? 35.000 -10.441 6.812 1.00 61.00 367 SER A O 1
ATOM 2833 N N . GLU A 1 368 ? 33.231 -9.235 6.114 1.00 57.38 368 GLU A N 1
ATOM 2834 C CA . GLU A 1 368 ? 32.885 -8.686 7.420 1.00 57.38 368 GLU A CA 1
ATOM 2835 C C . GLU A 1 368 ? 31.801 -9.565 8.051 1.00 57.38 368 GLU A C 1
ATOM 2837 O O . GLU A 1 368 ? 30.853 -9.979 7.382 1.00 57.38 368 GLU A O 1
ATOM 2842 N N . SER A 1 369 ? 31.947 -9.884 9.341 1.00 49.16 369 SER A N 1
ATOM 2843 C CA . SER A 1 369 ? 30.964 -10.704 10.047 1.00 49.16 369 SER A CA 1
ATOM 2844 C C . SER A 1 369 ? 29.630 -9.970 10.144 1.00 49.16 369 SER A C 1
ATOM 2846 O O . SER A 1 369 ? 29.554 -8.882 10.721 1.00 49.16 369 SER A O 1
ATOM 2848 N N . LEU A 1 370 ? 28.573 -10.598 9.644 1.00 54.47 370 LEU A N 1
ATOM 2849 C CA . LEU A 1 370 ? 27.211 -10.101 9.755 1.00 54.47 370 LEU A CA 1
ATOM 2850 C C . LEU A 1 370 ? 26.636 -10.523 11.110 1.00 54.47 370 LEU A C 1
ATOM 2852 O O . LEU A 1 370 ? 26.491 -11.713 11.387 1.00 54.47 370 LEU A O 1
ATOM 2856 N N . SER A 1 371 ? 26.304 -9.560 11.972 1.00 41.72 371 SER A N 1
ATOM 2857 C CA . SER A 1 371 ? 25.506 -9.837 13.167 1.00 41.72 371 SER A CA 1
ATOM 2858 C C . SER A 1 371 ? 24.411 -8.794 13.347 1.00 41.72 371 SER A C 1
ATOM 2860 O O . SER A 1 371 ? 24.666 -7.666 13.765 1.00 41.72 371 SER A O 1
ATOM 2862 N N . GLY A 1 372 ? 23.182 -9.210 13.076 1.00 47.28 372 GLY A N 1
ATOM 2863 C CA . GLY A 1 372 ? 21.967 -8.518 13.470 1.00 47.28 372 GLY A CA 1
ATOM 2864 C C . GLY A 1 372 ? 20.797 -9.467 13.263 1.00 47.28 372 GLY A C 1
ATOM 2865 O O . GLY A 1 372 ? 20.496 -9.817 12.130 1.00 47.28 372 GLY A O 1
ATOM 2866 N N . LYS A 1 373 ? 20.177 -9.934 14.348 1.00 51.12 373 LYS A N 1
ATOM 2867 C CA . LYS A 1 373 ? 18.856 -10.566 14.274 1.00 51.12 373 LYS A CA 1
ATOM 2868 C C . LYS A 1 373 ? 17.820 -9.471 14.482 1.00 51.12 373 LYS A C 1
ATOM 2870 O O . LYS A 1 373 ? 17.942 -8.711 15.442 1.00 51.12 373 LYS A O 1
ATOM 2875 N N . ILE A 1 374 ? 16.831 -9.394 13.598 1.00 52.09 374 ILE A N 1
ATOM 2876 C CA . ILE A 1 374 ? 15.664 -8.532 13.798 1.00 52.09 374 ILE A CA 1
ATOM 2877 C C . ILE A 1 374 ? 14.744 -9.214 14.814 1.00 52.09 374 ILE A C 1
ATOM 2879 O O . ILE A 1 374 ? 14.573 -10.435 14.755 1.00 52.09 374 ILE A O 1
ATOM 2883 N N . PRO A 1 375 ? 14.113 -8.470 15.727 1.00 56.56 375 PRO A N 1
ATOM 2884 C CA . PRO A 1 375 ? 12.972 -9.004 16.446 1.00 56.56 375 PRO A CA 1
ATOM 2885 C C . PRO A 1 375 ? 11.777 -9.186 15.485 1.00 56.56 375 PRO A C 1
ATOM 2887 O O . PRO A 1 375 ? 11.315 -8.229 14.865 1.00 56.56 375 PRO A O 1
ATOM 2890 N N . HIS A 1 376 ? 11.269 -10.419 15.372 1.00 70.44 376 HIS A N 1
ATOM 2891 C CA . HIS A 1 376 ? 10.029 -10.764 14.653 1.00 70.44 376 HIS A CA 1
ATOM 2892 C C . HIS A 1 376 ? 8.869 -9.835 15.049 1.00 70.44 376 HIS A C 1
ATOM 2894 O O . HIS A 1 376 ? 8.907 -9.234 16.123 1.00 70.44 376 HIS A O 1
ATOM 2900 N N . TYR A 1 377 ? 7.822 -9.720 14.223 1.00 79.12 377 TYR A N 1
ATOM 2901 C CA . TYR A 1 377 ? 6.664 -8.879 14.554 1.00 79.12 377 TYR A CA 1
ATOM 2902 C C . TYR A 1 377 ? 6.124 -9.198 15.949 1.00 79.12 377 TYR A C 1
ATOM 2904 O O . TYR A 1 377 ? 5.859 -10.355 16.279 1.00 79.12 377 TYR A O 1
ATOM 2912 N N . ASN A 1 378 ? 5.930 -8.166 16.773 1.00 87.75 378 ASN A N 1
ATOM 2913 C CA . ASN A 1 378 ? 5.303 -8.369 18.066 1.00 87.75 378 ASN A CA 1
ATOM 2914 C C . ASN A 1 378 ? 3.797 -8.573 17.914 1.00 87.75 378 ASN A C 1
ATOM 2916 O O . ASN A 1 378 ? 3.131 -7.908 17.118 1.00 87.75 378 ASN A O 1
ATOM 2920 N N . GLN A 1 379 ? 3.244 -9.429 18.768 1.00 90.81 379 GLN A N 1
ATOM 2921 C CA . GLN A 1 379 ? 1.823 -9.385 19.064 1.00 90.81 379 GLN A CA 1
ATOM 2922 C C . GLN A 1 379 ? 1.565 -8.162 19.969 1.00 90.81 379 GLN A C 1
ATOM 2924 O O . GLN A 1 379 ? 2.091 -8.120 21.086 1.00 90.81 379 GLN A O 1
ATOM 2929 N N . PRO A 1 380 ? 0.805 -7.150 19.515 1.00 92.19 380 PRO A N 1
ATOM 2930 C CA . PRO A 1 380 ? 0.644 -5.907 20.253 1.00 92.19 380 PRO A CA 1
ATOM 2931 C C . PRO A 1 380 ? -0.289 -6.120 21.445 1.00 92.19 380 PRO A C 1
ATOM 2933 O O . PRO A 1 380 ? -1.381 -6.682 21.318 1.00 92.19 380 PRO A O 1
ATOM 2936 N N . HIS A 1 381 ? 0.123 -5.638 22.615 1.00 94.38 381 HIS A N 1
ATOM 2937 C CA . HIS A 1 381 ? -0.704 -5.673 23.817 1.00 94.38 381 HIS A CA 1
ATOM 2938 C C . HIS A 1 381 ? -1.541 -4.394 23.902 1.00 94.38 381 HIS A C 1
ATOM 2940 O O . HIS A 1 381 ? -1.116 -3.382 24.461 1.00 94.38 381 HIS A O 1
ATOM 2946 N N . MET A 1 382 ? -2.737 -4.436 23.317 1.00 95.31 382 MET A N 1
ATOM 2947 C CA . MET A 1 382 ? -3.662 -3.302 23.304 1.00 95.31 382 MET A CA 1
ATOM 2948 C C . MET A 1 382 ? -4.375 -3.166 24.651 1.00 95.31 382 MET A C 1
ATOM 2950 O O . MET A 1 382 ? -5.150 -4.040 25.039 1.00 95.31 382 MET A O 1
ATOM 2954 N N . LYS A 1 383 ? -4.151 -2.051 25.353 1.00 95.56 383 LYS A N 1
ATOM 2955 C CA . LYS A 1 383 ? -4.893 -1.702 26.575 1.00 95.56 383 LYS A CA 1
ATOM 2956 C C . LYS A 1 383 ? -6.124 -0.846 26.288 1.00 95.56 383 LYS A C 1
ATOM 2958 O O . LYS A 1 383 ? -7.125 -0.954 26.991 1.00 95.56 383 LYS A O 1
ATOM 2963 N N . LEU A 1 384 ? -6.035 0.007 25.273 1.00 95.69 384 LEU A N 1
ATOM 2964 C CA . LEU A 1 384 ? -7.117 0.863 24.795 1.00 95.69 384 LEU A CA 1
ATOM 2965 C C . LEU A 1 384 ? -7.289 0.669 23.290 1.00 95.69 384 LEU A C 1
ATOM 2967 O O . LEU A 1 384 ? -6.341 0.299 22.599 1.00 95.69 384 LEU A O 1
ATOM 2971 N N . SER A 1 385 ? -8.479 0.976 22.768 1.00 96.56 385 SER A N 1
ATOM 2972 C CA . SER A 1 385 ? -8.645 1.101 21.318 1.00 96.56 385 SER A CA 1
ATOM 2973 C C . SER A 1 385 ? -7.748 2.230 20.777 1.00 96.56 385 SER A C 1
ATOM 2975 O O . SER A 1 385 ? -7.507 3.212 21.498 1.00 96.56 385 SER A O 1
ATOM 2977 N N . PRO A 1 386 ? -7.312 2.162 19.504 1.00 97.69 386 PRO A N 1
ATOM 2978 C CA . PRO A 1 386 ? -6.549 3.242 18.887 1.00 97.69 386 PRO A CA 1
ATOM 2979 C C . PRO A 1 386 ? -7.223 4.610 19.021 1.00 97.69 386 PRO A C 1
ATOM 2981 O O . PRO A 1 386 ? -6.564 5.596 19.350 1.00 97.69 386 PRO A O 1
ATOM 2984 N N . ARG A 1 387 ? -8.551 4.675 18.849 1.00 97.38 387 ARG A N 1
ATOM 2985 C CA . ARG A 1 387 ? -9.323 5.917 19.008 1.00 97.38 387 ARG A CA 1
ATOM 2986 C C . ARG A 1 387 ? -9.305 6.433 20.444 1.00 97.38 387 ARG A C 1
ATOM 2988 O O . ARG A 1 387 ? -9.079 7.623 20.656 1.00 97.38 387 ARG A O 1
ATOM 2995 N N . SER A 1 388 ? -9.548 5.558 21.420 1.00 96.19 388 SER A N 1
ATOM 2996 C CA . SER A 1 388 ? -9.600 5.930 22.839 1.00 96.19 388 SER A CA 1
ATOM 2997 C C . SER A 1 388 ? -8.260 6.469 23.333 1.00 96.19 388 SER A C 1
ATOM 2999 O O . SER A 1 388 ? -8.240 7.442 24.080 1.00 96.19 388 SER A O 1
ATOM 3001 N N . ALA A 1 389 ? -7.147 5.878 22.894 1.00 96.38 389 ALA A N 1
ATOM 3002 C CA . ALA A 1 389 ? -5.815 6.371 23.229 1.00 96.38 389 ALA A CA 1
ATOM 3003 C C . ALA A 1 389 ? -5.479 7.683 22.505 1.00 96.38 389 ALA A C 1
ATOM 3005 O O . ALA A 1 389 ? -4.990 8.621 23.130 1.00 96.38 389 ALA A O 1
ATOM 3006 N N . HIS A 1 390 ? -5.787 7.783 21.207 1.00 95.69 390 HIS A N 1
ATOM 3007 C CA . HIS A 1 390 ? -5.510 8.981 20.409 1.00 95.69 390 HIS A CA 1
ATOM 3008 C C . HIS A 1 390 ? -6.276 10.223 20.901 1.00 95.69 390 HIS A C 1
ATOM 3010 O O . HIS A 1 390 ? -5.783 11.343 20.783 1.00 95.69 390 HIS A O 1
ATOM 3016 N N . HIS A 1 391 ? -7.470 10.045 21.474 1.00 94.38 391 HIS A N 1
ATOM 3017 C CA . HIS A 1 391 ? -8.297 11.130 22.025 1.00 94.38 391 HIS A CA 1
ATOM 3018 C C . HIS A 1 391 ? -8.349 11.140 23.557 1.00 94.38 391 HIS A C 1
ATOM 3020 O O . HIS A 1 391 ? -9.289 11.688 24.136 1.00 94.38 391 HIS A O 1
ATOM 3026 N N . HIS A 1 392 ? -7.382 10.512 24.229 1.00 95.19 392 HIS A N 1
ATOM 3027 C CA . HIS A 1 392 ? -7.461 10.340 25.674 1.00 95.19 392 HIS A CA 1
ATOM 3028 C C . HIS A 1 392 ? -7.457 11.697 26.415 1.00 95.19 392 HIS A C 1
ATOM 3030 O O . HIS A 1 392 ? -6.586 12.537 26.162 1.00 95.19 392 HIS A O 1
ATOM 3036 N N . PRO A 1 393 ? -8.384 11.928 27.366 1.00 92.31 393 PRO A N 1
ATOM 3037 C CA . PRO A 1 393 ? -8.561 13.234 28.007 1.00 92.31 393 PRO A CA 1
ATOM 3038 C C . PRO A 1 393 ? -7.420 13.621 28.954 1.00 92.31 393 PRO A C 1
ATOM 3040 O O . PRO A 1 393 ? -7.203 14.810 29.180 1.00 92.31 393 PRO A O 1
ATOM 3043 N N . SER A 1 394 ? -6.649 12.654 29.471 1.00 90.75 394 SER A N 1
ATOM 3044 C CA . SER A 1 394 ? -5.474 12.935 30.320 1.00 90.75 394 SER A CA 1
ATOM 3045 C C . SER A 1 394 ? -4.379 13.721 29.588 1.00 90.75 394 SER A C 1
ATOM 3047 O O . SER A 1 394 ? -3.406 14.160 30.203 1.00 90.75 394 SER A O 1
ATOM 3049 N N . GLY A 1 395 ? -4.476 13.825 28.259 1.00 92.12 395 GLY A N 1
ATOM 3050 C CA . GLY A 1 395 ? -3.418 14.337 27.410 1.00 92.12 395 GLY A CA 1
ATOM 3051 C C . GLY A 1 395 ? -2.171 13.459 27.459 1.00 92.12 395 GLY A C 1
ATOM 3052 O O . GLY A 1 395 ? -2.180 12.316 27.933 1.00 92.12 395 GLY A O 1
ATOM 3053 N N . PHE A 1 396 ? -1.078 14.033 26.965 1.00 96.31 3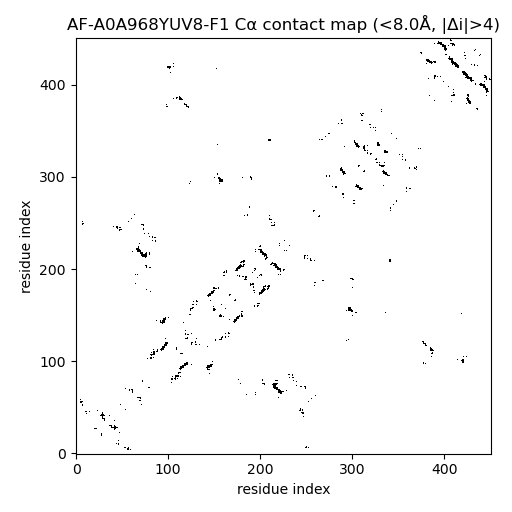96 PHE A N 1
ATOM 3054 C CA . PHE A 1 396 ? 0.127 13.286 26.646 1.00 96.31 396 PHE A CA 1
ATOM 3055 C C . PHE A 1 396 ? 1.388 13.909 27.241 1.00 96.31 396 PHE A C 1
ATOM 3057 O O . PHE A 1 396 ? 1.447 15.109 27.537 1.00 96.31 396 PHE A O 1
ATOM 3064 N N . GLU A 1 397 ? 2.415 13.084 27.375 1.00 96.44 397 GLU A N 1
ATOM 3065 C CA . GLU A 1 397 ? 3.797 13.501 27.587 1.00 96.44 397 GLU A CA 1
ATOM 3066 C C . GLU A 1 397 ? 4.715 12.773 26.603 1.00 96.44 397 GLU A C 1
ATOM 3068 O O . GLU A 1 397 ? 4.414 11.663 26.165 1.00 96.44 397 GLU A O 1
ATOM 3073 N N . THR A 1 398 ? 5.825 13.407 26.230 1.00 97.44 398 THR A N 1
ATOM 3074 C CA . THR A 1 398 ? 6.839 12.804 25.361 1.00 97.44 398 THR A CA 1
ATOM 3075 C C . THR A 1 398 ? 8.072 12.497 26.187 1.00 97.44 398 THR A C 1
ATOM 3077 O O . THR A 1 398 ? 8.741 13.413 26.670 1.00 97.44 398 THR A O 1
ATOM 3080 N N . ILE A 1 399 ? 8.383 11.213 26.319 1.00 96.19 399 ILE A N 1
ATOM 3081 C CA . ILE A 1 399 ? 9.473 10.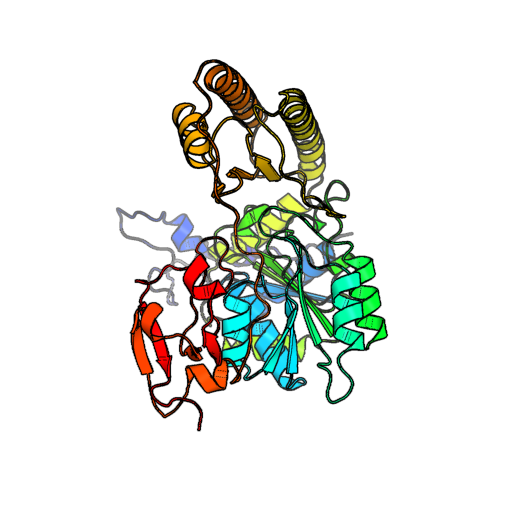712 27.157 1.00 96.19 399 ILE A CA 1
ATOM 3082 C C . ILE A 1 399 ? 10.370 9.757 26.357 1.00 96.19 399 ILE A C 1
ATOM 3084 O O . ILE A 1 399 ? 9.927 9.201 25.347 1.00 96.19 399 ILE A O 1
ATOM 3088 N N . PRO A 1 400 ? 11.641 9.576 26.757 1.00 96.75 400 PRO A N 1
ATOM 3089 C CA . PRO A 1 400 ? 12.491 8.535 26.189 1.00 96.75 400 PRO A CA 1
ATOM 3090 C C . PRO A 1 400 ? 11.878 7.149 26.403 1.00 96.75 400 PRO A C 1
ATOM 3092 O O . PRO A 1 400 ? 11.311 6.876 27.463 1.00 96.75 400 PRO A O 1
ATOM 3095 N N . LEU A 1 401 ? 12.043 6.253 25.432 1.00 94.38 401 LEU A N 1
ATOM 3096 C CA . LEU A 1 401 ? 11.491 4.899 25.471 1.00 94.38 401 LEU A CA 1
ATOM 3097 C C . LEU A 1 401 ? 11.980 4.097 26.686 1.00 94.38 401 LEU A C 1
ATOM 3099 O O . LEU A 1 401 ? 11.222 3.317 27.255 1.00 94.38 401 LEU A O 1
ATOM 3103 N N . SER A 1 402 ? 13.200 4.366 27.161 1.00 94.12 402 SER A N 1
ATOM 3104 C CA . SER A 1 402 ? 13.736 3.806 28.411 1.00 94.12 402 SER A CA 1
ATOM 3105 C C . SER A 1 402 ? 12.894 4.114 29.660 1.00 94.12 402 SER A C 1
ATOM 3107 O O . SER A 1 402 ? 12.933 3.348 30.618 1.00 94.12 402 SER A O 1
ATOM 3109 N N . GLN A 1 403 ? 12.112 5.198 29.651 1.00 94.94 403 GLN A N 1
ATOM 3110 C CA . GLN A 1 403 ? 11.199 5.607 30.729 1.00 94.94 403 GLN A CA 1
ATOM 3111 C C . GLN A 1 403 ? 9.730 5.271 30.421 1.00 94.94 403 GLN A C 1
ATOM 3113 O O . GLN A 1 403 ? 8.858 5.454 31.268 1.00 94.94 403 GLN A O 1
ATOM 3118 N N . ALA A 1 404 ? 9.444 4.801 29.204 1.00 94.94 404 ALA A N 1
ATOM 3119 C CA . ALA A 1 404 ? 8.093 4.567 28.704 1.00 94.94 404 ALA A CA 1
ATOM 3120 C C . ALA A 1 404 ? 7.624 3.110 28.852 1.00 94.94 404 ALA A C 1
ATOM 3122 O O . ALA A 1 404 ? 6.497 2.787 28.490 1.00 94.94 404 ALA A O 1
ATOM 3123 N N . MET A 1 405 ? 8.465 2.224 29.384 1.00 95.12 405 MET A N 1
ATOM 3124 C CA . MET A 1 405 ? 8.149 0.806 29.568 1.00 95.12 405 MET A CA 1
ATOM 3125 C C . MET A 1 405 ? 6.899 0.615 30.439 1.00 95.12 405 MET A C 1
ATOM 3127 O O . MET A 1 405 ? 6.783 1.204 31.512 1.00 95.12 405 MET A O 1
ATOM 3131 N N . GLY A 1 406 ? 5.946 -0.190 29.967 1.00 95.31 406 GLY A N 1
ATOM 3132 C CA . GLY A 1 406 ? 4.650 -0.406 30.617 1.00 95.31 406 GLY A CA 1
ATOM 3133 C C . GLY A 1 406 ? 3.650 0.748 30.461 1.00 95.31 406 GLY A C 1
ATOM 3134 O O . GLY A 1 406 ? 2.512 0.630 30.915 1.00 95.31 406 GLY A O 1
ATOM 3135 N N . ARG A 1 407 ? 4.031 1.860 29.818 1.00 95.88 407 ARG A N 1
ATOM 3136 C CA . ARG A 1 407 ? 3.128 2.983 29.525 1.00 95.88 407 ARG A CA 1
ATOM 3137 C C . ARG A 1 407 ? 2.316 2.702 28.265 1.00 95.88 407 ARG A C 1
ATOM 3139 O O . ARG A 1 407 ? 2.725 1.931 27.400 1.00 95.88 407 ARG A O 1
ATOM 3146 N N . ILE A 1 408 ? 1.168 3.366 28.165 1.00 97.06 408 ILE A N 1
ATOM 3147 C CA . ILE A 1 408 ? 0.279 3.274 27.006 1.00 97.06 408 ILE A CA 1
ATOM 3148 C C . ILE A 1 408 ? 0.707 4.320 25.978 1.00 97.06 408 IL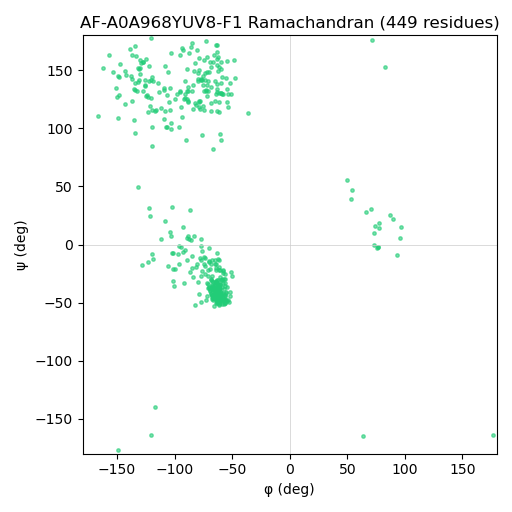E A C 1
ATOM 3150 O O . ILE A 1 408 ? 0.757 5.516 26.288 1.00 97.06 408 ILE A O 1
ATOM 3154 N N . ALA A 1 409 ? 0.994 3.874 24.760 1.00 97.19 409 ALA A N 1
ATOM 3155 C CA . ALA A 1 409 ? 1.317 4.747 23.645 1.00 97.19 409 ALA A CA 1
ATOM 3156 C C . ALA A 1 409 ? 0.129 5.654 23.291 1.00 97.19 409 ALA A C 1
ATOM 3158 O O . ALA A 1 409 ? -1.012 5.208 23.177 1.00 97.19 409 ALA A O 1
ATOM 3159 N N . GLY A 1 410 ? 0.403 6.942 23.107 1.00 95.44 410 GLY A N 1
ATOM 3160 C CA . GLY A 1 410 ? -0.579 7.948 22.697 1.00 95.44 410 GLY A CA 1
ATOM 3161 C C . GLY A 1 410 ? -0.497 8.320 21.217 1.00 95.44 410 GLY A C 1
ATOM 3162 O O . GLY A 1 410 ? -1.341 9.061 20.721 1.00 95.44 410 GLY A O 1
ATOM 3163 N N . GLU A 1 411 ? 0.518 7.834 20.505 1.00 94.31 411 GLU A N 1
ATOM 3164 C CA . GLU A 1 411 ? 0.725 8.109 19.086 1.00 94.31 411 GLU A CA 1
ATOM 3165 C C . GLU A 1 411 ? 1.119 6.859 18.313 1.00 94.31 411 GLU A C 1
ATOM 3167 O O . GLU A 1 411 ? 1.531 5.851 18.883 1.00 94.31 411 GLU A O 1
ATOM 3172 N N . MET A 1 412 ? 0.978 6.952 16.995 1.00 95.75 412 MET A N 1
ATOM 3173 C CA . MET A 1 412 ? 1.485 5.946 16.084 1.00 95.75 412 MET A CA 1
ATOM 3174 C C . MET A 1 412 ? 2.919 6.292 15.694 1.00 95.75 412 MET A C 1
ATOM 3176 O O . MET A 1 412 ? 3.191 7.413 15.264 1.00 95.75 412 MET A O 1
ATOM 3180 N N . VAL A 1 413 ? 3.803 5.303 15.760 1.00 94.31 413 VAL A N 1
ATOM 3181 C CA . VAL A 1 413 ? 5.131 5.342 15.137 1.00 94.31 413 VAL A CA 1
ATOM 3182 C C . VAL A 1 413 ? 5.122 4.294 14.040 1.00 94.31 413 VAL A C 1
ATOM 3184 O O . VAL A 1 413 ? 4.690 3.173 14.283 1.00 94.31 413 VAL A O 1
ATOM 3187 N N . ALA A 1 414 ? 5.564 4.633 12.834 1.00 90.94 414 ALA A N 1
ATOM 3188 C CA . ALA A 1 414 ? 5.595 3.707 11.706 1.00 90.94 414 ALA A CA 1
ATOM 3189 C C . ALA A 1 414 ? 6.956 3.749 11.010 1.00 90.94 414 ALA A C 1
ATOM 3191 O O . ALA A 1 414 ? 7.628 4.781 11.026 1.00 90.94 414 ALA A O 1
ATOM 3192 N N . SER A 1 415 ? 7.337 2.637 10.384 1.00 83.94 415 SER A N 1
ATOM 3193 C CA . SER A 1 415 ? 8.477 2.591 9.465 1.00 83.94 415 SER A CA 1
ATOM 3194 C C . SER A 1 415 ? 8.228 3.489 8.250 1.00 83.94 415 SER A C 1
ATOM 3196 O O . SER A 1 415 ? 7.089 3.846 7.944 1.00 83.94 415 SER A O 1
ATOM 3198 N N . CYS A 1 416 ? 9.279 3.887 7.540 1.00 73.88 416 CYS A N 1
ATOM 3199 C CA . CYS A 1 416 ? 9.138 4.716 6.350 1.00 73.88 416 CYS A CA 1
ATOM 3200 C C . CYS A 1 416 ? 10.252 4.421 5.346 1.00 73.88 416 CYS A C 1
ATOM 3202 O O . CYS A 1 416 ? 11.368 4.892 5.572 1.00 73.88 416 CYS A O 1
ATOM 3204 N N . PRO A 1 417 ? 9.954 3.775 4.202 1.00 66.12 417 PRO A N 1
ATOM 3205 C CA . PRO A 1 417 ? 8.902 2.779 3.894 1.00 66.12 417 PRO A CA 1
ATOM 3206 C C . PRO A 1 417 ? 9.054 1.454 4.693 1.00 66.12 417 PRO A C 1
ATOM 3208 O O . PRO A 1 417 ? 10.048 1.299 5.399 1.00 66.12 417 PRO A O 1
ATOM 3211 N N . PRO A 1 418 ? 8.084 0.506 4.659 1.00 70.94 418 PRO A N 1
ATOM 3212 C CA . PRO A 1 418 ? 6.829 0.500 3.900 1.00 70.94 418 PRO A CA 1
ATOM 3213 C C . PRO A 1 418 ? 5.633 1.138 4.626 1.00 70.94 418 PRO A C 1
ATOM 3215 O O . PRO A 1 418 ? 4.514 1.092 4.119 1.00 70.94 418 PRO A O 1
ATOM 3218 N N . GLY A 1 419 ? 5.824 1.739 5.805 1.00 79.31 419 GLY A N 1
ATOM 3219 C CA . GLY A 1 419 ? 4.717 2.373 6.529 1.00 79.31 419 GLY A CA 1
ATOM 3220 C C . GLY A 1 419 ? 3.977 1.448 7.489 1.00 79.31 419 GLY A C 1
ATOM 3221 O O . GLY A 1 419 ? 2.827 1.745 7.808 1.00 79.31 419 GLY A O 1
ATOM 3222 N N . TRP A 1 420 ? 4.586 0.349 7.943 1.00 86.88 420 TRP A N 1
ATOM 3223 C CA . TRP A 1 420 ? 3.983 -0.527 8.953 1.00 86.88 420 TRP A CA 1
ATOM 3224 C C . TRP A 1 420 ? 4.161 0.062 10.368 1.00 86.88 420 TRP A C 1
ATOM 3226 O O . TRP A 1 420 ? 5.203 0.663 10.652 1.00 86.88 420 TRP A O 1
ATOM 3236 N N . PRO A 1 421 ? 3.167 -0.060 11.265 1.00 92.00 421 PRO A N 1
ATOM 3237 C CA . PRO A 1 421 ? 3.212 0.577 12.577 1.00 92.00 421 PRO A CA 1
ATOM 3238 C C . PRO A 1 421 ? 4.170 -0.155 13.529 1.00 92.00 421 PRO A C 1
ATOM 3240 O O . PRO A 1 421 ? 3.949 -1.309 13.871 1.00 92.00 421 PRO A O 1
ATOM 3243 N N . LEU A 1 422 ? 5.203 0.530 14.007 1.00 92.62 422 LEU A N 1
ATOM 3244 C CA . LEU A 1 422 ? 6.096 0.078 15.080 1.00 92.62 422 LEU A CA 1
ATOM 3245 C C . LEU A 1 422 ? 5.464 0.282 16.460 1.00 92.62 422 LEU A C 1
ATOM 3247 O O . LEU A 1 422 ? 5.716 -0.484 17.372 1.00 92.62 422 LEU A O 1
ATOM 3251 N N . VAL A 1 423 ? 4.645 1.318 16.617 1.00 95.06 423 VAL A N 1
ATOM 3252 C CA . VAL A 1 423 ? 3.888 1.601 17.840 1.00 95.06 423 VAL A CA 1
ATOM 3253 C C . VAL A 1 423 ? 2.476 1.961 17.423 1.00 95.06 423 VAL A C 1
ATOM 3255 O O . VAL A 1 423 ? 2.298 2.777 16.511 1.00 95.06 423 VAL A O 1
ATOM 3258 N N . ILE A 1 424 ? 1.481 1.387 18.088 1.00 96.81 424 ILE A N 1
ATOM 3259 C CA . ILE A 1 424 ? 0.067 1.684 17.848 1.00 96.81 424 ILE A CA 1
ATOM 3260 C C . ILE A 1 424 ? -0.490 2.465 19.052 1.00 96.81 424 ILE A C 1
ATOM 3262 O O . ILE A 1 424 ? -0.254 2.070 20.193 1.00 96.81 424 ILE A O 1
ATOM 3266 N N . PRO A 1 425 ? -1.263 3.555 18.861 1.00 97.31 425 PRO A N 1
ATOM 3267 C CA . PRO A 1 425 ? -1.940 4.214 19.976 1.00 97.31 425 PRO A CA 1
ATOM 3268 C C . PRO A 1 425 ? -2.783 3.208 20.768 1.00 97.31 425 PRO A C 1
ATOM 3270 O O . PRO A 1 425 ? -3.574 2.473 20.183 1.00 97.31 425 PRO A O 1
ATOM 3273 N N . GLY A 1 426 ? -2.631 3.175 22.089 1.00 96.75 426 GLY A N 1
ATOM 3274 C CA . GLY A 1 426 ? -3.314 2.225 22.971 1.00 96.75 426 GLY A CA 1
ATOM 3275 C C . GLY A 1 426 ? -2.520 0.954 23.271 1.00 96.75 426 GLY A C 1
ATOM 3276 O O . GLY A 1 426 ? -2.915 0.204 24.165 1.00 96.75 426 GLY A O 1
ATOM 3277 N N . GLU A 1 427 ? -1.400 0.729 22.584 1.00 96.88 427 GLU A N 1
ATOM 3278 C CA . GLU A 1 427 ? -0.461 -0.358 22.856 1.00 96.88 427 GLU A CA 1
ATOM 3279 C C . GLU A 1 427 ? 0.364 -0.083 24.120 1.00 96.88 427 GLU A C 1
ATOM 3281 O O . GLU A 1 427 ? 0.771 1.052 24.388 1.00 96.88 427 GLU A O 1
ATOM 3286 N N . VAL A 1 428 ? 0.622 -1.128 24.905 1.00 97.19 428 VAL A N 1
ATOM 3287 C CA . VAL A 1 428 ? 1.547 -1.077 26.040 1.00 97.19 428 VAL A CA 1
ATOM 3288 C C . VAL A 1 428 ? 2.978 -1.262 25.541 1.00 97.19 428 VAL A C 1
ATOM 3290 O O . VAL A 1 428 ? 3.318 -2.286 24.949 1.00 97.19 428 VAL A O 1
ATOM 3293 N N . LEU A 1 429 ? 3.833 -0.282 25.823 1.00 96.31 429 LEU A N 1
ATOM 3294 C CA . LEU A 1 429 ? 5.234 -0.301 25.410 1.00 96.31 429 LEU A CA 1
ATOM 3295 C C . LEU A 1 429 ? 6.038 -1.334 26.215 1.00 96.31 429 LEU A C 1
ATOM 3297 O O . LEU A 1 429 ? 5.901 -1.450 27.433 1.00 96.31 429 LEU A O 1
ATOM 3301 N N . GLY A 1 430 ? 6.902 -2.071 25.520 1.00 94.25 430 GLY A N 1
ATOM 3302 C CA . GLY A 1 430 ? 7.567 -3.284 26.010 1.00 94.25 430 GLY A CA 1
ATOM 3303 C C . GLY A 1 430 ? 8.955 -3.491 25.397 1.00 94.25 430 GLY A C 1
ATOM 3304 O O . GLY A 1 430 ? 9.414 -2.657 24.617 1.00 94.25 430 GLY A O 1
ATOM 3305 N N . ASP A 1 431 ? 9.622 -4.600 25.733 1.00 92.25 431 ASP A N 1
ATOM 3306 C CA . ASP A 1 431 ? 11.035 -4.824 25.371 1.00 92.25 431 ASP A CA 1
ATOM 3307 C C . ASP A 1 431 ? 11.263 -4.844 23.856 1.00 92.25 431 ASP A C 1
ATOM 3309 O O . ASP A 1 431 ? 12.214 -4.233 23.373 1.00 92.25 431 ASP A O 1
ATOM 3313 N N . TRP A 1 432 ? 10.325 -5.422 23.101 1.00 91.75 432 TRP A N 1
ATOM 3314 C CA . TRP A 1 432 ? 10.356 -5.418 21.638 1.00 91.75 432 TRP A CA 1
ATOM 3315 C C . TRP A 1 432 ? 10.445 -4.002 21.047 1.00 91.75 432 TRP A C 1
ATOM 3317 O O . TRP A 1 432 ? 11.215 -3.743 20.122 1.00 91.75 432 TRP A O 1
ATOM 3327 N N . HIS A 1 433 ? 9.706 -3.046 21.620 1.00 93.31 433 HIS A N 1
ATOM 3328 C CA . HIS A 1 433 ? 9.745 -1.654 21.176 1.00 93.31 433 HIS A CA 1
ATOM 3329 C C . HIS A 1 433 ? 11.122 -1.043 21.434 1.00 93.31 433 HIS A C 1
ATOM 3331 O O . HIS A 1 433 ? 11.657 -0.332 20.586 1.00 93.31 433 HIS A O 1
ATOM 3337 N N . ARG A 1 434 ? 11.703 -1.332 22.605 1.00 90.69 434 ARG A N 1
ATOM 3338 C CA . ARG A 1 434 ? 13.032 -0.856 23.003 1.00 90.69 434 ARG A CA 1
ATOM 3339 C C . ARG A 1 434 ? 14.121 -1.382 22.075 1.00 90.69 434 ARG A C 1
ATOM 3341 O O . ARG A 1 434 ? 15.009 -0.619 21.708 1.00 90.69 434 ARG A O 1
ATOM 3348 N N . GLU A 1 435 ? 14.041 -2.654 21.702 1.00 89.31 435 GLU A N 1
ATOM 3349 C CA . GLU A 1 435 ? 14.960 -3.296 20.756 1.00 89.31 435 GLU A CA 1
ATOM 3350 C C . GLU A 1 435 ? 14.823 -2.718 19.344 1.00 89.31 435 GLU A C 1
ATOM 3352 O O . GLU A 1 435 ? 15.829 -2.486 18.681 1.00 89.31 435 GLU A O 1
ATOM 3357 N N . THR A 1 436 ? 13.595 -2.410 18.920 1.00 88.25 436 THR A N 1
ATOM 3358 C CA . THR A 1 436 ? 13.303 -1.927 17.562 1.00 88.25 436 THR A CA 1
ATOM 3359 C C . THR A 1 436 ? 13.623 -0.442 17.365 1.00 88.25 436 THR A C 1
ATOM 3361 O O . THR A 1 436 ? 14.167 -0.053 16.336 1.00 88.25 436 THR A O 1
ATOM 3364 N N . LEU A 1 437 ? 13.279 0.415 18.332 1.00 90.56 437 LEU A N 1
ATOM 3365 C CA . LEU A 1 437 ? 13.399 1.878 18.208 1.00 90.56 437 LEU A CA 1
ATOM 3366 C C . LEU A 1 437 ? 14.628 2.452 18.924 1.00 90.56 437 LEU A C 1
ATOM 3368 O O . LEU A 1 437 ? 15.066 3.563 18.623 1.00 90.56 437 LEU A O 1
ATOM 3372 N N . GLY A 1 438 ? 15.184 1.714 19.885 1.00 91.25 438 GLY A N 1
ATOM 3373 C CA . GLY A 1 438 ? 16.281 2.163 20.731 1.00 91.25 438 GLY A CA 1
ATOM 3374 C C . GLY A 1 438 ? 15.841 3.014 21.931 1.00 91.25 438 GLY A C 1
ATOM 3375 O O . GLY A 1 438 ? 14.847 3.738 21.916 1.00 91.25 438 GLY A O 1
ATOM 3376 N N . ASN A 1 439 ? 16.644 2.966 22.997 1.00 90.81 439 ASN A N 1
ATOM 3377 C CA . ASN A 1 439 ? 16.347 3.575 24.305 1.00 90.81 439 ASN A CA 1
ATOM 3378 C C . ASN A 1 439 ? 16.058 5.083 24.284 1.00 90.81 439 ASN A C 1
ATOM 3380 O O . ASN A 1 439 ? 15.294 5.580 25.113 1.00 90.81 439 ASN A O 1
ATOM 3384 N N . ASN A 1 440 ? 16.709 5.809 23.376 1.00 93.69 440 ASN A N 1
ATOM 3385 C CA . ASN A 1 440 ? 16.648 7.268 23.315 1.00 93.69 440 ASN A CA 1
ATOM 3386 C C . ASN A 1 440 ? 15.531 7.777 22.400 1.00 93.69 440 ASN A C 1
ATOM 3388 O O . ASN A 1 440 ? 15.324 8.991 22.324 1.00 93.69 440 ASN A O 1
ATOM 3392 N N . PHE A 1 441 ? 14.819 6.877 21.711 1.00 94.88 441 PHE A N 1
ATOM 3393 C CA . PHE A 1 441 ? 13.669 7.254 20.905 1.00 94.88 441 PHE A CA 1
ATOM 3394 C C . PHE A 1 441 ? 12.621 7.913 21.802 1.00 94.88 441 PHE A C 1
ATOM 3396 O O . PHE A 1 441 ? 12.297 7.407 22.876 1.00 94.88 441 PHE A O 1
ATOM 3403 N N . LYS A 1 442 ? 12.122 9.074 21.386 1.00 96.12 442 LYS A N 1
ATOM 3404 C CA . LYS A 1 442 ? 11.104 9.810 22.133 1.00 96.12 442 LYS A CA 1
ATOM 3405 C C . LYS A 1 442 ? 9.733 9.392 21.637 1.00 96.12 442 LYS A C 1
ATOM 3407 O O . LYS A 1 442 ? 9.457 9.520 20.451 1.00 96.12 442 LYS A O 1
ATOM 3412 N N . VAL A 1 443 ? 8.886 8.943 22.553 1.00 95.94 443 VAL A N 1
ATOM 3413 C CA . VAL A 1 443 ? 7.531 8.478 22.250 1.00 95.94 443 VAL A CA 1
ATOM 3414 C C . VAL A 1 443 ? 6.517 9.224 23.105 1.00 95.94 443 VAL A C 1
ATOM 3416 O O . VAL A 1 443 ? 6.761 9.532 24.277 1.00 95.94 443 VAL A O 1
ATOM 3419 N N . LYS A 1 444 ? 5.377 9.554 22.507 1.00 96.50 444 LYS A N 1
ATOM 3420 C CA . LYS A 1 444 ? 4.222 10.132 23.188 1.00 96.50 444 LYS A CA 1
ATOM 3421 C C . LYS A 1 444 ? 3.444 9.037 23.916 1.00 96.50 444 LYS A C 1
ATOM 3423 O O . LYS A 1 444 ? 2.975 8.085 23.294 1.00 96.50 444 LYS A O 1
ATOM 3428 N N . VAL A 1 445 ? 3.254 9.205 25.220 1.00 96.88 445 VAL A N 1
ATOM 3429 C CA . VAL A 1 445 ? 2.480 8.297 26.081 1.00 96.88 445 VAL A CA 1
ATOM 3430 C C . VAL A 1 445 ? 1.377 9.046 26.825 1.00 96.88 445 VAL A C 1
ATOM 3432 O O . VAL A 1 445 ? 1.431 10.270 26.973 1.00 96.88 445 VAL A O 1
ATOM 3435 N N . LEU A 1 446 ? 0.371 8.313 27.300 1.00 95.75 446 LEU A N 1
ATOM 3436 C CA . LEU A 1 446 ? -0.679 8.863 28.163 1.00 95.75 446 LEU A CA 1
ATOM 3437 C C . LEU A 1 446 ? -0.117 9.251 29.533 1.00 95.75 446 LEU A C 1
ATOM 3439 O O . LEU A 1 446 ? 0.630 8.470 30.118 1.00 95.75 446 LEU A O 1
ATOM 3443 N N . ARG A 1 447 ? -0.492 10.427 30.061 1.00 90.75 447 ARG A N 1
ATOM 3444 C CA . ARG A 1 447 ? 0.007 10.939 31.358 1.00 90.75 447 ARG A CA 1
ATOM 3445 C C . ARG A 1 447 ? -0.392 10.093 32.567 1.00 90.75 447 ARG A C 1
ATOM 3447 O O . ARG A 1 447 ? 0.372 10.020 33.521 1.00 90.75 447 ARG A O 1
ATOM 3454 N N . GLU A 1 448 ? -1.556 9.455 32.537 1.00 76.75 448 GLU A N 1
ATOM 3455 C CA . GLU A 1 448 ? -1.992 8.571 33.619 1.00 76.75 448 GLU A CA 1
ATOM 3456 C C . GLU A 1 448 ? -1.497 7.143 33.358 1.00 76.75 448 GLU A C 1
ATOM 3458 O O . GLU A 1 448 ? -1.706 6.576 32.284 1.00 76.75 448 GLU A O 1
ATOM 3463 N N . ALA A 1 449 ? -0.789 6.577 34.337 1.00 56.41 449 ALA A N 1
ATOM 3464 C CA . ALA A 1 449 ? -0.484 5.154 34.362 1.00 56.41 449 ALA A CA 1
ATOM 3465 C C . ALA A 1 449 ? -1.718 4.377 34.845 1.00 56.41 449 ALA A C 1
ATOM 3467 O O . ALA A 1 449 ? -2.511 4.903 35.620 1.00 56.41 449 ALA A O 1
ATOM 3468 N N . LEU A 1 450 ? -1.842 3.135 34.372 1.00 51.47 450 LEU A N 1
ATOM 3469 C CA . LEU A 1 450 ? -2.842 2.146 34.781 1.00 51.47 450 LEU A CA 1
ATOM 3470 C C . LEU A 1 450 ? -3.158 2.240 36.284 1.00 51.47 450 LEU A C 1
ATOM 3472 O O . LEU A 1 450 ? -2.285 1.932 37.099 1.00 51.47 450 LEU A O 1
ATOM 3476 N N . SER A 1 451 ? -4.379 2.649 36.635 1.00 42.62 451 SER A N 1
ATOM 3477 C CA . SER A 1 451 ? -4.976 2.289 37.922 1.00 42.62 451 SER A CA 1
ATOM 3478 C C . SER A 1 451 ? -5.591 0.897 37.864 1.00 42.62 451 SER A C 1
ATOM 3480 O O . SER A 1 451 ? -6.037 0.473 36.767 1.00 42.62 451 SER A O 1
#

Solvent-accessible surface area (backbone atoms only — not comparable to full-atom values): 24756 Å² total; per-residue (Å²): 131,83,73,86,66,67,54,78,70,60,72,52,63,73,57,82,75,53,94,73,79,91,58,76,56,89,53,62,32,48,68,62,99,79,58,97,64,54,48,67,58,39,27,57,56,42,70,81,65,52,76,78,68,39,50,52,51,27,50,53,52,11,59,76,71,65,31,66,43,32,49,83,38,69,64,18,39,50,49,42,39,31,22,48,35,39,34,47,35,76,84,39,60,38,30,34,32,39,48,83,31,49,46,39,51,56,52,8,27,34,75,36,57,30,35,74,46,72,44,44,26,84,59,95,55,63,48,53,66,58,52,53,53,57,54,71,76,51,88,75,88,64,53,54,32,36,43,42,60,44,29,36,92,76,23,44,22,46,58,54,50,59,35,43,52,56,40,48,76,71,64,34,46,40,34,34,42,20,42,64,40,50,46,22,76,52,43,89,91,43,60,86,35,59,61,83,49,68,33,27,31,37,29,21,17,31,33,77,56,52,70,21,50,82,36,21,16,36,34,36,29,23,69,86,31,87,61,56,69,67,53,42,53,60,30,35,65,76,78,52,70,94,76,57,56,41,61,40,53,52,31,43,54,54,29,50,58,51,46,68,30,74,69,44,56,62,50,46,58,56,53,50,54,52,49,50,52,51,48,53,52,33,61,69,44,76,44,50,32,30,72,68,74,74,101,56,74,35,67,43,81,50,38,47,40,40,26,40,79,47,49,55,33,72,55,50,52,51,52,36,43,80,64,75,41,84,70,77,49,69,54,91,70,20,35,33,39,74,60,55,90,78,63,48,71,68,55,53,51,50,51,50,54,39,50,54,49,43,47,56,52,57,73,71,52,83,69,62,87,87,84,81,85,79,83,62,63,67,73,79,52,66,79,40,39,36,28,58,28,59,66,40,87,76,44,72,44,77,42,39,41,72,78,37,62,73,34,39,24,33,41,73,40,58,45,83,80,89,24,31,52,74,35,49,22,9,22,47,37,46,71,70,50,40,73,74,63,35,51,77,38,73,44,45,24,44,62,69,72,90,128

Foldseek 3Di:
DPDPLDAPVCVLVCVVVDPDDDDDPPCRLHDPPDDPDDSVLSSLQPDFDFPVNCVSVQVVVCVLLVAPTKDWWQQFLLLVLLLVLLLCLVPWQEEEEEQQDFVSVLVSCQVSVHFYQYQFDQFQANELVSVVVVVVVDDPPDTQEYEEEPPPQLFFYAPVLSNVVSSVVVNHQYEYADQVVQLQSLDPVADHDPLVSDHQKYKYGCVPALPFDPSTIMMGGHPPRPRDPVSSVVSSVVRGDSGHGSSRVNSNSVSSVVSNDPVLVVLCVVVLVLLVVLQVVQCVLPQQKHFDDDPGPHGGSQKTWIFGQQDFQVVVQVLLVVLVHHFDDADRGHTMHGHHSPDDPVNSVSVSVSVVSSSVVSVPDGGDDRDDDQPGRDSFDAQDRLNCLLPPPQFKDKDFLLVQAQFFFSDWDADPPPRRTLHGGRTGRHDNSCRVQNRRDITITRPDHDD

Sequence (451 aa):
MLQATSSLKSKFDGFDRFALHLHTPAHQGMGPQVSLLSKDLLYLDSPYITRCDLKPLEAKVSEYYGTEHTFVLTAGASQGLLTTLITLGRTHQRVWVQRNCHKSVIGGLILAGLEPVFLAPKERILSVQDLNAAFAEFSEKAPTCIILTNPTYEGWGCDLETCIAACRAQGLTVVVDEAHGSLWPATSLLPQSAIALGADLVVHSLHKYCGAIVQSALVHLPKGSRIAVEDFQSALELVETTSKSNLILLSIEETLDQMFSALLGDRLILQLAKLEQIRNRITSSDGVLKLMEPDCSVRDPLKLFVASDKANPAQLVRYFADLGVDYELYDTEGVLFIFSIYHSDADLDLFEAAMDSVIQRIGQEKSESLSGKIPHYNQPHMKLSPRSAHHHPSGFETIPLSQAMGRIAGEMVASCPPGWPLVIPGEVLGDWHRETLGNNFKVKVLREALS

Secondary structure (DSSP, 8-state):
-------GGGGSTTGGG-S---SSSTTTT---SS-SS-HHHHHHT-SPPPHHHHHHHHHHHHHHHTEEEEEEESSHHHHHHHHHHHHHTTT-SEEEEETT--HHHHHHHHHHT-EEEEE--SSSS--HHHHHHHHHT--SS--SEEEEE-S-TTSEE--HHHHHHHHHHTT-EEEEE-TT-TTGGG-TTSPPPTTTTT-SEEEEEHHHHT-PPTT-EEEEEETT-SS-HHHHHHHHHHHS-SS--HHHHHHHHHHHHHHTSHHHHHHHHHHHHHHHHHHHHHHTTTTSSEE---S-SEE-TTEEEEE-SSS-HHHHHHHHHTTT---SEE-SS-EEEE--TT--HHHHHHHHHHHHHHHHHHHHSPPPPP--PPPPPP---BSS-HHHHHT-TT-EEEEEGGG-TTPBB-S-EE-SSS--EEE-TTBBP-HHHHHHH-TT-EEEEESS---

Radius of gyration: 23.83 Å; Cα contacts (8 Å, |Δi|>4): 839; chains: 1; bounding box: 62×55×66 Å

pLDDT: mean 91.23, std 10.55, range [33.62, 98.94]

Mean predicted aligned error: 5.58 Å